Protein AF-A0A2D5F7R3-F1 (afdb_monomer_lite)

pLDDT: mean 86.18, std 16.06, range [27.58, 98.69]

Radius of gyration: 35.77 Å; chains: 1; bounding box: 68×99×96 Å

Foldseek 3Di:
DDDDDDDDDPDPPPPPPPPPPPLDKDKDFLQFFWFAALVRDIDHTHGQLVDKDWRTQKTDDSQKIKGFDDNQAIWIWGDDQVGRTTKIKFWAVLLVDPSHTQKTKMFGNVLFFWAWFKWWWQAWASDPPFFHDQQGAKKKFFALNSPDGPDIDGDGGGTHGDPVHIAIEGEDCSRGRTGMMMMGGPHSTTMTMIGMTIINDQDDDDPDPDHHYDYDDDNCNRRDDQDQQCPLPDGLVRDQQSQEAAWDDDPQKIKGKDFPHSPFNFYWDDKDKALPQPPPADDPQKDWPSIWIKTKTARGQQFTKMKMKMQPNAFDDPQKFKWWAEPVRHTDTAPPWDDDTRMIIHMDTQLDPQQRVSHRDRMGITIMTIIHGHPDPDDPDPDPDDPVVNVVVVVVVVVVVVVVVVVVVD

Structure (mmCIF, N/CA/C/O backbone):
data_AF-A0A2D5F7R3-F1
#
_entry.id   AF-A0A2D5F7R3-F1
#
loop_
_atom_site.group_PDB
_atom_site.id
_atom_site.type_symbol
_atom_site.label_atom_id
_atom_site.label_alt_id
_atom_site.label_comp_id
_atom_site.label_asym_id
_atom_site.label_entity_id
_atom_site.label_seq_id
_atom_site.pdbx_PDB_ins_code
_atom_site.Cartn_x
_atom_site.Cartn_y
_atom_site.Cartn_z
_atom_site.occupancy
_atom_site.B_iso_or_equiv
_atom_site.auth_seq_id
_atom_site.auth_comp_id
_atom_site.auth_asym_id
_atom_site.auth_atom_id
_atom_site.pdbx_PDB_model_num
ATOM 1 N N . MET A 1 1 ? -41.978 55.821 2.432 1.00 38.00 1 MET A N 1
ATOM 2 C CA . MET A 1 1 ? -40.915 55.244 1.570 1.00 38.00 1 MET A CA 1
ATOM 3 C C . MET A 1 1 ? -39.588 55.596 2.235 1.00 38.00 1 MET A C 1
ATOM 5 O O . MET A 1 1 ? -39.405 56.769 2.490 1.00 38.00 1 MET A O 1
ATOM 9 N N . LYS A 1 2 ? -38.674 54.722 2.656 1.00 37.75 2 LYS A N 1
ATOM 10 C CA . LYS A 1 2 ? -38.343 53.329 2.333 1.00 37.75 2 LYS A CA 1
ATOM 11 C C . LYS A 1 2 ? -37.909 52.621 3.634 1.00 37.75 2 LYS A C 1
ATOM 13 O O . LYS A 1 2 ? -37.241 53.229 4.462 1.00 37.75 2 LYS A O 1
ATOM 18 N N . ARG A 1 3 ? -38.316 51.359 3.805 1.00 32.81 3 ARG A N 1
ATOM 19 C CA . ARG A 1 3 ? -37.879 50.459 4.887 1.00 32.81 3 ARG A CA 1
ATOM 20 C C . ARG A 1 3 ? -36.438 50.003 4.613 1.00 32.81 3 ARG A C 1
ATOM 22 O O . ARG A 1 3 ? -36.167 49.581 3.494 1.00 32.81 3 ARG A O 1
ATOM 29 N N . LEU A 1 4 ? -35.556 50.044 5.615 1.00 31.50 4 LEU A N 1
ATOM 30 C CA . LEU A 1 4 ? -34.315 49.264 5.611 1.00 31.50 4 LEU A CA 1
ATOM 31 C C . LEU A 1 4 ? -34.612 47.892 6.224 1.00 31.50 4 LEU A C 1
ATOM 33 O O . LEU A 1 4 ? -34.949 47.796 7.402 1.00 31.50 4 LEU A O 1
ATOM 37 N N . ILE A 1 5 ? -34.500 46.848 5.409 1.00 35.88 5 ILE A N 1
ATOM 38 C CA . ILE A 1 5 ? -34.496 45.448 5.833 1.00 35.88 5 ILE A CA 1
ATOM 39 C C . ILE A 1 5 ? -33.022 45.067 5.995 1.00 35.88 5 ILE A C 1
ATOM 41 O O . ILE A 1 5 ? -32.262 45.133 5.032 1.00 35.88 5 ILE A O 1
ATOM 45 N N . ARG A 1 6 ? -32.605 44.716 7.216 1.00 34.88 6 ARG A N 1
ATOM 46 C CA . ARG A 1 6 ? -31.327 44.036 7.462 1.00 34.88 6 ARG A CA 1
ATOM 47 C C . ARG A 1 6 ? -31.523 42.563 7.104 1.00 34.88 6 ARG A C 1
ATOM 49 O O . ARG A 1 6 ? -32.231 41.863 7.818 1.00 34.88 6 ARG A O 1
ATOM 56 N N . GLY A 1 7 ? -30.943 42.126 5.990 1.00 30.53 7 GLY A N 1
ATOM 57 C CA . GLY A 1 7 ? -30.785 40.709 5.677 1.00 30.53 7 GLY A CA 1
ATOM 58 C C . GLY A 1 7 ? -29.542 40.178 6.383 1.00 30.53 7 GLY A C 1
ATOM 59 O O . GLY A 1 7 ? -28.442 40.652 6.111 1.00 30.53 7 GLY A O 1
ATOM 60 N N . SER A 1 8 ? -29.726 39.240 7.310 1.00 33.75 8 SER A N 1
ATOM 61 C CA . SER A 1 8 ? -28.639 38.425 7.849 1.00 33.75 8 SER A CA 1
ATOM 62 C C . SER A 1 8 ? -28.218 37.425 6.776 1.00 33.75 8 SER A C 1
ATOM 64 O O . SER A 1 8 ? -29.033 36.618 6.336 1.00 33.75 8 SER A O 1
ATOM 66 N N . ALA A 1 9 ? -26.967 37.501 6.330 1.00 31.11 9 ALA A N 1
ATOM 67 C CA . ALA A 1 9 ? -26.367 36.473 5.494 1.00 31.11 9 ALA A CA 1
ATOM 68 C C . ALA A 1 9 ? -25.963 35.300 6.399 1.00 31.11 9 ALA A C 1
ATOM 70 O O . ALA A 1 9 ? -25.023 35.420 7.183 1.00 31.11 9 ALA A O 1
ATOM 71 N N . SER A 1 10 ? -26.699 34.192 6.318 1.00 31.31 10 SER A N 1
ATOM 72 C CA . SER A 1 10 ? -26.250 32.910 6.860 1.00 31.31 10 SER A CA 1
ATOM 73 C C . SER A 1 10 ? -25.119 32.395 5.979 1.00 31.31 10 SER A C 1
ATOM 75 O O . SER A 1 10 ? -25.341 32.027 4.827 1.00 31.31 10 SER A O 1
ATOM 77 N N . ILE A 1 11 ? -23.901 32.405 6.514 1.00 30.12 11 ILE A N 1
ATOM 78 C CA . ILE A 1 11 ? -22.767 31.678 5.946 1.00 30.12 11 ILE A CA 1
ATOM 79 C C . ILE A 1 11 ? -23.009 30.205 6.275 1.00 30.12 11 ILE A C 1
ATOM 81 O O . ILE A 1 11 ? -22.869 29.788 7.422 1.00 30.12 11 ILE A O 1
ATOM 85 N N . ILE A 1 12 ? -23.445 29.439 5.277 1.00 30.84 12 ILE A N 1
ATOM 86 C CA . ILE A 1 12 ? -23.444 27.978 5.330 1.00 30.84 12 ILE A CA 1
ATOM 87 C C . ILE A 1 12 ? -22.003 27.562 5.041 1.00 30.84 12 ILE A C 1
ATOM 89 O O . ILE A 1 12 ? -21.561 27.583 3.894 1.00 30.84 12 ILE A O 1
ATOM 93 N N . LEU A 1 13 ? -21.254 27.266 6.101 1.00 29.14 13 LEU A N 1
ATOM 94 C CA . LEU A 1 13 ? -19.950 26.628 6.001 1.00 29.14 13 LEU A CA 1
ATOM 95 C C . LEU A 1 13 ? -20.211 25.136 5.760 1.00 29.14 13 LEU A C 1
ATOM 97 O O . LEU A 1 13 ? -20.465 24.383 6.696 1.00 29.14 13 LEU A O 1
ATOM 101 N N . LEU A 1 14 ? -20.237 24.734 4.490 1.00 27.58 14 LEU A N 1
ATOM 102 C CA . LEU A 1 14 ? -20.156 23.328 4.106 1.00 27.58 14 LEU A CA 1
ATOM 103 C C . LEU A 1 14 ? -18.751 22.845 4.481 1.00 27.58 14 LEU A C 1
ATOM 105 O O . LEU A 1 14 ? -17.803 23.075 3.734 1.00 27.58 14 LEU A O 1
ATOM 109 N N . LEU A 1 15 ? -18.609 22.220 5.653 1.00 31.00 15 LEU A N 1
ATOM 110 C CA . LEU A 1 15 ? -17.492 21.312 5.883 1.00 31.00 15 LEU A CA 1
ATOM 111 C C . LEU A 1 15 ? -17.700 20.141 4.923 1.00 31.00 15 LEU A C 1
ATOM 113 O O . LEU A 1 15 ? -18.561 19.290 5.140 1.00 31.00 15 LEU A O 1
ATOM 117 N N . GLN A 1 16 ? -16.953 20.146 3.825 1.00 32.94 16 GLN A N 1
ATOM 118 C CA . GLN A 1 16 ? -16.712 18.934 3.063 1.00 32.94 16 GLN A CA 1
ATOM 119 C C . GLN A 1 16 ? -15.871 18.041 3.974 1.00 32.94 16 GLN A C 1
ATOM 121 O O . GLN A 1 16 ? -14.689 18.299 4.180 1.00 32.94 16 GLN A O 1
ATOM 126 N N . GLY A 1 17 ? -16.518 17.060 4.601 1.00 31.47 17 GLY A N 1
ATOM 127 C CA . GLY A 1 17 ? -15.805 15.923 5.154 1.00 31.47 17 GLY A CA 1
ATOM 128 C C . GLY A 1 17 ? -15.151 15.214 3.981 1.00 31.47 17 GLY A C 1
ATOM 129 O O . GLY A 1 17 ? -15.848 14.642 3.144 1.00 31.47 17 GLY A O 1
ATOM 130 N N . SER A 1 18 ? -13.832 15.330 3.879 1.00 33.38 18 SER A N 1
ATOM 131 C CA . SER A 1 18 ? -13.032 14.472 3.022 1.00 33.38 18 SER A CA 1
ATOM 132 C C . SER A 1 18 ? -13.119 13.074 3.618 1.00 33.38 18 SER A C 1
ATOM 134 O O . SER A 1 18 ? -12.349 12.729 4.508 1.00 33.38 18 SER A O 1
ATOM 136 N N . ALA A 1 19 ? -14.100 12.286 3.183 1.00 34.56 19 ALA A N 1
ATOM 137 C CA . ALA A 1 19 ? -13.912 10.849 3.204 1.00 34.56 19 ALA A CA 1
ATOM 138 C C . ALA A 1 19 ? -12.689 10.604 2.316 1.00 34.56 19 ALA A C 1
ATOM 140 O O . ALA A 1 19 ? -12.717 10.963 1.136 1.00 34.56 19 ALA A O 1
ATOM 141 N N . ALA A 1 20 ? -11.597 10.110 2.899 1.00 34.88 20 ALA A N 1
ATOM 142 C CA . ALA A 1 20 ? -10.546 9.496 2.112 1.00 34.88 20 ALA A CA 1
ATOM 143 C C . ALA A 1 20 ? -11.228 8.344 1.372 1.00 34.88 20 ALA A C 1
ATOM 145 O O . ALA A 1 20 ? -11.599 7.339 1.971 1.00 34.88 20 ALA A O 1
ATOM 146 N N . LEU A 1 21 ? -11.538 8.558 0.095 1.00 37.38 21 LEU A N 1
ATOM 147 C CA . LEU A 1 21 ? -11.827 7.448 -0.792 1.00 37.38 21 LEU A CA 1
ATOM 148 C C . LEU A 1 21 ? -10.525 6.654 -0.811 1.00 37.38 21 LEU A C 1
ATOM 150 O O . LEU A 1 21 ? -9.506 7.205 -1.225 1.00 37.38 21 LEU A O 1
ATOM 154 N N . ALA A 1 22 ? -10.546 5.427 -0.290 1.00 41.69 22 ALA A N 1
ATOM 155 C CA . ALA A 1 22 ? -9.498 4.463 -0.580 1.00 41.69 22 ALA A CA 1
ATOM 156 C C . ALA A 1 22 ? -9.307 4.477 -2.102 1.00 41.69 22 ALA A C 1
ATOM 158 O O . ALA A 1 22 ? -10.281 4.310 -2.845 1.00 41.69 22 ALA A O 1
ATOM 159 N N . ASP A 1 23 ? -8.105 4.833 -2.551 1.00 53.06 23 ASP A N 1
ATOM 160 C CA . ASP A 1 23 ? -7.827 4.987 -3.972 1.00 53.06 23 ASP A CA 1
ATOM 161 C C . ASP A 1 23 ? -7.938 3.602 -4.606 1.00 53.06 23 ASP A C 1
ATOM 163 O O . ASP A 1 23 ? -7.187 2.688 -4.264 1.00 53.06 23 ASP A O 1
ATOM 167 N N . THR A 1 24 ? -8.947 3.412 -5.455 1.00 76.50 24 THR A N 1
ATOM 168 C CA . THR A 1 24 ? -9.151 2.144 -6.153 1.00 76.50 24 THR A CA 1
ATOM 169 C C . THR A 1 24 ? -7.943 1.909 -7.047 1.00 76.50 24 THR A C 1
ATOM 171 O O . THR A 1 24 ? -7.656 2.762 -7.888 1.00 76.50 24 THR A O 1
ATOM 174 N N . GLY A 1 25 ? -7.250 0.784 -6.878 1.00 85.88 25 GLY A N 1
ATOM 175 C CA . GLY A 1 25 ? -6.062 0.483 -7.667 1.00 85.88 25 GLY A CA 1
ATOM 176 C C . GLY A 1 25 ? -6.291 0.534 -9.178 1.00 85.88 25 GLY A C 1
ATOM 177 O O . GLY A 1 25 ? -7.411 0.376 -9.675 1.00 85.88 25 GLY A O 1
ATOM 178 N N . PHE A 1 26 ? -5.212 0.769 -9.920 1.00 91.75 26 PHE A N 1
ATOM 179 C CA . PHE A 1 26 ? -5.236 0.948 -11.368 1.00 91.75 26 PHE A CA 1
ATOM 180 C C . PHE A 1 26 ? -3.987 0.370 -12.042 1.00 91.75 26 PHE A C 1
ATOM 182 O O . PHE A 1 26 ? -2.953 0.126 -11.417 1.00 91.75 26 PHE A O 1
ATOM 189 N N . ILE A 1 27 ? -4.103 0.157 -13.352 1.00 94.19 27 ILE A N 1
ATOM 190 C CA . ILE A 1 27 ? -2.984 -0.190 -14.228 1.00 94.19 27 ILE A CA 1
ATOM 191 C C . ILE A 1 27 ? -2.537 1.099 -14.915 1.00 94.19 27 ILE A C 1
ATOM 193 O O . ILE A 1 27 ? -3.380 1.850 -15.400 1.00 94.19 27 ILE A O 1
ATOM 197 N N . TYR A 1 28 ? -1.232 1.344 -14.928 1.00 94.50 28 TYR A N 1
ATOM 198 C CA . TYR A 1 28 ? -0.605 2.435 -15.668 1.00 94.50 28 TYR A CA 1
ATOM 199 C C . TYR A 1 28 ? 0.095 1.837 -16.882 1.00 94.50 28 TYR A C 1
ATOM 201 O O . TYR A 1 28 ? 1.112 1.166 -16.705 1.00 94.50 28 TYR A O 1
ATOM 209 N N . ASP A 1 29 ? -0.456 2.003 -18.082 1.00 94.88 29 ASP A N 1
ATOM 210 C CA . ASP A 1 29 ? -0.046 1.257 -19.285 1.00 94.88 29 ASP A CA 1
ATOM 211 C C . ASP A 1 29 ? 0.423 2.137 -20.451 1.00 94.88 29 ASP A C 1
ATOM 213 O O . ASP A 1 29 ? 0.704 1.640 -21.543 1.00 94.88 29 ASP A O 1
ATOM 217 N N . PHE A 1 30 ? 0.566 3.445 -20.231 1.00 95.94 30 PHE A N 1
ATOM 218 C CA . PHE A 1 30 ? 1.053 4.389 -21.233 1.00 95.94 30 PHE A CA 1
ATOM 219 C C . PHE A 1 30 ? 0.147 4.506 -22.473 1.00 95.94 30 PHE A C 1
ATOM 221 O O . PHE A 1 30 ? 0.593 5.000 -23.522 1.00 95.94 30 PHE A O 1
ATOM 228 N N . SER A 1 31 ? -1.106 4.043 -22.398 1.00 94.31 31 SER A N 1
ATOM 229 C CA . SER A 1 31 ? -2.045 4.026 -23.525 1.00 94.31 31 SER A CA 1
ATOM 230 C C . SER A 1 31 ? -2.869 5.314 -23.640 1.00 94.31 31 SER A C 1
ATOM 232 O O . SER A 1 31 ? -3.195 5.739 -24.758 1.00 94.31 31 SER A O 1
ATOM 234 N N . ASP A 1 32 ? -3.162 5.985 -22.524 1.00 92.44 32 ASP A N 1
ATOM 235 C CA . ASP A 1 32 ? -4.027 7.166 -22.469 1.00 92.44 32 ASP A CA 1
ATOM 236 C C . ASP A 1 32 ? -3.396 8.332 -21.682 1.00 92.44 32 ASP A C 1
ATOM 238 O O . ASP A 1 32 ? -2.189 8.520 -21.736 1.00 92.44 32 ASP A O 1
ATOM 242 N N . GLY A 1 33 ? -4.160 9.231 -21.064 1.00 95.12 33 GLY A N 1
ATOM 243 C CA . GLY A 1 33 ? -3.558 10.310 -20.275 1.00 95.12 33 GLY A CA 1
ATOM 244 C C . GLY A 1 33 ? -2.935 11.443 -21.104 1.00 95.12 33 GLY A C 1
ATOM 245 O O . GLY A 1 33 ? -3.380 11.754 -22.213 1.00 95.12 33 GLY A O 1
ATOM 246 N N . SER A 1 34 ? -1.947 12.140 -20.540 1.00 97.81 34 SER A N 1
ATOM 247 C CA . SER A 1 34 ? -1.401 13.391 -21.084 1.00 97.81 34 SER A CA 1
ATOM 248 C C . SER A 1 34 ? 0.121 13.374 -21.155 1.00 97.81 34 SER A C 1
ATOM 250 O O . SER A 1 34 ? 0.782 13.215 -20.137 1.00 97.81 34 SER A O 1
ATOM 252 N N . ALA A 1 35 ? 0.692 13.622 -22.335 1.00 98.19 35 ALA A N 1
ATOM 253 C CA . ALA A 1 35 ? 2.140 13.724 -22.527 1.00 98.19 35 ALA A CA 1
ATOM 254 C C . ALA A 1 35 ? 2.564 15.180 -22.757 1.00 98.19 35 ALA A C 1
ATOM 256 O O . ALA A 1 35 ? 1.992 15.872 -23.605 1.00 98.19 35 ALA A O 1
ATOM 257 N N . THR A 1 36 ? 3.598 15.625 -22.043 1.00 98.50 36 THR A N 1
ATOM 258 C CA . THR A 1 36 ? 4.233 16.935 -22.234 1.00 98.50 36 THR A CA 1
ATOM 259 C C . THR A 1 36 ? 5.590 16.762 -22.903 1.00 98.50 36 THR A C 1
ATOM 261 O O . THR A 1 36 ? 6.449 16.024 -22.414 1.00 98.50 36 THR A O 1
ATOM 264 N N . SER A 1 37 ? 5.805 17.454 -24.018 1.00 97.62 37 SER A N 1
ATOM 265 C CA . SER A 1 37 ? 7.070 17.429 -24.752 1.00 97.62 37 SER A CA 1
ATOM 266 C C . SER A 1 37 ? 8.115 18.377 -24.153 1.00 97.62 37 SER A C 1
ATOM 268 O O . SER A 1 37 ? 7.805 19.308 -23.409 1.00 97.62 37 SER A O 1
ATOM 270 N N . SER A 1 38 ? 9.372 18.219 -24.565 1.00 96.19 38 SER A N 1
ATOM 271 C CA . SER A 1 38 ? 10.467 19.135 -24.220 1.00 96.19 38 SER A CA 1
ATOM 272 C C . SER A 1 38 ? 10.294 20.565 -24.759 1.00 96.19 38 SER A C 1
ATOM 274 O O . SER A 1 38 ? 10.956 21.479 -24.266 1.00 96.19 38 SER A O 1
ATOM 276 N N . SER A 1 39 ? 9.400 20.791 -25.732 1.00 95.69 39 SER A N 1
ATOM 277 C CA . SER A 1 39 ? 8.982 22.134 -26.174 1.00 95.69 39 SER A CA 1
ATOM 278 C C . SER A 1 39 ? 7.905 22.763 -25.282 1.00 95.69 39 SER A C 1
ATOM 280 O O . SER A 1 39 ? 7.608 23.946 -25.444 1.00 95.69 39 SER A O 1
ATOM 282 N N . GLY A 1 40 ? 7.352 22.004 -24.330 1.00 95.50 40 GLY A N 1
ATOM 283 C CA . GLY A 1 40 ? 6.244 22.413 -23.467 1.00 95.50 40 GLY A CA 1
ATOM 284 C C . GLY A 1 40 ? 4.861 22.190 -24.082 1.00 95.50 40 GLY A C 1
ATOM 285 O O . GLY A 1 40 ? 3.872 22.659 -23.521 1.00 95.50 40 GLY A O 1
ATOM 286 N N . ASP A 1 41 ? 4.775 21.497 -25.221 1.00 97.12 41 ASP A N 1
ATOM 287 C CA . ASP A 1 41 ? 3.495 21.155 -25.837 1.00 97.12 41 ASP A CA 1
ATOM 288 C C . ASP A 1 41 ? 2.854 19.993 -25.075 1.00 97.12 41 ASP A C 1
ATOM 290 O O . ASP A 1 41 ? 3.504 18.980 -24.817 1.00 97.12 41 ASP A O 1
ATOM 294 N N . VAL A 1 42 ? 1.571 20.130 -24.738 1.00 97.81 42 VAL A N 1
ATOM 295 C CA . VAL A 1 42 ? 0.797 19.097 -24.037 1.00 97.81 42 VAL A CA 1
ATOM 296 C C . VAL A 1 42 ? -0.181 18.452 -25.011 1.00 97.81 42 VAL A C 1
ATOM 298 O O . VAL A 1 42 ? -0.974 19.147 -25.652 1.00 97.81 42 VAL A O 1
ATOM 301 N N . VAL A 1 43 ? -0.154 17.124 -25.102 1.00 97.75 43 VAL A N 1
ATOM 302 C CA . VAL A 1 43 ? -1.147 16.334 -25.839 1.00 97.75 43 VAL A CA 1
ATOM 303 C C . VAL A 1 43 ? -1.988 15.547 -24.844 1.00 97.75 43 VAL A C 1
ATOM 305 O O . VAL A 1 43 ? -1.440 14.782 -24.060 1.00 97.75 43 VAL A O 1
ATOM 308 N N . SER A 1 44 ? -3.308 15.742 -24.885 1.00 96.00 44 SER A N 1
ATOM 309 C CA . SER A 1 44 ? -4.270 15.076 -24.004 1.00 96.00 44 SER A CA 1
ATOM 310 C C . SER A 1 44 ? -5.648 14.951 -24.685 1.00 96.00 44 SER A C 1
ATOM 312 O O . SER A 1 44 ? -6.137 15.953 -25.224 1.00 96.00 44 SER A O 1
ATOM 314 N N . PRO A 1 45 ? -6.288 13.768 -24.686 1.00 94.81 45 PRO A N 1
ATOM 315 C CA . PRO A 1 45 ? -5.686 12.481 -24.348 1.00 94.81 45 PRO A CA 1
ATOM 316 C C . PRO A 1 45 ? -4.670 12.052 -25.422 1.00 94.81 45 PRO A C 1
ATOM 318 O O . PRO A 1 45 ? -4.795 12.432 -26.595 1.00 94.81 45 PRO A O 1
ATOM 321 N N . ILE A 1 46 ? -3.669 11.257 -25.050 1.00 95.75 46 ILE A N 1
ATOM 322 C CA . ILE A 1 46 ? -2.855 10.535 -26.034 1.00 95.75 46 ILE A CA 1
ATOM 323 C C . ILE A 1 46 ? -3.567 9.256 -26.513 1.00 95.75 46 ILE A C 1
ATOM 325 O O . ILE A 1 46 ? -4.682 8.940 -26.107 1.00 95.75 46 ILE A O 1
ATOM 329 N N . SER A 1 47 ? -2.965 8.561 -27.476 1.00 95.44 47 SER A N 1
ATOM 330 C CA . SER A 1 47 ? -3.416 7.248 -27.953 1.00 95.44 47 SER A CA 1
ATOM 331 C C . SER A 1 47 ? -2.200 6.339 -28.105 1.00 95.44 47 SER A C 1
ATOM 333 O O . SER A 1 47 ? -1.795 6.022 -29.232 1.00 95.44 47 SER A O 1
ATOM 335 N N . GLY A 1 48 ? -1.585 6.012 -26.969 1.00 94.69 48 GLY A N 1
ATOM 336 C CA . GLY A 1 48 ? -0.313 5.311 -26.832 1.00 94.69 48 GLY A CA 1
ATOM 337 C C . GLY A 1 48 ? -0.247 4.026 -27.642 1.00 94.69 48 GLY A C 1
ATOM 338 O O . GLY A 1 48 ? 0.685 3.874 -28.419 1.00 94.69 48 GLY A O 1
ATOM 339 N N . ASP A 1 49 ? -1.294 3.202 -27.652 1.00 93.69 49 ASP A N 1
ATOM 340 C CA . ASP A 1 49 ? -1.320 1.933 -28.412 1.00 93.69 49 ASP A CA 1
ATOM 341 C C . ASP A 1 49 ? -1.174 2.097 -29.931 1.00 93.69 49 ASP A C 1
ATOM 343 O O . ASP A 1 49 ? -0.898 1.151 -30.674 1.00 93.69 49 ASP A O 1
ATOM 347 N N . SER A 1 50 ? -1.407 3.308 -30.435 1.00 93.75 50 SER A N 1
ATOM 348 C CA . SER A 1 50 ? -1.445 3.599 -31.868 1.00 93.75 50 SER A CA 1
ATOM 349 C C . SER A 1 50 ? -0.414 4.627 -32.317 1.00 93.75 50 SER A C 1
ATOM 351 O O . SER A 1 50 ? -0.151 4.742 -33.519 1.00 93.75 50 SER A O 1
ATOM 353 N N . ARG A 1 51 ? 0.155 5.401 -31.388 1.00 94.56 51 ARG A N 1
ATOM 354 C CA . ARG A 1 51 ? 1.012 6.547 -31.692 1.00 94.56 51 ARG A CA 1
ATOM 355 C C . ARG A 1 51 ? 2.170 6.647 -30.719 1.00 94.56 51 ARG A C 1
ATOM 357 O O . ARG A 1 51 ? 2.017 6.452 -29.522 1.00 94.56 51 ARG A O 1
ATOM 364 N N . GLN A 1 52 ? 3.307 7.040 -31.275 1.00 95.19 52 GLN A N 1
ATOM 365 C CA . GLN A 1 52 ? 4.503 7.368 -30.526 1.00 95.19 52 GLN A CA 1
ATOM 366 C C . GLN A 1 52 ? 4.531 8.864 -30.200 1.00 95.19 52 GLN A C 1
ATOM 368 O O . GLN A 1 52 ? 4.336 9.704 -31.085 1.00 95.19 52 GLN A O 1
ATOM 373 N N . TYR A 1 53 ? 4.860 9.189 -28.957 1.00 96.94 53 TYR A N 1
ATOM 374 C CA . TYR A 1 53 ? 5.086 10.541 -28.461 1.00 96.94 53 TYR A CA 1
ATOM 375 C C . TYR A 1 53 ? 6.551 10.652 -28.046 1.00 96.94 53 TYR A C 1
ATOM 377 O O . TYR A 1 53 ? 6.957 10.224 -26.969 1.00 96.94 53 TYR A O 1
ATOM 385 N N . SER A 1 54 ? 7.375 11.152 -28.966 1.00 95.31 54 SER A N 1
ATOM 386 C CA . SER A 1 54 ? 8.808 11.349 -28.748 1.00 95.31 54 SER A CA 1
ATOM 387 C C . SER A 1 54 ? 9.091 12.656 -28.014 1.00 95.31 54 SER A C 1
ATOM 389 O O . SER A 1 54 ? 8.350 13.625 -28.165 1.00 95.31 54 SER A O 1
ATOM 391 N N . SER A 1 55 ? 10.249 12.729 -27.355 1.00 96.81 55 SER A N 1
ATOM 392 C CA . SER A 1 55 ? 10.693 13.931 -26.637 1.00 96.81 55 SER A CA 1
ATOM 393 C C . SER A 1 55 ? 9.814 14.287 -25.433 1.00 96.81 55 SER A C 1
ATOM 395 O O . SER A 1 55 ? 9.718 15.458 -25.071 1.00 96.81 55 SER A O 1
ATOM 397 N N . THR A 1 56 ? 9.179 13.287 -24.826 1.00 98.31 56 THR A N 1
ATOM 398 C CA . THR A 1 56 ? 8.346 13.438 -23.633 1.00 98.31 56 THR A CA 1
ATOM 399 C C . THR A 1 56 ? 9.234 13.687 -22.419 1.00 98.31 56 THR A C 1
ATOM 401 O O . THR A 1 56 ? 10.228 12.989 -22.220 1.00 98.31 56 THR A O 1
ATOM 404 N N . VAL A 1 57 ? 8.883 14.699 -21.628 1.00 98.50 57 VAL A N 1
ATOM 405 C CA . VAL A 1 57 ? 9.555 15.055 -20.365 1.00 98.50 57 VAL A CA 1
ATOM 406 C C . VAL A 1 57 ? 8.668 14.802 -19.149 1.00 98.50 57 VAL A C 1
ATOM 408 O O . VAL A 1 57 ? 9.169 14.692 -18.033 1.00 98.50 57 VAL A O 1
ATOM 411 N N . ASP A 1 58 ? 7.357 14.711 -19.369 1.00 98.19 58 ASP A N 1
ATOM 412 C CA . ASP A 1 58 ? 6.358 14.489 -18.335 1.00 98.19 58 ASP A CA 1
ATOM 413 C C . ASP A 1 58 ? 5.166 13.728 -18.915 1.00 98.19 58 ASP A C 1
ATOM 415 O O . ASP A 1 58 ? 4.778 13.978 -20.063 1.00 98.19 58 ASP A O 1
ATOM 419 N N . TYR A 1 59 ? 4.594 12.816 -18.139 1.00 98.31 59 TYR A N 1
ATOM 420 C CA . TYR A 1 59 ? 3.427 12.039 -18.532 1.00 98.31 59 TYR A CA 1
ATOM 421 C C . TYR A 1 59 ? 2.511 11.813 -17.327 1.00 98.31 59 TYR A C 1
ATOM 423 O O . TYR A 1 59 ? 2.991 11.505 -16.237 1.00 98.31 59 TYR A O 1
ATOM 431 N N . THR A 1 60 ? 1.204 11.990 -17.508 1.00 97.19 60 THR A N 1
ATOM 432 C CA . THR A 1 60 ? 0.199 11.754 -16.465 1.00 97.19 60 THR A CA 1
ATOM 433 C C . THR A 1 60 ? -0.907 10.835 -16.956 1.00 97.19 60 THR A C 1
ATOM 435 O O . THR A 1 60 ? -1.476 11.059 -18.021 1.00 97.19 60 THR A O 1
ATOM 438 N N . GLU A 1 61 ? -1.244 9.835 -16.153 1.00 94.75 61 GLU A N 1
ATOM 439 C CA . GLU A 1 61 ? -2.291 8.839 -16.401 1.00 94.75 61 GLU A CA 1
ATOM 440 C C . GLU A 1 61 ? -2.843 8.412 -15.034 1.00 94.75 61 GLU A C 1
ATOM 442 O O . GLU A 1 61 ? -2.082 8.297 -14.075 1.00 94.75 61 GLU A O 1
ATOM 447 N N . SER A 1 62 ? -4.167 8.273 -14.912 1.00 88.12 62 SER A N 1
ATOM 448 C CA . SER A 1 62 ? -4.832 7.808 -13.679 1.00 88.12 62 SER A CA 1
ATOM 449 C C . SER A 1 62 ? -4.359 8.494 -12.379 1.00 88.12 62 SER A C 1
ATOM 451 O O . SER A 1 62 ? -4.123 7.844 -11.371 1.00 88.12 62 SER A O 1
ATOM 453 N N . SER A 1 63 ? -4.194 9.828 -12.398 1.00 85.38 63 SER A N 1
ATOM 454 C CA . SER A 1 63 ? -3.706 10.628 -11.249 1.00 85.38 63 SER A CA 1
ATOM 455 C C . SER A 1 63 ? -2.299 10.269 -10.752 1.00 85.38 63 SER A C 1
ATOM 457 O O . SER A 1 63 ? -1.899 10.612 -9.635 1.00 85.38 63 SER A O 1
ATOM 459 N N . PHE A 1 64 ? -1.513 9.650 -11.623 1.00 93.88 64 PHE A N 1
ATOM 460 C CA . PHE A 1 64 ? -0.135 9.276 -11.393 1.00 93.88 64 PHE A CA 1
ATOM 461 C C . PHE A 1 64 ? 0.761 9.939 -12.438 1.00 93.88 64 PHE A C 1
ATOM 463 O O . PHE A 1 64 ? 0.399 10.088 -13.609 1.00 93.88 64 PHE A O 1
ATOM 470 N N . ARG A 1 65 ? 1.935 10.397 -12.011 1.00 96.62 65 ARG A N 1
ATOM 471 C CA . ARG A 1 65 ? 2.811 11.238 -12.821 1.00 96.62 65 ARG A CA 1
ATOM 472 C C . ARG A 1 65 ? 4.189 10.628 -12.961 1.00 96.62 65 ARG A C 1
ATOM 474 O O . ARG A 1 65 ? 4.854 10.358 -11.964 1.00 96.62 65 ARG A O 1
ATOM 481 N N . MET A 1 66 ? 4.626 10.512 -14.206 1.00 98.25 66 MET A N 1
ATOM 482 C CA . MET A 1 66 ? 5.991 10.223 -14.603 1.00 98.25 66 MET A CA 1
ATOM 483 C C . MET A 1 66 ? 6.718 11.527 -14.951 1.00 98.25 66 MET A C 1
ATOM 485 O O . MET A 1 66 ? 6.244 12.316 -15.771 1.00 98.25 66 MET A O 1
ATOM 489 N N . THR A 1 67 ? 7.910 11.727 -14.398 1.00 98.31 67 THR A N 1
ATOM 490 C CA . THR A 1 67 ? 8.790 12.859 -14.707 1.00 98.31 67 THR A CA 1
ATOM 491 C C . THR A 1 67 ? 10.166 12.347 -15.115 1.00 98.31 67 THR A C 1
ATOM 493 O O . THR A 1 67 ? 10.760 11.496 -14.448 1.00 98.31 67 THR A O 1
ATOM 496 N N . VAL A 1 68 ? 10.685 12.884 -16.219 1.00 98.69 68 VAL A N 1
ATOM 497 C CA . VAL A 1 68 ? 12.016 12.557 -16.737 1.00 98.69 68 VAL A CA 1
ATOM 498 C C . VAL A 1 68 ? 13.024 13.573 -16.220 1.00 98.69 68 VAL A C 1
ATOM 500 O O . VAL A 1 68 ? 12.847 14.784 -16.371 1.00 98.69 68 VAL A O 1
ATOM 503 N N . GLU A 1 69 ? 14.111 13.083 -15.642 1.00 98.12 69 GLU A N 1
ATOM 504 C CA . GLU A 1 69 ? 15.189 13.910 -15.120 1.00 98.12 69 GLU A CA 1
ATOM 505 C C . GLU A 1 69 ? 16.550 13.481 -15.681 1.00 98.12 69 GLU A C 1
ATOM 507 O O . GLU A 1 69 ? 16.749 12.298 -15.970 1.00 98.12 69 GLU A O 1
ATOM 512 N N . PRO A 1 70 ? 17.518 14.409 -15.804 1.00 97.50 70 PRO A N 1
ATOM 513 C CA . PRO A 1 70 ? 17.442 15.831 -15.456 1.00 97.50 70 PRO A CA 1
ATOM 514 C C . PRO A 1 70 ? 16.667 16.652 -16.498 1.00 97.50 70 PRO A C 1
ATOM 516 O O . PRO A 1 70 ? 16.264 16.156 -17.546 1.00 97.50 70 PRO A O 1
ATOM 519 N N . THR A 1 71 ? 16.469 17.949 -16.241 1.00 95.19 71 THR A N 1
ATOM 520 C CA . THR A 1 71 ? 15.861 18.850 -17.232 1.00 95.19 71 THR A CA 1
ATOM 521 C C . THR A 1 71 ? 16.622 18.800 -18.561 1.00 95.19 71 THR A C 1
ATOM 523 O O . THR A 1 71 ? 17.824 19.055 -18.606 1.00 95.19 71 THR A O 1
ATOM 526 N N . GLY A 1 72 ? 15.898 18.521 -19.646 1.00 93.19 72 GLY A N 1
ATOM 527 C CA . GLY A 1 72 ? 16.448 18.356 -20.995 1.00 93.19 72 GLY A CA 1
ATOM 528 C C . GLY A 1 72 ? 16.634 16.894 -21.411 1.00 93.19 72 GLY A C 1
ATOM 529 O O . GLY A 1 72 ? 16.754 16.632 -22.609 1.00 93.19 72 GLY A O 1
ATOM 530 N N . ALA A 1 73 ? 16.590 15.954 -20.462 1.00 97.81 73 ALA A N 1
ATOM 531 C CA . ALA A 1 73 ? 16.427 14.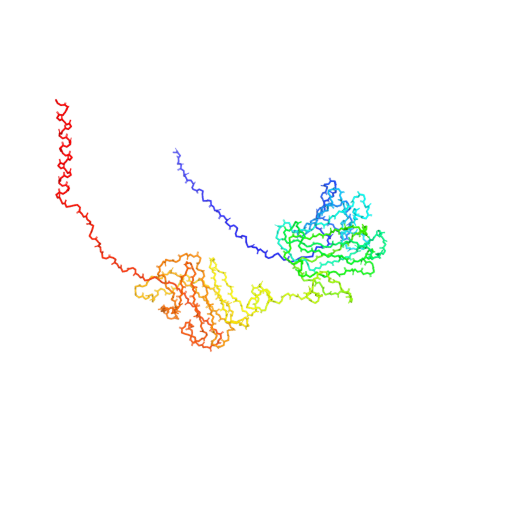540 -20.765 1.00 97.81 73 ALA A CA 1
ATOM 532 C C . ALA A 1 73 ? 15.030 14.276 -21.325 1.00 97.81 73 ALA A C 1
ATOM 534 O O . ALA A 1 73 ? 14.075 14.991 -21.015 1.00 97.81 73 ALA A O 1
ATOM 535 N N . VAL A 1 74 ? 14.919 13.259 -22.174 1.00 98.06 74 VAL A N 1
ATOM 536 C CA . VAL A 1 74 ? 13.648 12.901 -22.801 1.00 98.06 74 VAL A CA 1
ATOM 537 C C . VAL A 1 74 ? 13.482 11.398 -22.926 1.00 98.06 74 VAL A C 1
ATOM 539 O O . VAL A 1 74 ? 14.451 10.665 -23.122 1.00 98.06 74 VAL A O 1
ATOM 542 N N . VAL A 1 75 ? 12.226 10.968 -22.924 1.00 98.31 75 VAL A N 1
ATOM 543 C CA . VAL A 1 75 ? 11.826 9.608 -23.279 1.00 98.31 75 VAL A CA 1
ATOM 544 C C . VAL A 1 75 ? 10.844 9.623 -24.446 1.00 98.31 75 VAL A C 1
ATOM 546 O O . VAL A 1 75 ? 10.405 10.667 -24.943 1.00 98.31 75 VAL A O 1
ATOM 549 N N . THR A 1 76 ? 10.531 8.433 -24.921 1.00 97.38 76 THR A N 1
ATOM 550 C CA . THR A 1 76 ? 9.394 8.152 -25.781 1.00 97.38 76 THR A CA 1
ATOM 551 C C . THR A 1 76 ? 8.294 7.512 -24.943 1.00 97.38 76 THR A C 1
ATOM 553 O O . THR A 1 76 ? 8.595 6.639 -24.139 1.00 97.38 76 THR A O 1
ATOM 556 N N . VAL A 1 77 ? 7.043 7.919 -25.160 1.00 97.56 77 VAL A N 1
ATOM 557 C CA . VAL A 1 77 ? 5.842 7.283 -24.590 1.00 97.56 77 VAL A CA 1
ATOM 558 C C . VAL A 1 77 ? 4.928 6.804 -25.723 1.00 97.56 77 VAL A C 1
ATOM 560 O O . VAL A 1 77 ? 4.815 7.481 -26.750 1.00 97.56 77 VAL A O 1
ATOM 563 N N . GLY A 1 78 ? 4.278 5.655 -25.554 1.00 95.25 78 GLY A N 1
ATOM 564 C CA . GLY A 1 78 ? 3.340 5.061 -26.508 1.00 95.25 78 GLY A CA 1
ATOM 565 C C . GLY A 1 78 ? 3.983 4.017 -27.429 1.00 95.25 78 GLY A C 1
ATOM 566 O O . GLY A 1 78 ? 5.002 3.417 -27.103 1.00 95.25 78 GLY A O 1
ATOM 567 N N . LYS A 1 79 ? 3.388 3.800 -28.603 1.00 93.31 79 LYS A N 1
ATOM 568 C CA . LYS A 1 79 ? 3.721 2.704 -29.522 1.00 93.31 79 LYS A CA 1
ATOM 569 C C . LYS A 1 79 ? 5.165 2.791 -30.014 1.00 93.31 79 LYS A C 1
ATOM 571 O O . LYS A 1 79 ? 5.491 3.674 -30.808 1.00 93.31 79 LYS A O 1
ATOM 576 N N . TYR A 1 80 ? 6.003 1.833 -29.614 1.00 89.62 80 TYR A N 1
ATOM 577 C CA . TYR A 1 80 ? 7.437 1.843 -29.928 1.00 89.62 80 TYR A CA 1
ATOM 578 C C . TYR A 1 80 ? 7.923 0.595 -30.680 1.00 89.62 80 TYR A C 1
ATOM 580 O O . TYR A 1 80 ? 8.388 0.707 -31.816 1.00 89.62 80 TYR A O 1
ATOM 588 N N . TYR A 1 81 ? 7.757 -0.608 -30.121 1.00 84.94 81 TYR A N 1
ATOM 589 C CA . TYR A 1 81 ? 8.289 -1.863 -30.683 1.00 84.94 81 TYR A CA 1
ATOM 590 C C . TYR A 1 81 ? 7.467 -2.434 -31.848 1.00 84.94 81 TYR A C 1
ATOM 592 O O . TYR A 1 81 ? 7.342 -3.641 -32.001 1.00 84.94 81 TYR A O 1
ATOM 600 N N . SER A 1 82 ? 6.870 -1.578 -32.681 1.00 79.56 82 SER A N 1
ATOM 601 C CA . SER A 1 82 ? 5.928 -1.928 -33.761 1.00 79.56 82 SER A CA 1
ATOM 602 C C . SER A 1 82 ? 4.630 -2.647 -33.347 1.00 79.56 82 SER A C 1
ATOM 604 O O . SER A 1 82 ? 3.691 -2.688 -34.149 1.00 79.56 82 SER A O 1
ATOM 606 N N . GLU A 1 83 ? 4.512 -3.059 -32.089 1.00 72.38 83 GLU A N 1
ATOM 607 C CA . GLU A 1 83 ? 3.316 -3.633 -31.468 1.00 72.38 83 GLU A CA 1
ATOM 608 C C . GLU A 1 83 ? 2.233 -2.589 -31.151 1.00 72.38 83 GLU A C 1
ATOM 610 O O . GLU A 1 83 ? 2.431 -1.386 -31.339 1.00 72.38 83 GLU A O 1
ATOM 615 N N . SER A 1 84 ? 1.033 -3.035 -30.781 1.00 75.69 84 SER A N 1
ATOM 616 C CA . SER A 1 84 ? -0.092 -2.174 -30.378 1.00 75.69 84 SER A CA 1
ATOM 617 C C . SER A 1 84 ? -0.209 -2.085 -28.857 1.00 75.69 84 SER A C 1
ATOM 619 O O . SER A 1 84 ? -1.234 -2.468 -28.304 1.00 75.69 84 SER A O 1
ATOM 621 N N . GLU A 1 85 ? 0.861 -1.640 -28.208 1.00 85.00 85 GLU A N 1
ATOM 622 C CA . GLU A 1 85 ? 0.944 -1.493 -26.753 1.00 85.00 85 GLU A CA 1
ATOM 623 C C . GLU A 1 85 ? 1.728 -0.216 -26.430 1.00 85.00 85 GLU A C 1
ATOM 625 O O . GLU A 1 85 ? 2.711 0.114 -27.116 1.00 85.00 85 GLU A O 1
ATOM 630 N N . GLY A 1 86 ? 1.233 0.544 -25.456 1.00 92.69 86 GLY A N 1
ATOM 631 C CA . GLY A 1 86 ? 1.914 1.711 -24.916 1.00 92.69 86 GLY A CA 1
ATOM 632 C C . GLY A 1 86 ? 3.137 1.294 -24.108 1.00 92.69 86 GLY A C 1
ATOM 633 O O . GLY A 1 86 ? 3.071 0.406 -23.279 1.00 92.69 86 GLY A O 1
ATOM 634 N N . VAL A 1 87 ? 4.283 1.930 -24.344 1.00 94.94 87 VAL A N 1
ATOM 635 C CA . VAL A 1 87 ? 5.473 1.732 -23.505 1.00 94.94 87 VAL A CA 1
ATOM 636 C C . VAL A 1 87 ? 6.109 3.071 -23.185 1.00 94.94 87 VAL A C 1
ATOM 638 O O . VAL A 1 87 ? 5.949 4.042 -23.932 1.00 94.94 87 VAL A O 1
ATOM 641 N N . VAL A 1 88 ? 6.914 3.112 -22.131 1.00 97.00 88 VAL A N 1
ATOM 642 C CA . VAL A 1 88 ? 7.952 4.130 -21.986 1.00 97.00 88 VAL A CA 1
ATOM 643 C C . VAL A 1 88 ? 9.289 3.561 -22.445 1.00 97.00 88 VAL A C 1
ATOM 645 O O . VAL A 1 88 ? 9.682 2.460 -22.071 1.00 97.00 88 VAL A O 1
ATOM 648 N N . HIS A 1 89 ? 10.005 4.326 -23.266 1.00 97.06 89 HIS A N 1
ATOM 649 C CA . HIS A 1 89 ? 11.336 3.974 -23.741 1.00 97.06 89 HIS A CA 1
ATOM 650 C C . HIS A 1 89 ? 12.289 5.164 -23.642 1.00 97.06 89 HIS A C 1
ATOM 652 O O . HIS A 1 89 ? 12.038 6.228 -24.215 1.00 97.06 89 HIS A O 1
ATOM 658 N N . GLY A 1 90 ? 13.414 4.983 -22.960 1.00 96.81 90 GLY A N 1
ATOM 659 C CA . GLY A 1 90 ? 14.410 6.022 -22.730 1.00 96.81 90 GLY A CA 1
ATOM 660 C C . GLY A 1 90 ? 15.834 5.496 -22.820 1.00 96.81 90 GLY A C 1
ATOM 661 O O . GLY A 1 90 ? 16.083 4.291 -22.808 1.00 96.81 90 GLY A O 1
ATOM 662 N N . HIS A 1 91 ? 16.785 6.425 -22.896 1.00 97.69 91 HIS A N 1
ATOM 663 C CA . HIS A 1 91 ? 18.205 6.095 -22.860 1.00 97.69 91 HIS A CA 1
ATOM 664 C C . HIS A 1 91 ? 18.875 6.736 -21.650 1.00 97.69 91 HIS A C 1
ATOM 666 O O . HIS A 1 91 ? 18.615 7.904 -21.359 1.00 97.69 91 HIS A O 1
ATOM 672 N N . TRP A 1 92 ? 19.770 6.012 -20.984 1.00 98.06 92 TRP A N 1
ATOM 673 C CA . TRP A 1 92 ? 20.496 6.525 -19.826 1.00 98.06 92 TRP A CA 1
ATOM 674 C C . TRP A 1 92 ? 21.654 7.435 -20.239 1.00 98.06 92 TRP A C 1
ATOM 676 O O . TRP A 1 92 ? 22.412 7.145 -21.173 1.00 98.06 92 TRP A O 1
ATOM 686 N N . SER A 1 93 ? 21.841 8.528 -19.502 1.00 97.12 93 SER A N 1
ATOM 687 C CA . SER A 1 93 ? 23.016 9.397 -19.639 1.00 97.12 93 SER A CA 1
ATOM 688 C C . SER A 1 93 ? 24.310 8.645 -19.300 1.00 97.12 93 SER A C 1
ATOM 690 O O . SER A 1 93 ? 25.323 8.825 -19.978 1.00 97.12 93 SER A O 1
ATOM 692 N N . ALA A 1 94 ? 24.254 7.740 -18.314 1.00 93.81 94 ALA A N 1
ATOM 693 C CA . ALA A 1 94 ? 25.359 6.893 -17.876 1.00 93.81 94 ALA A CA 1
ATOM 694 C C . ALA A 1 94 ? 25.850 5.947 -18.988 1.00 93.81 94 ALA A C 1
ATOM 696 O O . ALA A 1 94 ? 27.042 5.648 -19.063 1.00 93.81 94 ALA A O 1
ATOM 697 N N . GLY A 1 95 ? 24.958 5.553 -19.904 1.00 91.50 95 GLY A N 1
ATOM 698 C CA . GLY A 1 95 ? 25.283 4.823 -21.133 1.00 91.50 95 GLY A CA 1
ATOM 699 C C . GLY A 1 95 ? 25.796 5.704 -22.282 1.00 91.50 95 GLY A C 1
ATOM 700 O O . GLY A 1 95 ? 26.097 5.202 -23.361 1.00 91.50 95 GLY A O 1
ATOM 701 N N . GLY A 1 96 ? 25.897 7.023 -22.088 1.00 92.81 96 GLY A N 1
ATOM 702 C CA . GLY A 1 96 ? 26.424 7.972 -23.073 1.00 92.81 96 GLY A CA 1
ATOM 703 C C . GLY A 1 96 ? 25.378 8.636 -23.975 1.00 92.81 96 GLY A C 1
ATOM 704 O O . GLY A 1 96 ? 25.742 9.208 -25.006 1.00 92.81 96 GLY A O 1
ATOM 705 N N . ALA A 1 97 ? 24.086 8.586 -23.634 1.00 93.69 97 ALA A N 1
ATOM 706 C CA . ALA A 1 97 ? 23.051 9.275 -24.405 1.00 93.69 97 ALA A CA 1
ATOM 707 C C . ALA A 1 97 ? 23.114 10.804 -24.227 1.00 93.69 97 ALA A C 1
ATOM 709 O O . ALA A 1 97 ? 23.166 11.319 -23.114 1.00 93.69 97 ALA A O 1
ATOM 710 N N . SER A 1 98 ? 23.050 11.555 -25.333 1.00 91.38 98 SER A N 1
ATOM 711 C CA . SER A 1 98 ? 23.206 13.020 -25.317 1.00 91.38 98 SER A CA 1
ATOM 712 C C . SER A 1 98 ? 22.041 13.781 -24.671 1.00 91.38 98 SER A C 1
ATOM 714 O O . SER A 1 98 ? 22.261 14.855 -24.127 1.00 91.38 98 SER A O 1
ATOM 716 N N . ASN A 1 99 ? 20.825 13.228 -24.735 1.00 93.19 99 ASN A N 1
ATOM 717 C CA . ASN A 1 99 ? 19.643 13.700 -23.996 1.00 93.19 99 ASN A CA 1
ATOM 718 C C . ASN A 1 99 ? 19.171 12.601 -23.027 1.00 93.19 99 ASN A C 1
ATOM 720 O O . ASN A 1 99 ? 17.972 12.347 -22.906 1.00 93.19 99 ASN A O 1
ATOM 724 N N . GLY A 1 100 ? 20.132 11.870 -22.456 1.00 95.81 100 GLY A N 1
ATOM 725 C CA . GLY A 1 100 ? 19.854 10.724 -21.607 1.00 95.81 100 GLY A CA 1
ATOM 726 C C . GLY A 1 100 ? 19.257 11.125 -20.268 1.00 95.81 100 GLY A C 1
ATOM 727 O O . GLY A 1 100 ? 19.563 12.196 -19.745 1.00 95.81 100 GLY A O 1
ATOM 728 N N . MET A 1 101 ? 18.416 10.253 -19.728 1.00 97.62 101 MET A N 1
ATOM 729 C CA . MET A 1 101 ? 17.879 10.386 -18.380 1.00 97.62 101 MET A CA 1
ATOM 730 C C . MET A 1 101 ? 18.896 9.897 -17.344 1.00 97.62 101 MET A C 1
ATOM 732 O O . MET A 1 101 ? 19.668 8.977 -17.614 1.00 97.62 101 MET A O 1
ATOM 736 N N . ASP A 1 102 ? 18.885 10.526 -16.174 1.00 97.94 102 ASP A N 1
ATOM 737 C CA . ASP A 1 102 ? 19.535 10.042 -14.949 1.00 97.94 102 ASP A CA 1
ATOM 738 C C . ASP A 1 102 ? 18.506 9.327 -14.071 1.00 97.94 102 ASP A C 1
ATOM 740 O O . ASP A 1 102 ? 18.835 8.381 -13.357 1.00 97.94 102 ASP A O 1
ATOM 744 N N . ARG A 1 103 ? 17.251 9.796 -14.129 1.00 98.00 103 ARG A N 1
ATOM 745 C CA . ARG A 1 103 ? 16.153 9.295 -13.314 1.00 98.00 103 ARG A CA 1
ATOM 746 C C . ARG A 1 103 ? 14.828 9.358 -14.068 1.00 98.00 103 ARG A C 1
ATOM 748 O O . ARG A 1 103 ? 14.487 10.384 -14.656 1.00 98.00 103 ARG A O 1
ATOM 755 N N . LEU A 1 104 ? 14.071 8.267 -13.998 1.00 98.50 104 LEU A N 1
ATOM 756 C CA . LEU A 1 104 ? 12.681 8.196 -14.445 1.00 98.50 104 LEU A CA 1
ATOM 757 C C . LEU A 1 104 ? 11.788 8.020 -13.216 1.00 98.50 104 LEU A C 1
ATOM 759 O O . LEU A 1 104 ? 11.763 6.943 -12.624 1.00 98.50 104 LEU A O 1
ATOM 763 N N . LEU A 1 105 ? 11.138 9.100 -12.791 1.00 98.56 105 LEU A N 1
ATOM 764 C CA . LEU A 1 105 ? 10.469 9.216 -11.498 1.00 98.56 105 LEU A CA 1
ATOM 765 C C . LEU A 1 105 ? 8.955 9.081 -11.628 1.00 98.56 105 LEU A C 1
ATOM 767 O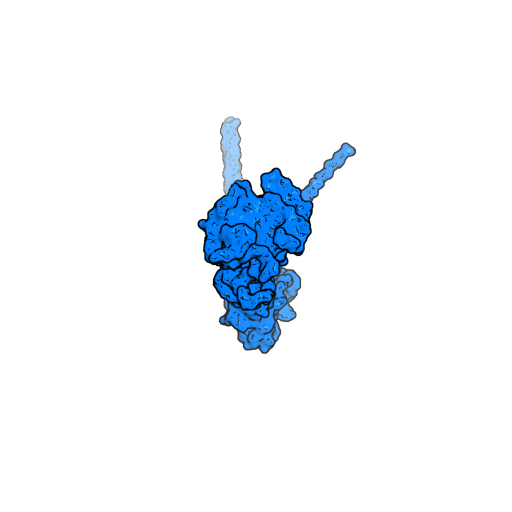 O . LEU A 1 105 ? 8.369 9.759 -12.463 1.00 98.56 105 LEU A O 1
ATOM 771 N N . PHE A 1 106 ? 8.334 8.316 -10.734 1.00 98.44 106 PHE A N 1
ATOM 772 C CA . PHE A 1 106 ? 6.892 8.099 -10.679 1.00 98.44 106 PHE A CA 1
ATOM 773 C C . PHE A 1 106 ? 6.321 8.424 -9.293 1.00 98.44 106 PHE A C 1
ATOM 775 O O . PHE A 1 106 ? 6.916 8.050 -8.275 1.00 98.44 106 PHE A O 1
ATOM 782 N N . ARG A 1 107 ? 5.191 9.147 -9.240 1.00 97.25 107 ARG A N 1
ATOM 783 C CA . ARG A 1 107 ? 4.497 9.551 -7.997 1.00 97.25 107 ARG A CA 1
ATOM 784 C C . ARG A 1 107 ? 2.995 9.730 -8.205 1.00 97.25 107 ARG A C 1
ATOM 786 O O . ARG A 1 107 ? 2.581 10.201 -9.263 1.00 97.25 107 ARG A O 1
ATOM 793 N N . ALA A 1 108 ? 2.212 9.507 -7.152 1.00 94.19 108 ALA A N 1
ATOM 794 C CA . ALA A 1 108 ? 0.822 9.952 -7.101 1.00 94.19 108 ALA A CA 1
ATOM 795 C C . ALA A 1 108 ? 0.749 11.489 -7.091 1.00 94.19 108 ALA A C 1
ATOM 797 O O . ALA A 1 108 ? 1.483 12.151 -6.350 1.00 94.19 108 ALA A O 1
ATOM 798 N N . GLU A 1 109 ? -0.152 12.077 -7.881 1.00 92.94 109 GLU A N 1
ATOM 799 C CA . GLU A 1 109 ? -0.344 13.535 -7.913 1.00 92.94 109 GLU A CA 1
ATOM 800 C C . GLU A 1 109 ? -0.900 14.081 -6.588 1.00 92.94 109 GLU A C 1
ATOM 802 O O . GLU A 1 109 ? -0.664 15.243 -6.248 1.00 92.94 109 GLU A O 1
ATOM 807 N N . SER A 1 110 ? -1.599 13.239 -5.822 1.00 90.88 110 SER A N 1
ATOM 808 C CA . SER A 1 110 ? -2.122 13.552 -4.488 1.00 90.88 110 SER A CA 1
ATOM 809 C C . SER A 1 110 ? -1.024 13.669 -3.421 1.00 90.88 110 SER A C 1
ATOM 811 O O . SER A 1 110 ? -1.180 14.425 -2.462 1.00 90.88 110 SER A O 1
ATOM 813 N N . GLY A 1 111 ? 0.097 12.955 -3.587 1.00 89.62 111 GLY A N 1
ATOM 814 C CA . GLY A 1 111 ? 1.138 12.798 -2.564 1.00 89.62 111 GLY A CA 1
ATOM 815 C C . GLY A 1 111 ? 0.809 11.781 -1.459 1.00 89.62 111 GLY A C 1
ATOM 816 O O . GLY A 1 111 ? 1.565 11.688 -0.477 1.00 89.62 111 GLY A O 1
ATOM 817 N N . GLU A 1 112 ? -0.295 11.048 -1.615 1.00 89.81 112 GLU A N 1
ATOM 818 C CA . GLU A 1 112 ? -0.644 9.890 -0.790 1.00 89.81 112 GLU A CA 1
ATOM 819 C C . GLU A 1 112 ? 0.324 8.725 -1.032 1.00 89.81 112 GLU A C 1
ATOM 821 O O . GLU A 1 112 ? 1.118 8.731 -1.980 1.00 89.81 112 GLU A O 1
ATOM 826 N N . THR A 1 113 ? 0.300 7.756 -0.122 1.00 93.38 113 THR A N 1
ATOM 827 C CA . THR A 1 113 ? 1.040 6.503 -0.279 1.00 93.38 113 THR A CA 1
ATOM 828 C C . THR A 1 113 ? 0.298 5.540 -1.196 1.00 93.38 113 THR A C 1
ATOM 830 O O . THR A 1 113 ? -0.924 5.603 -1.311 1.00 93.38 113 THR A O 1
ATOM 833 N N . PHE A 1 114 ? 1.047 4.648 -1.826 1.00 93.69 114 PHE A N 1
ATOM 834 C CA . PHE A 1 114 ? 0.538 3.577 -2.670 1.00 93.69 114 PHE A CA 1
ATOM 835 C C . PHE A 1 114 ? 1.474 2.369 -2.593 1.00 93.69 114 PHE A C 1
ATOM 837 O O . PHE A 1 114 ? 2.642 2.509 -2.212 1.00 93.69 114 PHE A O 1
ATOM 844 N N . ASP A 1 115 ? 0.960 1.228 -3.021 1.00 93.25 115 ASP A N 1
ATOM 845 C CA . ASP A 1 115 ? 1.683 -0.027 -3.162 1.00 93.25 115 ASP A CA 1
ATOM 846 C C . ASP A 1 115 ? 1.976 -0.257 -4.645 1.00 93.25 115 ASP A C 1
ATOM 848 O O . ASP A 1 115 ? 1.124 -0.026 -5.515 1.00 93.25 115 ASP A O 1
ATOM 852 N N . LEU A 1 116 ? 3.209 -0.656 -4.952 1.00 95.12 116 LEU A N 1
ATOM 853 C CA . LEU A 1 116 ? 3.643 -0.989 -6.306 1.00 95.12 116 LEU A CA 1
ATOM 854 C C . LEU A 1 116 ? 4.041 -2.459 -6.338 1.00 95.12 116 LEU A C 1
ATOM 856 O O . LEU A 1 116 ? 5.127 -2.815 -5.892 1.00 95.12 116 LEU A O 1
ATOM 860 N N . ASN A 1 117 ? 3.197 -3.286 -6.947 1.00 92.19 117 ASN A N 1
ATOM 861 C CA . ASN A 1 117 ? 3.314 -4.737 -6.789 1.00 92.19 117 ASN A CA 1
ATOM 862 C C . ASN A 1 117 ? 3.913 -5.429 -8.022 1.00 92.19 117 ASN A C 1
ATOM 864 O O . ASN A 1 117 ? 4.438 -6.539 -7.937 1.00 92.19 117 ASN A O 1
ATOM 868 N N . TYR A 1 118 ? 3.832 -4.793 -9.195 1.00 95.25 118 TYR A N 1
ATOM 869 C CA . TYR A 1 118 ? 4.199 -5.436 -10.455 1.00 95.25 118 TYR A CA 1
ATOM 870 C C . TYR A 1 118 ? 4.492 -4.449 -11.573 1.00 95.25 118 TYR A C 1
ATOM 872 O O . TYR A 1 118 ? 3.827 -3.417 -11.684 1.00 95.25 118 TYR A O 1
ATOM 880 N N . TYR A 1 119 ? 5.422 -4.813 -12.455 1.00 95.50 119 TYR A N 1
ATOM 881 C CA . TYR A 1 119 ? 5.583 -4.160 -13.750 1.00 95.50 119 TYR A CA 1
ATOM 882 C C . TYR A 1 119 ? 6.181 -5.083 -14.816 1.00 95.50 119 TYR A C 1
ATOM 884 O O . TYR A 1 119 ? 6.760 -6.132 -14.523 1.00 95.50 119 TYR A O 1
ATOM 892 N N . VAL A 1 120 ? 6.076 -4.653 -16.072 1.00 94.25 120 VAL A N 1
ATOM 893 C CA . VAL A 1 120 ? 6.644 -5.352 -17.226 1.00 94.25 120 VAL A CA 1
ATOM 894 C C . VAL A 1 120 ? 7.890 -4.631 -17.739 1.00 94.25 120 VAL A C 1
ATOM 896 O O . VAL A 1 120 ? 7.835 -3.481 -18.180 1.00 94.25 120 VAL A O 1
ATOM 899 N N . LEU A 1 121 ? 9.034 -5.316 -17.718 1.00 94.31 121 LEU A N 1
ATOM 900 C CA . LEU A 1 121 ? 10.284 -4.832 -18.298 1.00 94.31 121 LEU A CA 1
ATOM 901 C C . LEU A 1 121 ? 10.369 -5.261 -19.770 1.00 94.31 121 LEU A C 1
ATOM 903 O O . LEU A 1 121 ? 10.235 -6.441 -20.086 1.00 94.31 121 LEU A O 1
ATOM 907 N N . THR A 1 122 ? 10.606 -4.298 -20.665 1.00 93.12 122 THR A N 1
ATOM 908 C CA . THR A 1 122 ? 10.651 -4.526 -22.127 1.00 93.12 122 THR A CA 1
ATOM 909 C C . THR A 1 122 ? 12.016 -4.252 -22.749 1.00 93.12 122 THR A C 1
ATOM 911 O O . THR A 1 122 ? 12.233 -4.518 -23.928 1.00 93.12 122 THR A O 1
ATOM 914 N N . SER A 1 123 ? 12.928 -3.631 -21.999 1.00 94.06 123 SER A N 1
ATOM 915 C CA . SER A 1 123 ? 14.335 -3.515 -22.371 1.00 94.06 123 SER A CA 1
ATOM 916 C C . SER A 1 123 ? 15.160 -3.061 -21.172 1.00 94.06 123 SER A C 1
ATOM 918 O O . SER A 1 123 ? 14.796 -2.115 -20.474 1.00 94.06 123 SER A O 1
ATOM 920 N N . ASN A 1 124 ? 16.307 -3.695 -20.972 1.00 94.88 124 ASN A N 1
ATOM 921 C CA . ASN A 1 124 ? 17.375 -3.214 -20.109 1.00 94.88 124 ASN A CA 1
ATOM 922 C C . ASN A 1 124 ? 18.695 -3.700 -20.713 1.00 94.88 124 ASN A C 1
ATOM 924 O O . ASN A 1 124 ? 19.145 -4.803 -20.397 1.00 94.88 124 ASN A O 1
ATOM 928 N N . THR A 1 125 ? 19.264 -2.904 -21.629 1.00 95.50 125 THR A N 1
ATOM 929 C CA . THR A 1 125 ? 20.392 -3.329 -22.479 1.00 95.50 125 THR A CA 1
ATOM 930 C C . THR A 1 125 ? 21.557 -2.339 -22.473 1.00 95.50 125 THR A C 1
ATOM 932 O O . THR A 1 125 ? 21.374 -1.120 -22.528 1.00 95.50 125 THR A O 1
ATOM 935 N N . GLU A 1 126 ? 22.786 -2.857 -22.481 1.00 95.12 126 GLU A N 1
ATOM 936 C CA . GLU A 1 126 ? 24.019 -2.075 -22.674 1.00 95.12 126 GLU A CA 1
ATOM 937 C C . GLU A 1 126 ? 24.098 -1.467 -24.082 1.00 95.12 126 GLU A C 1
ATOM 939 O O . GLU A 1 126 ? 24.603 -0.363 -24.273 1.00 95.12 126 GLU A O 1
ATOM 944 N N . ASN A 1 127 ? 23.580 -2.186 -25.079 1.00 92.56 127 ASN A N 1
ATOM 945 C CA . ASN A 1 127 ? 23.594 -1.778 -26.479 1.00 92.56 127 ASN A CA 1
ATOM 946 C C . ASN A 1 127 ? 22.157 -1.624 -26.982 1.00 92.56 127 ASN A C 1
ATOM 948 O O . ASN A 1 127 ? 21.349 -2.549 -26.880 1.00 92.56 127 ASN A O 1
ATOM 952 N N . GLY A 1 128 ? 21.832 -0.462 -27.550 1.00 88.94 128 GLY A N 1
ATOM 953 C CA . GLY A 1 128 ? 20.480 -0.203 -28.042 1.00 88.94 128 GLY A CA 1
ATOM 954 C C . GLY A 1 128 ? 20.071 -1.137 -29.180 1.00 88.94 128 GLY A C 1
ATOM 955 O O . GLY A 1 128 ? 20.892 -1.495 -30.030 1.00 88.94 128 GLY A O 1
ATOM 956 N N . GLY A 1 129 ? 18.801 -1.547 -29.192 1.00 87.88 129 GLY A N 1
ATOM 957 C CA . GLY A 1 129 ? 18.264 -2.436 -30.227 1.00 87.88 129 GLY A CA 1
ATOM 958 C C . GLY A 1 129 ? 18.841 -3.856 -30.228 1.00 87.88 129 GLY A C 1
ATOM 959 O O . GLY A 1 129 ? 18.763 -4.523 -31.256 1.00 87.88 129 GLY A O 1
ATOM 960 N N . SER A 1 130 ? 19.492 -4.286 -29.143 1.00 90.38 130 SER A N 1
ATOM 961 C CA . SER A 1 130 ? 20.273 -5.529 -29.082 1.00 90.38 130 SER A CA 1
ATOM 962 C C . SER A 1 130 ? 19.871 -6.399 -27.889 1.00 90.38 130 SER A C 1
ATOM 964 O O . SER A 1 130 ? 19.131 -5.952 -27.020 1.00 90.38 130 SER A O 1
ATOM 966 N N . ALA A 1 131 ? 20.378 -7.633 -27.834 1.00 92.50 131 ALA A N 1
ATOM 967 C CA . ALA A 1 131 ? 20.280 -8.466 -26.636 1.00 92.50 131 ALA A CA 1
ATOM 968 C C . ALA A 1 131 ? 21.052 -7.842 -25.459 1.00 92.50 131 ALA A C 1
ATOM 970 O O . ALA A 1 131 ? 22.060 -7.149 -25.667 1.00 92.50 131 ALA A O 1
ATOM 971 N N . ALA A 1 132 ? 20.592 -8.107 -24.242 1.00 93.19 132 ALA A N 1
ATOM 972 C CA . ALA A 1 132 ? 21.256 -7.699 -23.020 1.00 93.19 132 ALA A CA 1
ATOM 973 C C . ALA A 1 132 ? 22.550 -8.498 -22.803 1.00 93.19 132 ALA A C 1
ATOM 975 O O . ALA A 1 132 ? 22.695 -9.647 -23.230 1.00 93.19 132 ALA A O 1
ATOM 976 N N . THR A 1 133 ? 23.530 -7.872 -22.159 1.00 93.94 133 THR A N 1
ATOM 977 C CA . THR A 1 133 ? 24.875 -8.435 -21.985 1.00 93.94 133 THR A CA 1
ATOM 978 C C . THR A 1 133 ? 25.086 -9.057 -20.610 1.00 93.94 133 THR A C 1
ATOM 980 O O . THR A 1 133 ? 26.049 -9.805 -20.429 1.00 93.94 133 THR A O 1
ATOM 983 N N . GLY A 1 134 ? 24.207 -8.772 -19.645 1.00 91.69 134 GLY A N 1
ATOM 984 C CA . GLY A 1 134 ? 24.398 -9.130 -18.238 1.00 91.69 134 GLY A CA 1
ATOM 985 C C . GLY A 1 134 ? 25.135 -8.054 -17.435 1.00 91.69 134 GLY A C 1
ATOM 986 O O . GLY A 1 134 ? 25.246 -8.173 -16.214 1.00 91.69 134 GLY A O 1
ATOM 987 N N . ASN A 1 135 ? 25.655 -7.018 -18.102 1.00 91.50 135 ASN A N 1
ATOM 988 C CA . ASN A 1 135 ? 26.428 -5.940 -17.477 1.00 91.50 135 ASN A CA 1
ATOM 989 C C . ASN A 1 135 ? 25.573 -4.715 -17.135 1.00 91.50 135 ASN A C 1
ATOM 991 O O . ASN A 1 135 ? 26.108 -3.707 -16.683 1.00 91.50 135 ASN A O 1
ATOM 995 N N . GLU A 1 136 ? 24.265 -4.777 -17.367 1.00 95.38 136 GLU A N 1
ATOM 996 C CA . GLU A 1 136 ? 23.370 -3.652 -17.149 1.00 95.38 136 GLU A CA 1
ATOM 997 C C . GLU A 1 136 ? 23.252 -3.310 -15.662 1.00 95.38 136 GLU A C 1
ATOM 999 O O . GLU A 1 136 ? 22.807 -4.137 -14.869 1.00 95.38 136 GLU A O 1
ATOM 1004 N N . ASP A 1 137 ? 23.629 -2.086 -15.279 1.00 95.19 137 ASP A N 1
ATOM 1005 C CA . ASP A 1 137 ? 23.518 -1.560 -13.914 1.00 95.19 137 ASP A CA 1
ATOM 1006 C C . ASP A 1 137 ? 22.367 -0.545 -13.838 1.00 95.19 137 ASP A C 1
ATOM 1008 O O . ASP A 1 137 ? 22.565 0.642 -13.568 1.00 95.19 137 ASP A O 1
ATOM 1012 N N . THR A 1 138 ? 21.149 -1.025 -14.103 1.00 97.25 138 THR A N 1
ATOM 1013 C CA . THR A 1 138 ? 19.902 -0.285 -13.846 1.00 97.25 138 THR A CA 1
ATOM 1014 C C . THR A 1 138 ? 19.267 -0.771 -12.550 1.00 97.25 138 THR A C 1
ATOM 1016 O O . THR A 1 138 ? 19.296 -1.963 -12.239 1.00 97.25 138 THR A O 1
ATOM 1019 N N . TYR A 1 139 ? 18.685 0.151 -11.794 1.00 98.06 139 TYR A N 1
ATOM 1020 C CA . TYR A 1 139 ? 18.087 -0.098 -10.492 1.00 98.06 139 TYR A CA 1
ATOM 1021 C C . TYR A 1 139 ? 16.678 0.474 -10.433 1.00 98.06 139 TYR A C 1
ATOM 1023 O O . TYR A 1 139 ? 16.408 1.526 -11.011 1.00 98.06 139 TYR A O 1
ATOM 1031 N N . ILE A 1 140 ? 15.815 -0.203 -9.683 1.00 98.44 140 ILE A N 1
ATOM 1032 C CA . ILE A 1 140 ? 14.554 0.352 -9.197 1.00 98.44 140 ILE A CA 1
ATOM 1033 C C . ILE A 1 140 ? 14.735 0.781 -7.741 1.00 98.44 140 ILE A C 1
ATOM 1035 O O . ILE A 1 140 ? 15.430 0.125 -6.953 1.00 98.44 140 ILE A O 1
ATOM 1039 N N . VAL A 1 141 ? 14.129 1.908 -7.394 1.00 98.62 141 VAL A N 1
ATOM 1040 C CA . VAL A 1 141 ? 14.250 2.535 -6.083 1.00 98.62 141 VAL A CA 1
ATOM 1041 C C . VAL A 1 141 ? 12.866 2.856 -5.543 1.00 98.62 141 VAL A C 1
ATOM 1043 O O . VAL A 1 141 ? 12.074 3.498 -6.228 1.00 98.62 141 VAL A O 1
ATOM 1046 N N . ALA A 1 142 ? 12.605 2.442 -4.307 1.00 98.44 142 ALA A N 1
ATOM 1047 C CA . ALA A 1 142 ? 11.391 2.746 -3.559 1.00 98.44 142 ALA A CA 1
ATOM 1048 C C . ALA A 1 142 ? 11.651 3.898 -2.575 1.00 98.44 142 ALA A C 1
ATOM 1050 O O . ALA A 1 142 ? 12.763 4.035 -2.047 1.00 98.44 142 ALA A O 1
ATOM 1051 N N . SER A 1 143 ? 10.638 4.720 -2.298 1.00 98.31 143 SER A N 1
ATOM 1052 C CA . SER A 1 143 ? 10.766 5.867 -1.395 1.00 98.31 143 SER A CA 1
ATOM 1053 C C . SER A 1 143 ? 9.507 6.138 -0.579 1.00 98.31 143 SER A C 1
ATOM 1055 O O . SER A 1 143 ? 8.490 6.607 -1.091 1.00 98.31 143 SER A O 1
ATOM 1057 N N . ARG A 1 144 ? 9.614 5.921 0.736 1.00 95.19 144 ARG A N 1
ATOM 1058 C CA . ARG A 1 144 ? 8.542 6.184 1.714 1.00 95.19 144 ARG A CA 1
ATOM 1059 C C . ARG A 1 144 ? 8.276 7.671 1.977 1.00 95.19 144 ARG A C 1
ATOM 1061 O O . ARG A 1 144 ? 7.164 8.044 2.329 1.00 95.19 144 ARG A O 1
ATOM 1068 N N . ASP A 1 145 ? 9.270 8.540 1.803 1.00 94.88 145 ASP A N 1
ATOM 1069 C CA . ASP A 1 145 ? 9.112 9.997 1.969 1.00 94.88 145 ASP A CA 1
ATOM 1070 C C . ASP A 1 145 ? 8.906 10.737 0.633 1.00 94.88 145 ASP A C 1
ATOM 1072 O O . ASP A 1 145 ? 8.655 11.944 0.618 1.00 94.88 145 ASP A O 1
ATOM 1076 N N . GLY A 1 146 ? 9.007 10.018 -0.487 1.00 95.44 146 GLY A N 1
ATOM 1077 C CA . GLY A 1 146 ? 8.904 10.551 -1.839 1.00 95.44 146 GLY A CA 1
ATOM 1078 C C . GLY A 1 146 ? 10.149 11.307 -2.305 1.00 95.44 146 GLY A C 1
ATOM 1079 O O . GLY A 1 146 ? 10.096 11.966 -3.339 1.00 95.44 146 GLY A O 1
ATOM 1080 N N . VAL A 1 147 ? 11.262 11.274 -1.569 1.00 95.06 147 VAL A N 1
ATOM 1081 C CA . VAL A 1 147 ? 12.482 12.040 -1.874 1.00 95.06 147 VAL A CA 1
ATOM 1082 C C . VAL A 1 147 ? 13.745 11.191 -1.749 1.00 95.06 147 VAL A C 1
ATOM 1084 O O . VAL A 1 147 ? 14.614 11.268 -2.618 1.00 95.06 147 VAL A O 1
ATOM 1087 N N . THR A 1 148 ? 13.869 10.410 -0.681 1.00 96.50 148 THR A N 1
ATOM 1088 C CA . THR A 1 148 ? 15.039 9.594 -0.358 1.00 96.50 148 THR A CA 1
ATOM 1089 C C . THR A 1 148 ? 14.756 8.112 -0.576 1.00 96.50 148 THR A C 1
ATOM 1091 O O . THR A 1 148 ? 13.633 7.643 -0.403 1.00 96.50 148 THR A O 1
ATOM 1094 N N . ALA A 1 149 ? 15.778 7.367 -0.998 1.00 97.62 149 ALA A N 1
ATOM 1095 C CA . ALA A 1 149 ? 15.660 5.929 -1.201 1.00 97.62 149 ALA A CA 1
ATOM 1096 C C . ALA A 1 149 ? 15.439 5.224 0.147 1.00 97.62 149 ALA A C 1
ATOM 1098 O O . ALA A 1 149 ? 16.303 5.292 1.024 1.00 97.62 149 ALA A O 1
ATOM 1099 N N . SER A 1 150 ? 14.308 4.534 0.302 1.00 96.25 150 SER A N 1
ATOM 1100 C CA . SER A 1 150 ? 14.059 3.616 1.421 1.00 96.25 150 SER A CA 1
ATOM 1101 C C . SER A 1 150 ? 14.485 2.189 1.089 1.00 96.25 150 SER A C 1
ATOM 1103 O O . SER A 1 150 ? 14.935 1.465 1.972 1.00 96.25 150 SER A O 1
ATOM 1105 N N . PHE A 1 151 ? 14.391 1.807 -0.184 1.00 97.88 151 PHE A N 1
ATOM 1106 C CA . PHE A 1 151 ? 14.860 0.526 -0.697 1.00 97.88 151 PHE A CA 1
ATOM 1107 C C . PHE A 1 151 ? 15.381 0.689 -2.122 1.00 97.88 151 PHE A C 1
ATOM 1109 O O . PHE A 1 151 ? 14.949 1.577 -2.855 1.00 97.88 151 PHE A O 1
ATOM 1116 N N . ARG A 1 152 ? 16.336 -0.155 -2.509 1.00 97.44 152 ARG A N 1
ATOM 1117 C CA . ARG A 1 152 ? 16.965 -0.127 -3.826 1.00 97.44 152 ARG A CA 1
ATOM 1118 C C . ARG A 1 152 ? 17.382 -1.528 -4.225 1.00 97.44 152 ARG A C 1
ATOM 1120 O O . ARG A 1 152 ? 18.056 -2.202 -3.448 1.00 97.44 152 ARG A O 1
ATOM 1127 N N . SER A 1 153 ? 17.069 -1.915 -5.456 1.00 97.00 153 SER A N 1
ATOM 1128 C CA . SER A 1 153 ? 17.469 -3.210 -5.995 1.00 97.00 153 SER A CA 1
ATOM 1129 C C . SER A 1 153 ? 17.874 -3.123 -7.460 1.00 97.00 153 SER A C 1
ATOM 1131 O O . SER A 1 153 ? 17.375 -2.287 -8.216 1.00 97.00 153 SER A O 1
ATOM 1133 N N . LYS A 1 154 ? 18.825 -3.977 -7.844 1.00 95.81 154 LYS A N 1
ATOM 1134 C CA . LYS A 1 154 ? 19.325 -4.067 -9.215 1.00 95.81 154 LYS A CA 1
ATOM 1135 C C . LYS A 1 154 ? 18.318 -4.829 -10.069 1.00 95.81 154 LYS A C 1
ATOM 1137 O O . LYS A 1 154 ? 17.849 -5.890 -9.664 1.00 95.81 154 LYS A O 1
ATOM 1142 N N . LEU A 1 155 ? 18.027 -4.304 -11.253 1.00 94.69 155 LEU A N 1
ATOM 1143 C CA . LEU A 1 155 ? 17.152 -4.962 -12.211 1.00 94.69 155 LEU A CA 1
ATOM 1144 C C . LEU A 1 155 ? 17.847 -6.134 -12.907 1.00 94.69 155 LEU A C 1
ATOM 1146 O O . LEU A 1 155 ? 19.062 -6.089 -13.124 1.00 94.69 155 LEU A O 1
ATOM 1150 N N . PRO A 1 156 ? 17.087 -7.163 -13.317 1.00 92.12 156 PRO A N 1
ATOM 1151 C CA . PRO A 1 156 ? 17.598 -8.148 -14.253 1.00 92.12 156 PRO A CA 1
ATOM 1152 C C . PRO A 1 156 ? 17.900 -7.500 -15.610 1.00 92.12 156 PRO A C 1
ATOM 1154 O O . PRO A 1 156 ? 17.277 -6.514 -16.013 1.00 92.12 156 PRO A O 1
ATOM 1157 N N . SER A 1 157 ? 18.849 -8.086 -16.330 1.00 92.06 157 SER A N 1
ATOM 1158 C CA . SER A 1 157 ? 19.067 -7.807 -17.749 1.00 92.06 157 SER A CA 1
ATOM 1159 C C . SER A 1 157 ? 17.853 -8.240 -18.568 1.00 92.06 157 SER A C 1
ATOM 1161 O O . SER A 1 157 ? 17.258 -9.279 -18.272 1.00 92.06 157 SER A O 1
ATOM 1163 N N . GLU A 1 158 ? 17.506 -7.467 -19.597 1.00 92.50 158 GLU A N 1
ATOM 1164 C CA . GLU A 1 158 ? 16.397 -7.811 -20.487 1.00 92.50 158 GLU A CA 1
ATOM 1165 C C . GLU A 1 158 ? 16.655 -7.369 -21.920 1.00 92.50 158 GLU A C 1
ATOM 1167 O O . GLU A 1 158 ? 17.040 -6.222 -22.165 1.00 92.50 158 GLU A O 1
ATOM 1172 N N . ASP A 1 159 ? 16.437 -8.294 -22.853 1.00 92.25 159 ASP A N 1
ATOM 1173 C CA . ASP A 1 159 ? 16.648 -8.074 -24.278 1.00 92.25 159 ASP A CA 1
ATOM 1174 C C . ASP A 1 159 ? 15.754 -6.949 -24.813 1.00 92.25 159 ASP A C 1
ATOM 1176 O O . ASP A 1 159 ? 14.744 -6.561 -24.231 1.00 92.25 159 ASP A O 1
ATOM 1180 N N . TRP A 1 160 ? 16.159 -6.365 -25.935 1.00 91.19 160 TRP A N 1
ATOM 1181 C CA . TRP A 1 160 ? 15.381 -5.312 -26.565 1.00 91.19 160 TRP A CA 1
ATOM 1182 C C . TRP A 1 160 ? 14.080 -5.833 -27.186 1.00 91.19 160 TRP A C 1
ATOM 1184 O O . TRP A 1 160 ? 14.110 -6.564 -28.179 1.00 91.19 160 TRP A O 1
ATOM 1194 N N . GLY A 1 161 ? 12.953 -5.295 -26.721 1.00 86.19 161 GLY A N 1
ATOM 1195 C CA . GLY A 1 161 ? 11.645 -5.458 -27.348 1.00 86.19 161 GLY A CA 1
ATOM 1196 C C . GLY A 1 161 ? 10.756 -6.458 -26.622 1.00 86.19 161 GLY A C 1
ATOM 1197 O O . GLY A 1 161 ? 11.074 -6.922 -25.540 1.00 86.19 161 GLY A O 1
ATOM 1198 N N . ILE A 1 162 ? 9.603 -6.749 -27.227 1.00 81.25 162 ILE A N 1
ATOM 1199 C CA . ILE A 1 162 ? 8.551 -7.578 -26.610 1.00 81.25 162 ILE A CA 1
ATOM 1200 C C . ILE A 1 162 ? 8.160 -8.795 -27.462 1.00 81.25 162 ILE A C 1
ATOM 1202 O O . ILE A 1 162 ? 7.236 -9.535 -27.137 1.00 81.25 162 ILE A O 1
ATOM 1206 N N . SER A 1 163 ? 8.848 -9.008 -28.589 1.00 72.62 163 SER A N 1
ATOM 1207 C CA . SER A 1 163 ? 8.490 -10.033 -29.579 1.00 72.62 163 SER A CA 1
ATOM 1208 C C . SER A 1 163 ? 8.806 -11.463 -29.143 1.00 72.62 163 SER A C 1
ATOM 1210 O O . SER A 1 163 ? 8.163 -12.394 -29.625 1.00 72.62 163 SER A O 1
ATOM 1212 N N . ASP A 1 164 ? 9.777 -11.640 -28.246 1.00 70.81 164 ASP A N 1
ATOM 1213 C CA . ASP A 1 164 ? 10.212 -12.952 -27.745 1.00 70.81 164 ASP A CA 1
ATOM 1214 C C . ASP A 1 164 ? 9.637 -13.265 -26.348 1.00 70.81 164 ASP A C 1
ATOM 1216 O O . ASP A 1 164 ? 10.067 -14.206 -25.680 1.00 70.81 164 ASP A O 1
ATOM 1220 N N . GLY A 1 165 ? 8.620 -12.500 -25.935 1.00 73.88 165 GLY A N 1
ATOM 1221 C CA . GLY A 1 165 ? 8.073 -12.478 -24.582 1.00 73.88 165 GLY A CA 1
ATOM 1222 C C . GLY A 1 165 ? 8.376 -11.153 -23.889 1.00 73.88 165 GLY A C 1
ATOM 1223 O O . GLY A 1 165 ? 9.097 -10.310 -24.420 1.00 73.88 165 GLY A O 1
ATOM 1224 N N . VAL A 1 166 ? 7.792 -10.972 -22.709 1.00 77.19 166 VAL A N 1
ATOM 1225 C CA . VAL A 1 166 ? 8.078 -9.841 -21.825 1.00 77.19 166 VAL A CA 1
ATOM 1226 C C . VAL A 1 166 ? 8.586 -10.359 -20.489 1.00 77.19 166 VAL A C 1
ATOM 1228 O O . VAL A 1 166 ? 8.234 -11.471 -20.082 1.00 77.19 166 VAL A O 1
ATOM 1231 N N . ARG A 1 167 ? 9.397 -9.563 -19.788 1.00 89.12 167 ARG A N 1
ATOM 1232 C CA . ARG A 1 167 ? 9.874 -9.924 -18.455 1.00 89.12 167 ARG A CA 1
ATOM 1233 C C . ARG A 1 167 ? 8.974 -9.330 -17.383 1.00 89.12 167 ARG A C 1
ATOM 1235 O O . ARG A 1 167 ? 8.957 -8.123 -17.155 1.00 89.12 167 ARG A O 1
ATOM 1242 N N . GLU A 1 168 ? 8.252 -10.218 -16.717 1.00 92.81 168 GLU A N 1
ATOM 1243 C CA . GLU A 1 168 ? 7.369 -9.915 -15.595 1.00 92.81 168 GLU A CA 1
ATOM 1244 C C . GLU A 1 168 ? 8.191 -9.738 -14.314 1.00 92.81 168 GLU A C 1
ATOM 1246 O O . GLU A 1 168 ? 8.965 -10.627 -13.938 1.00 92.81 168 GLU A O 1
ATOM 1251 N N . ILE A 1 169 ? 8.033 -8.589 -13.658 1.00 94.69 169 ILE A N 1
ATOM 1252 C CA . ILE A 1 169 ? 8.707 -8.269 -12.403 1.00 94.69 169 ILE A CA 1
ATOM 1253 C C . ILE A 1 169 ? 7.660 -8.124 -11.304 1.00 94.69 169 ILE A C 1
ATOM 1255 O O . ILE A 1 169 ? 6.817 -7.231 -11.357 1.00 94.69 169 ILE A O 1
ATOM 1259 N N . TYR A 1 170 ? 7.759 -8.993 -10.305 1.00 94.94 170 TYR A N 1
ATOM 1260 C CA . TYR A 1 170 ? 6.978 -8.969 -9.075 1.00 94.94 170 TYR A CA 1
ATOM 1261 C C . TYR A 1 170 ? 7.778 -8.243 -8.002 1.00 94.94 170 TYR A C 1
ATOM 1263 O O . TYR A 1 170 ? 8.994 -8.432 -7.887 1.00 94.94 170 TYR A O 1
ATOM 1271 N N . LEU A 1 171 ? 7.114 -7.388 -7.241 1.00 94.94 171 LEU A N 1
ATOM 1272 C CA . LEU A 1 171 ? 7.749 -6.542 -6.244 1.00 94.94 171 LEU A CA 1
ATOM 1273 C C . LEU A 1 171 ? 7.370 -7.014 -4.848 1.00 94.94 171 LEU A C 1
ATOM 1275 O O . LEU A 1 171 ? 6.225 -7.372 -4.600 1.00 94.94 171 LEU A O 1
ATOM 1279 N N . GLY A 1 172 ? 8.370 -7.062 -3.972 1.00 91.12 172 GLY A N 1
ATOM 1280 C CA . GLY A 1 172 ? 8.179 -7.412 -2.569 1.00 91.12 172 GLY A CA 1
ATOM 1281 C C . GLY A 1 172 ? 7.673 -6.236 -1.723 1.00 91.12 172 GLY A C 1
ATOM 1282 O O . GLY A 1 172 ? 7.611 -5.101 -2.208 1.00 91.12 172 GLY A O 1
ATOM 1283 N N . PRO A 1 173 ? 7.433 -6.472 -0.421 1.00 89.81 173 PRO A N 1
ATOM 1284 C CA . PRO A 1 173 ? 6.809 -5.505 0.489 1.00 89.81 173 PRO A CA 1
ATOM 1285 C C . PRO A 1 173 ? 7.647 -4.242 0.749 1.00 89.81 173 PRO A C 1
ATOM 1287 O O . PRO A 1 173 ? 7.222 -3.275 1.387 1.00 89.81 173 PRO A O 1
ATOM 1290 N N . GLU A 1 174 ? 8.888 -4.193 0.258 1.00 94.56 174 GLU A N 1
ATOM 1291 C CA . GLU A 1 174 ? 9.677 -2.964 0.261 1.00 94.56 174 GLU A CA 1
ATOM 1292 C C . GLU A 1 174 ? 9.092 -1.851 -0.625 1.00 94.56 174 GLU A C 1
ATOM 1294 O O . GLU A 1 174 ? 9.505 -0.691 -0.482 1.00 94.56 174 GLU A O 1
ATOM 1299 N N . PHE A 1 175 ? 8.157 -2.196 -1.513 1.00 95.69 175 PHE A N 1
ATOM 1300 C CA . PHE A 1 175 ? 7.437 -1.282 -2.397 1.00 95.69 175 PHE A CA 1
ATOM 1301 C C . PHE A 1 175 ? 6.040 -0.892 -1.888 1.00 95.69 175 PHE A C 1
ATOM 1303 O O . PHE A 1 175 ? 5.362 -0.120 -2.566 1.00 95.69 175 PHE A O 1
ATOM 1310 N N . ASP A 1 176 ? 5.680 -1.305 -0.670 1.00 91.56 176 ASP A N 1
ATOM 1311 C CA . ASP A 1 176 ? 4.394 -0.983 -0.045 1.00 91.56 176 ASP A CA 1
ATOM 1312 C C . ASP A 1 176 ? 4.458 0.316 0.767 1.00 91.56 176 ASP A C 1
ATOM 1314 O O . ASP A 1 176 ? 5.455 0.646 1.438 1.00 91.56 176 ASP A O 1
ATOM 1318 N N . GLY A 1 177 ? 3.367 1.077 0.726 1.00 91.69 177 GLY A N 1
ATOM 1319 C CA . GLY A 1 177 ? 3.196 2.340 1.431 1.00 91.69 177 GLY A CA 1
ATOM 1320 C C . GLY A 1 177 ? 4.222 3.394 1.010 1.00 91.69 177 GLY A C 1
ATOM 1321 O O . GLY A 1 177 ? 4.676 4.195 1.839 1.00 91.69 177 GLY A O 1
ATOM 1322 N N . ILE A 1 178 ? 4.645 3.386 -0.255 1.00 96.62 178 ILE A N 1
ATOM 1323 C CA . ILE A 1 178 ? 5.628 4.330 -0.793 1.00 96.62 178 ILE A CA 1
ATOM 1324 C C . ILE A 1 178 ? 4.940 5.568 -1.363 1.00 96.62 178 ILE A C 1
ATOM 1326 O O . ILE A 1 178 ? 3.780 5.548 -1.750 1.00 96.62 178 ILE A O 1
ATOM 1330 N N . LYS A 1 179 ? 5.663 6.688 -1.418 1.00 96.56 179 LYS A N 1
ATOM 1331 C CA . LYS A 1 179 ? 5.189 7.938 -2.044 1.00 96.56 179 LYS A CA 1
ATOM 1332 C C . LYS A 1 179 ? 5.776 8.168 -3.429 1.00 96.56 179 LYS A C 1
ATOM 1334 O O . LYS A 1 179 ? 5.326 9.048 -4.165 1.00 96.56 179 LYS A O 1
ATOM 1339 N N . ALA A 1 180 ? 6.841 7.446 -3.757 1.00 98.25 180 ALA A N 1
ATOM 1340 C CA . ALA A 1 180 ? 7.497 7.508 -5.046 1.00 98.25 180 ALA A CA 1
ATOM 1341 C C . ALA A 1 180 ? 8.279 6.226 -5.313 1.00 98.25 180 ALA A C 1
ATOM 1343 O O . ALA A 1 180 ? 8.841 5.634 -4.389 1.00 98.25 180 ALA A O 1
ATOM 1344 N N . PHE A 1 181 ? 8.432 5.905 -6.591 1.00 98.62 181 PHE A N 1
ATOM 1345 C CA . PHE A 1 181 ? 9.493 5.027 -7.064 1.00 98.62 181 PHE A CA 1
ATOM 1346 C C . PHE A 1 181 ? 10.185 5.648 -8.273 1.00 98.62 181 PHE A C 1
ATOM 1348 O O . PHE A 1 181 ? 9.656 6.557 -8.918 1.00 98.62 181 PHE A O 1
ATOM 1355 N N . TRP A 1 182 ? 11.397 5.203 -8.571 1.00 98.62 182 TRP A N 1
ATOM 1356 C CA . TRP A 1 182 ? 12.084 5.608 -9.790 1.00 98.62 182 TRP A CA 1
ATOM 1357 C C . TRP A 1 182 ? 13.063 4.558 -10.276 1.00 98.62 182 TRP A C 1
ATOM 1359 O O . TRP A 1 182 ? 13.500 3.687 -9.524 1.00 98.62 182 TRP A O 1
ATOM 1369 N N . PHE A 1 183 ? 13.445 4.712 -11.538 1.00 98.56 183 PHE A N 1
ATOM 1370 C CA . PHE A 1 183 ? 14.558 3.992 -12.132 1.00 98.56 183 PHE A CA 1
ATOM 1371 C C . PHE A 1 183 ? 15.764 4.910 -12.285 1.00 98.56 183 PHE A C 1
ATOM 1373 O O . PHE A 1 183 ? 15.614 6.098 -12.585 1.00 98.56 183 PHE A O 1
ATOM 1380 N N . GLU A 1 184 ? 16.952 4.349 -12.108 1.00 98.00 184 GLU A N 1
ATOM 1381 C CA . GLU A 1 184 ? 18.240 5.019 -12.301 1.00 98.00 184 GLU A CA 1
ATOM 1382 C C . GLU A 1 184 ? 19.284 4.024 -12.826 1.00 98.00 184 GLU A C 1
ATOM 1384 O O . GLU A 1 184 ? 19.147 2.814 -12.633 1.00 98.00 184 GLU A O 1
ATOM 1389 N N . SER A 1 185 ? 20.347 4.523 -13.461 1.00 96.69 185 SER A N 1
ATOM 1390 C CA . SER A 1 185 ? 21.471 3.695 -13.911 1.00 96.69 185 SER A CA 1
ATOM 1391 C C . SER A 1 185 ? 22.811 4.243 -13.427 1.00 96.69 185 SER A C 1
ATOM 1393 O O . SER A 1 185 ? 23.048 5.451 -13.454 1.00 96.69 185 SER A O 1
ATOM 1395 N N . GLU A 1 186 ? 23.708 3.347 -13.012 1.00 93.69 186 GLU A N 1
ATOM 1396 C CA . GLU A 1 186 ? 25.081 3.683 -12.599 1.00 93.69 186 GLU A CA 1
ATOM 1397 C C . GLU A 1 186 ? 26.115 3.509 -13.725 1.00 93.69 186 GLU A C 1
ATOM 1399 O O . GLU A 1 186 ? 27.298 3.802 -13.538 1.00 93.69 186 GLU A O 1
ATOM 1404 N N . GLY A 1 187 ? 25.685 3.051 -14.901 1.00 88.00 187 GLY A N 1
ATOM 1405 C CA . GLY A 1 187 ? 26.553 2.658 -16.008 1.00 88.00 187 GLY A CA 1
ATOM 1406 C C . GLY A 1 187 ? 26.112 1.327 -16.608 1.00 88.00 187 GLY A C 1
ATOM 1407 O O . GLY A 1 187 ? 25.106 0.756 -16.203 1.00 88.00 187 GLY A O 1
ATOM 1408 N N . GLY A 1 188 ? 26.821 0.848 -17.632 1.00 86.75 188 GLY A N 1
ATOM 1409 C CA . GLY A 1 188 ? 26.578 -0.483 -18.211 1.00 86.75 188 GLY A CA 1
ATOM 1410 C C . GLY A 1 188 ? 25.225 -0.677 -18.912 1.00 86.75 188 GLY A C 1
ATOM 1411 O O . GLY A 1 188 ? 25.034 -1.694 -19.564 1.00 86.75 188 GLY A O 1
ATOM 1412 N N . THR A 1 189 ? 24.306 0.289 -18.843 1.00 95.25 189 THR A N 1
ATOM 1413 C CA . THR A 1 189 ? 23.016 0.280 -19.539 1.00 95.25 189 THR A CA 1
ATOM 1414 C C . THR A 1 189 ? 22.897 1.510 -20.428 1.00 95.25 189 THR A C 1
ATOM 1416 O O . THR A 1 189 ? 23.126 2.638 -19.989 1.00 95.25 189 THR A O 1
ATOM 1419 N N . TYR A 1 190 ? 22.486 1.306 -21.676 1.00 96.31 190 TYR A N 1
ATOM 1420 C CA . TYR A 1 190 ? 22.131 2.378 -22.596 1.00 96.31 190 TYR A CA 1
ATOM 1421 C C . TYR A 1 190 ? 20.619 2.532 -22.729 1.00 96.31 190 TYR A C 1
ATOM 1423 O O . TYR A 1 190 ? 20.133 3.655 -22.632 1.00 96.31 190 TYR A O 1
ATOM 1431 N N . CYS A 1 191 ? 19.875 1.440 -22.906 1.00 95.19 191 CYS A N 1
ATOM 1432 C CA . CYS A 1 191 ? 18.435 1.475 -23.145 1.00 95.19 191 CYS A CA 1
ATOM 1433 C C . CYS A 1 191 ? 17.639 0.941 -21.962 1.00 95.19 191 CYS A C 1
ATOM 1435 O O . CYS A 1 191 ? 18.003 -0.068 -21.361 1.00 95.19 191 CYS A O 1
ATOM 1437 N N . PHE A 1 192 ? 16.519 1.604 -21.692 1.00 96.81 192 PHE A N 1
ATOM 1438 C CA . PHE A 1 192 ? 15.510 1.159 -20.747 1.00 96.81 192 PHE A CA 1
ATOM 1439 C C . PHE A 1 192 ? 14.133 1.270 -21.387 1.00 96.81 192 PHE A C 1
ATOM 1441 O O . PHE A 1 192 ? 13.780 2.303 -21.962 1.00 96.81 192 PHE A O 1
ATOM 1448 N N . GLY A 1 193 ? 13.361 0.200 -21.274 1.00 95.38 193 GLY A N 1
ATOM 1449 C CA . GLY A 1 193 ? 11.988 0.123 -21.727 1.00 95.38 193 GLY A CA 1
ATOM 1450 C C . GLY A 1 193 ? 11.132 -0.546 -20.669 1.00 95.38 193 GLY A C 1
ATOM 1451 O O . GLY A 1 193 ? 11.508 -1.586 -20.129 1.00 95.38 193 GLY A O 1
ATOM 1452 N N . MET A 1 194 ? 9.967 0.028 -20.411 1.00 95.06 194 MET A N 1
ATOM 1453 C CA . MET A 1 194 ? 8.982 -0.521 -19.492 1.00 95.06 194 MET A CA 1
ATOM 1454 C C . MET A 1 194 ? 7.596 -0.387 -20.113 1.00 95.06 194 MET A C 1
ATOM 1456 O O . MET A 1 194 ? 7.310 0.587 -20.810 1.00 95.06 194 MET A O 1
ATOM 1460 N N . ASP A 1 195 ? 6.779 -1.396 -19.886 1.00 91.75 195 ASP A N 1
ATOM 1461 C CA . ASP A 1 195 ? 5.353 -1.408 -20.190 1.00 91.75 195 ASP A CA 1
ATOM 1462 C C . ASP A 1 195 ? 4.578 -1.241 -18.861 1.00 91.75 195 ASP A C 1
ATOM 1464 O O . ASP A 1 195 ? 5.083 -0.611 -17.928 1.00 91.75 195 ASP A O 1
ATOM 1468 N N . LYS A 1 196 ? 3.351 -1.742 -18.768 1.00 92.81 196 LYS A N 1
ATOM 1469 C CA . LYS A 1 196 ? 2.424 -1.529 -17.673 1.00 92.81 196 LYS A CA 1
ATOM 1470 C C . LYS A 1 196 ? 2.982 -1.844 -16.288 1.00 92.81 196 LYS A C 1
ATOM 1472 O O . LYS A 1 196 ? 3.790 -2.761 -16.111 1.00 92.81 196 LYS A O 1
ATOM 1477 N N . PHE A 1 197 ? 2.457 -1.139 -15.293 1.00 95.38 197 PHE A N 1
ATOM 1478 C CA . PHE A 1 197 ? 2.640 -1.455 -13.879 1.00 95.38 197 PHE A CA 1
ATOM 1479 C C . PHE A 1 197 ? 1.337 -1.315 -13.090 1.00 95.38 197 PHE A C 1
ATOM 1481 O O . PHE A 1 197 ? 0.391 -0.667 -13.539 1.00 95.38 197 PHE A O 1
ATOM 1488 N N . TYR A 1 198 ? 1.277 -1.991 -11.945 1.00 94.94 198 TYR A N 1
ATOM 1489 C CA . TYR A 1 198 ? 0.077 -2.137 -11.119 1.00 94.94 198 TYR A CA 1
ATOM 1490 C C . TYR A 1 198 ? 0.256 -1.335 -9.832 1.00 94.94 198 TYR A C 1
ATOM 1492 O O . TYR A 1 198 ? 1.227 -1.549 -9.104 1.00 94.94 198 TYR A O 1
ATOM 1500 N N . VAL A 1 199 ? -0.678 -0.421 -9.567 1.00 93.62 199 VAL A N 1
ATOM 1501 C CA . VAL A 1 199 ? -0.700 0.422 -8.365 1.00 93.62 199 VAL A CA 1
ATOM 1502 C C . VAL A 1 199 ? -1.912 0.050 -7.5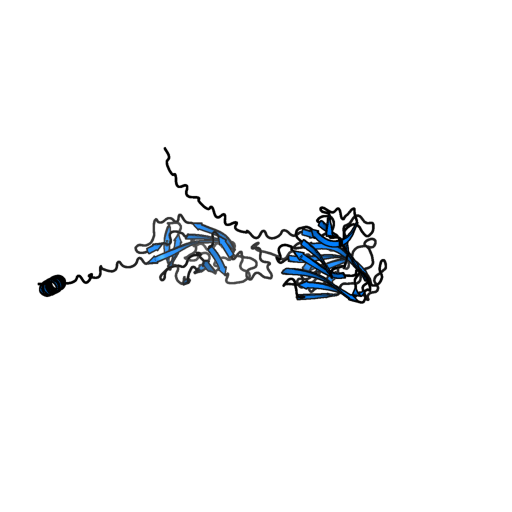27 1.00 93.62 199 VAL A C 1
ATOM 1504 O O . VAL A 1 199 ? -3.028 0.074 -8.046 1.00 93.62 199 VAL A O 1
ATOM 1507 N N . ASN A 1 200 ? -1.700 -0.281 -6.249 1.00 91.75 200 ASN A N 1
ATOM 1508 C CA . ASN A 1 200 ? -2.739 -0.759 -5.321 1.00 91.75 200 ASN A CA 1
ATOM 1509 C C . ASN A 1 200 ? -3.595 -1.895 -5.919 1.00 91.75 200 ASN A C 1
ATOM 1511 O O . ASN A 1 200 ? -4.797 -1.986 -5.674 1.00 91.75 200 ASN A O 1
ATOM 1515 N N . LEU A 1 201 ? -2.992 -2.709 -6.786 1.00 89.75 201 LEU A N 1
ATOM 1516 C CA . LEU A 1 201 ? -3.622 -3.862 -7.409 1.00 89.75 201 LEU A CA 1
ATOM 1517 C C . LEU A 1 201 ? -2.726 -5.066 -7.225 1.00 89.75 201 LEU A C 1
ATOM 1519 O O . LEU A 1 201 ? -1.507 -4.977 -7.390 1.00 89.75 201 LEU A O 1
ATOM 1523 N N . THR A 1 202 ? -3.354 -6.205 -6.995 1.00 88.69 202 THR A N 1
ATOM 1524 C CA . THR A 1 202 ? -2.656 -7.480 -6.983 1.00 88.69 202 THR A CA 1
ATOM 1525 C C . THR A 1 202 ? -2.109 -7.794 -8.377 1.00 88.69 202 THR A C 1
ATOM 1527 O O . THR A 1 202 ? -2.831 -7.665 -9.376 1.00 88.69 202 THR A O 1
ATOM 1530 N N . PRO A 1 203 ? -0.825 -8.170 -8.478 1.00 90.62 203 PRO A N 1
ATOM 1531 C CA . PRO A 1 203 ? -0.195 -8.614 -9.709 1.00 90.62 203 PRO A CA 1
ATOM 1532 C C . PRO A 1 203 ? -0.959 -9.753 -10.395 1.00 90.62 203 PRO A C 1
ATOM 1534 O O . PRO A 1 203 ? -1.566 -10.600 -9.735 1.00 90.62 203 PRO A O 1
ATOM 1537 N N . PRO A 1 204 ? -0.889 -9.850 -11.732 1.00 90.50 204 PRO A N 1
ATOM 1538 C CA . PRO A 1 204 ? -1.431 -11.003 -12.430 1.00 90.50 204 PRO A CA 1
ATOM 1539 C C . PRO A 1 204 ? -0.600 -12.263 -12.119 1.00 90.50 204 PRO A C 1
ATOM 1541 O O . PRO A 1 204 ? 0.614 -12.163 -11.915 1.00 90.50 204 PRO A O 1
ATOM 1544 N N . PRO A 1 205 ? -1.196 -13.469 -12.164 1.00 88.69 205 PRO A N 1
ATOM 1545 C CA . PRO A 1 205 ? -0.433 -14.711 -12.101 1.00 88.69 205 PRO A CA 1
ATOM 1546 C C . PRO A 1 205 ? 0.637 -14.772 -13.208 1.00 88.69 205 PRO A C 1
ATOM 1548 O O . PRO A 1 205 ? 0.344 -14.341 -14.329 1.00 88.69 205 PRO A O 1
ATOM 1551 N N . PRO A 1 206 ? 1.827 -15.346 -12.945 1.00 89.12 206 PRO A N 1
ATOM 1552 C CA . PRO A 1 206 ? 2.902 -15.430 -13.930 1.00 89.12 206 PRO A CA 1
ATOM 1553 C C . PRO A 1 206 ? 2.462 -16.079 -15.234 1.00 89.12 206 PRO A C 1
ATOM 1555 O O . PRO A 1 206 ? 1.906 -17.184 -15.247 1.00 89.12 206 PRO A O 1
ATOM 1558 N N . SER A 1 207 ? 2.761 -15.420 -16.350 1.00 86.19 207 SER A N 1
ATOM 1559 C CA . SER A 1 207 ? 2.570 -15.995 -17.680 1.00 86.19 207 SER A CA 1
ATOM 1560 C C . SER A 1 207 ? 3.775 -16.826 -18.131 1.00 86.19 207 SER A C 1
ATOM 1562 O O . SER A 1 207 ? 3.661 -17.628 -19.065 1.00 86.19 207 SER A O 1
ATOM 1564 N N . THR A 1 208 ? 4.913 -16.692 -17.440 1.00 78.25 208 THR A N 1
ATOM 1565 C CA . THR A 1 208 ? 6.154 -17.432 -17.707 1.00 78.25 208 THR A CA 1
ATOM 1566 C C . THR A 1 208 ? 6.566 -18.341 -16.535 1.00 78.25 208 THR A C 1
ATOM 1568 O O . THR A 1 208 ? 6.169 -18.097 -15.399 1.00 78.25 208 THR A O 1
ATOM 1571 N N . PRO A 1 209 ? 7.354 -19.413 -16.773 1.00 72.00 209 PRO A N 1
ATOM 1572 C CA . PRO A 1 209 ? 7.776 -20.338 -15.712 1.00 72.00 209 PRO A CA 1
ATOM 1573 C C . PRO A 1 209 ? 8.804 -19.765 -14.728 1.00 72.00 209 PRO A C 1
ATOM 1575 O O . PRO A 1 209 ? 8.959 -20.325 -13.646 1.00 72.00 209 PRO A O 1
ATOM 1578 N N . ASP A 1 210 ? 9.506 -18.694 -15.114 1.00 77.88 210 ASP A N 1
ATOM 1579 C CA . ASP A 1 210 ? 10.626 -18.112 -14.364 1.00 77.88 210 ASP A CA 1
ATOM 1580 C C . ASP A 1 210 ? 10.363 -16.624 -14.026 1.00 77.88 210 ASP A C 1
ATOM 1582 O O . ASP A 1 210 ? 11.116 -15.747 -14.467 1.00 77.88 210 ASP A O 1
ATOM 1586 N N . PRO A 1 211 ? 9.288 -16.309 -13.276 1.00 82.94 211 PRO A N 1
ATOM 1587 C CA . PRO A 1 211 ? 9.010 -14.947 -12.827 1.00 82.94 211 PRO A CA 1
ATOM 1588 C C . PRO A 1 211 ? 10.115 -14.436 -11.897 1.00 82.94 211 PRO A C 1
ATOM 1590 O O . PRO A 1 211 ? 10.733 -15.197 -11.148 1.00 82.94 211 PRO A O 1
ATOM 1593 N N . ILE A 1 212 ? 10.365 -13.128 -11.932 1.00 88.94 212 ILE A N 1
ATOM 1594 C CA . ILE A 1 212 ? 11.404 -12.500 -11.113 1.00 88.94 212 ILE A CA 1
ATOM 1595 C C . ILE A 1 212 ? 10.763 -11.698 -9.998 1.00 88.94 212 ILE A C 1
ATOM 1597 O O . ILE A 1 212 ? 9.908 -10.856 -10.251 1.00 88.94 212 ILE A O 1
ATOM 1601 N N . VAL A 1 213 ? 11.252 -11.924 -8.780 1.00 90.75 213 VAL A N 1
ATOM 1602 C CA . VAL A 1 213 ? 10.927 -11.112 -7.608 1.00 90.75 213 VAL A CA 1
ATOM 1603 C C . VAL A 1 213 ? 12.061 -10.128 -7.360 1.00 90.75 213 VAL A C 1
ATOM 1605 O O . VAL A 1 213 ? 13.233 -10.513 -7.305 1.00 90.75 213 VAL A O 1
ATOM 1608 N N . VAL A 1 214 ? 11.716 -8.855 -7.203 1.00 91.31 214 VAL A N 1
ATOM 1609 C CA . VAL A 1 214 ? 12.625 -7.799 -6.767 1.00 91.31 214 VAL A CA 1
ATOM 1610 C C . VAL A 1 214 ? 12.179 -7.319 -5.390 1.00 91.31 214 VAL A C 1
ATOM 1612 O O . VAL A 1 214 ? 11.126 -6.711 -5.247 1.00 91.31 214 VAL A O 1
ATOM 1615 N N . GLY A 1 215 ? 13.018 -7.562 -4.386 1.00 88.31 215 GLY A N 1
ATOM 1616 C CA . GLY A 1 215 ? 12.656 -7.364 -2.983 1.00 88.31 215 GLY A CA 1
ATOM 1617 C C . GLY A 1 215 ? 12.856 -8.649 -2.193 1.00 88.31 215 GLY A C 1
ATOM 1618 O O . GLY A 1 215 ? 13.534 -9.575 -2.657 1.00 88.31 215 GLY A O 1
ATOM 1619 N N . SER A 1 216 ? 12.303 -8.685 -0.990 1.00 83.44 216 SER A N 1
ATOM 1620 C CA . SER A 1 216 ? 12.095 -9.930 -0.257 1.00 83.44 216 SER A CA 1
ATOM 1621 C C . SER A 1 216 ? 10.799 -10.621 -0.703 1.00 83.44 216 SER A C 1
ATOM 1623 O O . SER A 1 216 ? 10.065 -10.104 -1.540 1.00 83.44 216 SER A O 1
ATOM 1625 N N . GLY A 1 217 ? 10.557 -11.826 -0.183 1.00 81.94 217 GLY A N 1
ATOM 1626 C CA . GLY A 1 217 ? 9.359 -12.608 -0.486 1.00 81.94 217 GLY A CA 1
ATOM 1627 C C . GLY A 1 217 ? 9.478 -13.513 -1.713 1.00 81.94 217 GLY A C 1
ATOM 1628 O O . GLY A 1 217 ? 10.569 -13.794 -2.228 1.00 81.94 217 GLY A O 1
ATOM 1629 N N . THR A 1 218 ? 8.330 -14.023 -2.135 1.00 81.19 218 THR A N 1
ATOM 1630 C CA . THR A 1 218 ? 8.138 -14.917 -3.273 1.00 81.19 218 THR A CA 1
ATOM 1631 C C . THR A 1 218 ? 7.092 -14.356 -4.232 1.00 81.19 218 THR A C 1
ATOM 1633 O O . THR A 1 218 ? 6.424 -13.370 -3.945 1.00 81.19 218 THR A O 1
ATOM 1636 N N . VAL A 1 219 ? 6.959 -14.973 -5.406 1.00 80.12 219 VAL A N 1
ATOM 1637 C CA . VAL A 1 219 ? 5.882 -14.603 -6.333 1.00 80.12 219 VAL A CA 1
ATOM 1638 C C . VAL A 1 219 ? 4.520 -14.931 -5.746 1.00 80.12 219 VAL A C 1
ATOM 1640 O O . VAL A 1 219 ? 3.602 -14.157 -5.962 1.00 80.12 219 VAL A O 1
ATOM 1643 N N . ASP A 1 220 ? 4.414 -16.034 -4.999 1.00 80.25 220 ASP A N 1
ATOM 1644 C CA . ASP A 1 220 ? 3.181 -16.411 -4.306 1.00 80.25 220 ASP A CA 1
ATOM 1645 C C . ASP A 1 220 ? 2.805 -15.320 -3.289 1.00 80.25 220 ASP A C 1
ATOM 1647 O O . ASP A 1 220 ? 1.680 -14.835 -3.317 1.00 80.25 220 ASP A O 1
ATOM 1651 N N . ASP A 1 221 ? 3.779 -14.825 -2.513 1.00 75.94 221 ASP A N 1
ATOM 1652 C CA . ASP A 1 221 ? 3.570 -13.706 -1.578 1.00 75.94 221 ASP A CA 1
ATOM 1653 C C . ASP A 1 221 ? 3.113 -12.426 -2.305 1.00 75.94 221 ASP A C 1
ATOM 1655 O O . ASP A 1 221 ? 2.334 -11.655 -1.765 1.00 75.94 221 ASP A O 1
ATOM 1659 N N . ALA A 1 222 ? 3.594 -12.193 -3.532 1.00 74.81 222 ALA A N 1
ATOM 1660 C CA . ALA A 1 222 ? 3.243 -11.008 -4.310 1.00 74.81 222 ALA A CA 1
ATOM 1661 C C . ALA A 1 222 ? 1.876 -11.109 -5.008 1.00 74.81 222 ALA A C 1
ATOM 1663 O O . ALA A 1 222 ? 1.330 -10.075 -5.366 1.00 74.81 222 ALA A O 1
ATOM 1664 N N . ILE A 1 223 ? 1.347 -12.313 -5.268 1.00 79.56 223 ILE A N 1
ATOM 1665 C CA . ILE A 1 223 ? 0.063 -12.528 -5.975 1.00 79.56 223 ILE A CA 1
ATOM 1666 C C . ILE A 1 223 ? -1.090 -12.914 -5.043 1.00 79.56 223 ILE A C 1
ATOM 1668 O O . ILE A 1 223 ? -2.236 -12.961 -5.496 1.00 79.56 223 ILE A O 1
ATOM 1672 N N . GLU A 1 224 ? -0.809 -13.264 -3.790 1.00 70.62 224 GLU A N 1
ATOM 1673 C CA . GLU A 1 224 ? -1.843 -13.479 -2.785 1.00 70.62 224 GLU A CA 1
ATOM 1674 C C . GLU A 1 224 ? -2.319 -12.116 -2.268 1.00 70.62 224 GLU A C 1
ATOM 1676 O O . GLU A 1 224 ? -1.527 -11.298 -1.811 1.00 70.62 224 GLU A O 1
ATOM 1681 N N . GLU A 1 225 ? -3.627 -11.856 -2.369 1.00 63.66 225 GLU A N 1
ATOM 1682 C CA . GLU A 1 225 ? -4.238 -10.754 -1.622 1.00 63.66 225 GLU A CA 1
ATOM 1683 C C . GLU A 1 225 ? -3.926 -10.979 -0.139 1.00 63.66 225 GLU A C 1
ATOM 1685 O O . GLU A 1 225 ? -4.100 -12.115 0.331 1.00 63.66 225 GLU A O 1
ATOM 1690 N N . PRO A 1 226 ? -3.491 -9.950 0.604 1.00 67.31 226 PRO A N 1
ATOM 1691 C CA . PRO A 1 226 ? -3.297 -10.115 2.029 1.00 67.31 226 PRO A CA 1
ATOM 1692 C C . PRO A 1 226 ? -4.619 -10.578 2.646 1.00 67.31 226 PRO A C 1
ATOM 1694 O O . PRO A 1 226 ? -5.697 -10.073 2.318 1.00 67.31 226 PRO A O 1
ATOM 1697 N N . THR A 1 227 ? -4.555 -11.618 3.475 1.00 79.06 227 THR A N 1
ATOM 1698 C CA . THR A 1 227 ? -5.764 -12.153 4.091 1.00 79.06 227 THR A CA 1
ATOM 1699 C C . THR A 1 227 ? -6.263 -11.153 5.122 1.00 79.06 227 THR A C 1
ATOM 1701 O O . THR A 1 227 ? -5.508 -10.745 5.992 1.00 79.06 227 THR A O 1
ATOM 1704 N N . ASP A 1 228 ? -7.521 -10.751 4.995 1.00 84.69 228 ASP A N 1
ATOM 1705 C CA . ASP A 1 228 ? -8.273 -9.982 5.986 1.00 84.69 228 ASP A CA 1
ATOM 1706 C C . ASP A 1 228 ? -9.457 -10.871 6.379 1.00 84.69 228 ASP A C 1
ATOM 1708 O O . ASP A 1 228 ? -10.458 -10.989 5.657 1.00 84.69 228 ASP A O 1
ATOM 1712 N N . SER A 1 229 ? -9.255 -11.661 7.432 1.00 89.56 229 SER A N 1
ATOM 1713 C CA . SER A 1 229 ? -10.137 -12.770 7.785 1.00 89.56 229 SER A CA 1
ATOM 1714 C C . SER A 1 229 ? -11.442 -12.308 8.442 1.00 89.56 229 SER A C 1
ATOM 1716 O O . SER A 1 229 ? -12.437 -13.039 8.364 1.00 89.56 229 SER A O 1
ATOM 1718 N N . ASP A 1 230 ? -11.482 -11.119 9.047 1.00 86.81 230 ASP A N 1
ATOM 1719 C CA . ASP A 1 230 ? -12.691 -10.538 9.644 1.00 86.81 230 ASP A CA 1
ATOM 1720 C C . ASP A 1 230 ? -13.302 -9.376 8.845 1.00 86.81 230 ASP A C 1
ATOM 1722 O O . ASP A 1 230 ? -14.469 -9.030 9.064 1.00 86.81 230 ASP A O 1
ATOM 1726 N N . GLY A 1 231 ? -12.590 -8.872 7.838 1.00 87.50 231 GLY A N 1
ATOM 1727 C CA . GLY A 1 231 ? -13.063 -7.854 6.913 1.00 87.50 231 GLY A CA 1
ATOM 1728 C C . GLY A 1 231 ? -13.055 -6.448 7.502 1.00 87.50 231 GLY A C 1
ATOM 1729 O O . GLY A 1 231 ? -13.848 -5.614 7.042 1.00 87.50 231 GLY A O 1
ATOM 1730 N N . ASP A 1 232 ? -12.249 -6.181 8.533 1.00 83.56 232 ASP A N 1
ATOM 1731 C CA . ASP A 1 232 ? -12.174 -4.867 9.176 1.00 83.56 232 ASP A CA 1
ATOM 1732 C C . ASP A 1 232 ? -11.294 -3.854 8.416 1.00 83.56 232 ASP A C 1
ATOM 1734 O O . ASP A 1 232 ? -11.317 -2.652 8.714 1.00 83.56 232 ASP A O 1
ATOM 1738 N N . GLY A 1 233 ? -10.618 -4.310 7.354 1.00 82.56 233 GLY A N 1
ATOM 1739 C CA . GLY A 1 233 ? -9.731 -3.513 6.512 1.00 82.56 233 GLY A CA 1
ATOM 1740 C C . GLY A 1 233 ? -8.273 -3.509 6.973 1.00 82.56 233 GLY A C 1
ATOM 1741 O O . GLY A 1 233 ? -7.471 -2.768 6.395 1.00 82.56 233 GLY A O 1
ATOM 1742 N N . THR A 1 234 ? -7.931 -4.305 7.986 1.00 81.50 234 THR A N 1
ATOM 1743 C CA . THR A 1 234 ? -6.564 -4.573 8.440 1.00 81.50 234 THR A CA 1
ATOM 1744 C C . THR A 1 234 ? -6.167 -5.990 8.037 1.00 81.50 234 THR A C 1
ATOM 1746 O O . THR A 1 234 ? -6.897 -6.944 8.260 1.00 81.50 234 THR A O 1
ATOM 1749 N N . ASN A 1 235 ? -4.985 -6.152 7.447 1.00 82.25 235 ASN A N 1
ATOM 1750 C CA . ASN A 1 235 ? -4.499 -7.478 7.068 1.00 82.25 235 ASN A CA 1
ATOM 1751 C C . ASN A 1 235 ? -4.163 -8.319 8.311 1.00 82.25 235 ASN A C 1
ATOM 1753 O O . ASN A 1 235 ? -3.604 -7.796 9.276 1.00 82.25 235 ASN A O 1
ATOM 1757 N N . ASP A 1 236 ? -4.367 -9.637 8.240 1.00 85.56 236 ASP A N 1
ATOM 1758 C CA . ASP A 1 236 ? -4.180 -10.589 9.345 1.00 85.56 236 ASP A CA 1
ATOM 1759 C C . ASP A 1 236 ? -2.769 -10.550 9.965 1.00 85.56 236 ASP A C 1
ATOM 1761 O O . ASP A 1 236 ? -2.569 -10.938 11.117 1.00 85.56 236 ASP A O 1
ATOM 1765 N N . GLU A 1 237 ? -1.760 -10.148 9.188 1.00 82.12 237 GLU A N 1
ATOM 1766 C CA . GLU A 1 237 ? -0.374 -10.031 9.653 1.00 82.12 237 GLU A CA 1
ATOM 1767 C C . GLU A 1 237 ? -0.110 -8.781 10.504 1.00 82.12 237 GLU A C 1
ATOM 1769 O O . GLU A 1 237 ? 0.762 -8.805 11.381 1.00 82.12 237 GLU A O 1
ATOM 1774 N N . ASP A 1 238 ? -0.876 -7.717 10.264 1.00 83.69 238 ASP A N 1
ATOM 1775 C CA . ASP A 1 238 ? -0.792 -6.431 10.953 1.00 83.69 238 ASP A CA 1
ATOM 1776 C C . ASP A 1 238 ? -1.880 -6.275 12.026 1.00 83.69 238 ASP A C 1
ATOM 1778 O O . ASP A 1 238 ? -1.769 -5.406 12.898 1.00 83.69 238 ASP A O 1
ATOM 1782 N N . ASP A 1 239 ? -2.901 -7.132 12.000 1.00 89.25 239 ASP A N 1
ATOM 1783 C CA . ASP A 1 239 ? -4.002 -7.147 12.951 1.00 89.25 239 ASP A CA 1
ATOM 1784 C C . ASP A 1 239 ? -3.670 -7.983 14.211 1.00 89.25 239 ASP A C 1
ATOM 1786 O O . ASP A 1 239 ? -3.394 -9.186 14.136 1.00 89.25 239 ASP A O 1
ATOM 1790 N N . PRO A 1 240 ? -3.695 -7.393 15.424 1.00 93.25 240 PRO A N 1
ATOM 1791 C CA . PRO A 1 240 ? -3.584 -8.142 16.675 1.00 93.25 240 PRO A CA 1
ATOM 1792 C C . PRO A 1 240 ? -4.720 -9.150 16.929 1.00 93.25 240 PRO A C 1
ATOM 1794 O O . PRO A 1 240 ? -4.534 -10.063 17.747 1.00 93.25 240 PRO A O 1
ATOM 1797 N N . PHE A 1 241 ? -5.882 -8.972 16.296 1.00 95.50 241 PHE A N 1
ATOM 1798 C CA . PHE A 1 241 ? -7.090 -9.783 16.444 1.00 95.50 241 PHE A CA 1
ATOM 1799 C C . PHE A 1 241 ? -7.690 -10.172 15.082 1.00 95.50 241 PHE A C 1
ATOM 1801 O O . PHE A 1 241 ? -8.871 -9.929 14.873 1.00 95.50 241 PHE A O 1
ATOM 1808 N N . PRO A 1 242 ? -6.955 -10.925 14.240 1.00 94.38 242 PRO A N 1
ATOM 1809 C CA . PRO A 1 242 ? -7.269 -11.164 12.822 1.00 94.38 242 PRO A CA 1
ATOM 1810 C C . PRO A 1 242 ? -8.546 -11.978 12.559 1.00 94.38 242 PRO A C 1
ATOM 1812 O O . PRO A 1 242 ? -8.742 -12.510 11.483 1.00 94.38 242 PRO A O 1
ATOM 1815 N N . ASN A 1 243 ? -9.378 -12.253 13.559 1.00 95.31 243 ASN A N 1
ATOM 1816 C CA . ASN A 1 243 ? -10.648 -12.954 13.361 1.00 95.31 243 ASN A CA 1
ATOM 1817 C C . ASN A 1 243 ? -11.818 -12.188 13.991 1.00 95.31 243 ASN A C 1
ATOM 1819 O O . ASN A 1 243 ? -12.914 -12.751 14.079 1.00 95.31 243 ASN A O 1
ATOM 1823 N N . ALA A 1 244 ? -11.594 -10.972 14.490 1.00 96.38 244 ALA A N 1
ATOM 1824 C CA . ALA A 1 244 ? -12.569 -10.213 15.244 1.00 96.38 244 ALA A CA 1
ATOM 1825 C C . ALA A 1 244 ? -12.508 -8.718 14.929 1.00 96.38 244 ALA A C 1
ATOM 1827 O O . ALA A 1 244 ? -11.598 -8.026 15.371 1.00 96.38 244 ALA A O 1
ATOM 1828 N N . VAL A 1 245 ? -13.594 -8.194 14.354 1.00 96.06 245 VAL A N 1
ATOM 1829 C CA . VAL A 1 245 ? -13.772 -6.748 14.183 1.00 96.06 245 VAL A CA 1
ATOM 1830 C C . VAL A 1 245 ? -13.763 -6.085 15.562 1.00 96.06 245 VAL A C 1
ATOM 1832 O O . VAL A 1 245 ? -14.728 -6.216 16.326 1.00 96.06 245 VAL A O 1
ATOM 1835 N N . THR A 1 246 ? -12.673 -5.391 15.899 1.00 96.06 246 THR A N 1
ATOM 1836 C CA . THR A 1 246 ? -12.442 -4.864 17.256 1.00 96.06 246 THR A CA 1
ATOM 1837 C C . THR A 1 246 ? -12.636 -3.361 17.399 1.00 96.06 246 THR A C 1
ATOM 1839 O O . THR A 1 246 ? -12.592 -2.857 18.525 1.00 96.06 246 THR A O 1
ATOM 1842 N N . LEU A 1 247 ? -12.887 -2.638 16.308 1.00 93.81 247 LEU A N 1
ATOM 1843 C CA . LEU A 1 247 ? -13.049 -1.189 16.316 1.00 93.81 247 LEU A CA 1
ATOM 1844 C C . LEU A 1 247 ? -14.245 -0.752 15.464 1.00 93.81 247 LEU A C 1
ATOM 1846 O O . LEU A 1 247 ? -14.382 -1.130 14.307 1.00 93.81 247 LEU A O 1
ATOM 1850 N N . GLU A 1 248 ? -15.088 0.120 16.016 1.00 91.19 248 GLU A N 1
ATOM 1851 C CA . GLU A 1 248 ? -16.176 0.769 15.282 1.00 91.19 248 GLU A CA 1
ATOM 1852 C C . GLU A 1 248 ? -16.230 2.266 15.603 1.00 91.19 248 GLU A C 1
ATOM 1854 O O . GLU A 1 248 ? -16.146 2.688 16.759 1.00 91.19 248 GLU A O 1
ATOM 1859 N N . GLN A 1 249 ? -16.404 3.098 14.574 1.00 88.38 249 GLN A N 1
ATOM 1860 C CA . GLN A 1 249 ? -16.527 4.549 14.724 1.00 88.38 249 GLN A CA 1
ATOM 1861 C C . GLN A 1 249 ? -17.868 5.043 14.200 1.00 88.38 249 GLN A C 1
ATOM 1863 O O . GLN A 1 249 ? -18.232 4.819 13.046 1.00 88.38 249 GLN A O 1
ATOM 1868 N N . ASN A 1 250 ? -18.590 5.798 15.027 1.00 80.00 250 ASN A N 1
ATOM 1869 C CA . ASN A 1 250 ? -19.888 6.347 14.654 1.00 80.00 250 ASN A CA 1
ATOM 1870 C C . ASN A 1 250 ? -20.068 7.757 15.225 1.00 80.00 250 ASN A C 1
ATOM 1872 O O . ASN A 1 250 ? -19.997 7.973 16.432 1.00 80.00 250 ASN A O 1
ATOM 1876 N N . GLY A 1 251 ? -20.297 8.745 14.354 1.00 70.94 251 GLY A N 1
ATOM 1877 C CA . GLY A 1 251 ? -20.683 10.097 14.774 1.00 70.94 251 GLY A CA 1
ATOM 1878 C C . GLY A 1 251 ? -19.669 10.847 15.653 1.00 70.94 251 GLY A C 1
ATOM 1879 O O . GLY A 1 251 ? -20.072 11.763 16.366 1.00 70.94 251 GLY A O 1
ATOM 1880 N N . GLY A 1 252 ? -18.380 10.487 15.596 1.00 77.50 252 GLY A N 1
ATOM 1881 C CA . GLY A 1 252 ? -17.312 11.082 16.416 1.00 77.50 252 GLY A CA 1
ATOM 1882 C C . GLY A 1 252 ? -17.038 10.357 17.737 1.00 77.50 252 GLY A C 1
ATOM 1883 O O . GLY A 1 252 ? -16.239 10.840 18.534 1.00 77.50 252 GLY A O 1
ATOM 1884 N N . SER A 1 253 ? -17.684 9.217 17.962 1.00 83.88 253 SER A N 1
ATOM 1885 C CA . SER A 1 253 ? -17.395 8.303 19.060 1.00 83.88 253 SER A CA 1
ATOM 1886 C C . SER A 1 253 ? -16.711 7.040 18.545 1.00 83.88 253 SER A C 1
ATOM 1888 O O . SER A 1 253 ? -16.917 6.653 17.391 1.00 83.88 253 SER A O 1
ATOM 1890 N N . ILE A 1 254 ? -15.915 6.410 19.405 1.00 91.50 254 ILE A N 1
ATOM 1891 C CA . ILE A 1 254 ? -15.104 5.233 19.076 1.00 91.50 254 ILE A CA 1
ATOM 1892 C C . ILE A 1 254 ? -15.454 4.120 20.065 1.00 91.50 254 ILE A C 1
ATOM 1894 O O . ILE A 1 254 ? -15.412 4.342 21.275 1.00 91.50 254 ILE A O 1
ATOM 1898 N N . LEU A 1 255 ? -15.822 2.948 19.558 1.00 93.56 255 LEU A N 1
ATOM 1899 C CA . LEU A 1 255 ? -15.979 1.709 20.314 1.00 93.56 255 LEU A CA 1
ATOM 1900 C C . LEU A 1 255 ? -14.797 0.804 19.974 1.00 93.56 255 LEU A C 1
ATOM 1902 O O . LEU A 1 255 ? -14.559 0.526 18.805 1.00 93.56 255 LEU A O 1
ATOM 1906 N N . GLU A 1 256 ? -14.084 0.345 20.993 1.00 95.69 256 GLU A N 1
ATOM 1907 C CA . GLU A 1 256 ? -12.990 -0.614 20.866 1.00 95.69 256 GLU A CA 1
ATOM 1908 C C . GLU A 1 256 ? -13.219 -1.794 21.810 1.00 95.69 256 GLU A C 1
ATOM 1910 O O . GLU A 1 256 ? -13.620 -1.630 22.970 1.00 95.69 256 GLU A O 1
ATOM 1915 N N . THR A 1 257 ? -12.907 -2.994 21.336 1.00 96.88 257 THR A N 1
ATOM 1916 C CA . THR A 1 257 ? -12.898 -4.215 22.137 1.00 96.88 257 THR A CA 1
ATOM 1917 C C . THR A 1 257 ? -11.523 -4.861 22.122 1.00 96.88 257 THR A C 1
ATOM 1919 O O . THR A 1 257 ? -10.870 -4.934 21.093 1.00 96.88 257 THR A O 1
ATOM 1922 N N . THR A 1 258 ? -11.077 -5.381 23.259 1.00 97.88 258 THR A N 1
ATOM 1923 C CA . THR A 1 258 ? -9.830 -6.142 23.364 1.00 97.88 258 THR A CA 1
ATOM 1924 C C . THR A 1 258 ? -10.145 -7.548 23.867 1.00 97.88 258 THR A C 1
ATOM 1926 O O . THR A 1 258 ? -10.371 -7.736 25.074 1.00 97.88 258 THR A O 1
ATOM 1929 N N . PRO A 1 259 ? -10.181 -8.545 22.967 1.00 96.88 259 PRO A N 1
ATOM 1930 C CA . PRO A 1 259 ? -10.261 -9.942 23.354 1.00 96.88 259 PRO A CA 1
ATOM 1931 C C . PRO A 1 259 ? -9.071 -10.403 24.203 1.00 96.88 259 PRO A C 1
ATOM 1933 O O . PRO A 1 259 ? -7.967 -9.862 24.145 1.00 96.88 259 PRO A O 1
ATOM 1936 N N . GLY A 1 260 ? -9.279 -11.454 25.001 1.00 93.38 260 GLY A N 1
ATOM 1937 C CA . GLY A 1 260 ? -8.218 -12.027 25.839 1.00 93.38 260 GLY A CA 1
ATOM 1938 C C . GLY A 1 260 ? -7.133 -12.783 25.057 1.00 93.38 260 GLY A C 1
ATOM 1939 O O . GLY A 1 260 ? -6.066 -13.068 25.605 1.00 93.38 260 GLY A O 1
ATOM 1940 N N . THR A 1 261 ? -7.403 -13.128 23.796 1.00 93.62 261 THR A N 1
ATOM 1941 C CA . THR A 1 261 ? -6.506 -13.878 22.907 1.00 93.62 261 THR A CA 1
ATOM 1942 C C . THR A 1 261 ? -6.626 -13.377 21.473 1.00 93.62 261 THR A C 1
ATOM 1944 O O . THR A 1 261 ? -7.738 -13.109 21.033 1.00 93.62 261 THR A O 1
ATOM 1947 N N . ALA A 1 262 ? -5.520 -13.376 20.725 1.00 91.38 262 ALA A N 1
ATOM 1948 C CA . ALA A 1 262 ? -5.487 -12.991 19.308 1.00 91.38 262 ALA A CA 1
ATOM 1949 C C . ALA A 1 262 ? -6.371 -13.867 18.396 1.00 91.38 262 ALA A C 1
ATOM 1951 O O . ALA A 1 262 ? -6.801 -13.437 17.341 1.00 91.38 262 ALA A O 1
ATOM 1952 N N . THR A 1 263 ? -6.675 -15.105 18.798 1.00 93.81 263 THR A N 1
ATOM 1953 C CA . THR A 1 263 ? -7.516 -16.029 18.015 1.00 93.81 263 THR A CA 1
ATOM 1954 C C . THR A 1 263 ? -9.007 -15.926 18.353 1.00 93.81 263 THR A C 1
ATOM 1956 O O . THR A 1 263 ? -9.748 -16.874 18.100 1.00 93.81 263 THR A O 1
ATOM 1959 N N . SER A 1 264 ? -9.431 -14.871 19.052 1.00 96.75 264 SER A N 1
ATOM 1960 C CA . SER A 1 264 ? -10.852 -14.649 19.325 1.00 96.75 264 SER A CA 1
ATOM 1961 C C . SER A 1 264 ? -11.569 -14.264 18.040 1.00 96.75 264 SER A C 1
ATOM 1963 O O . SER A 1 264 ? -10.997 -13.546 17.230 1.00 96.75 264 SER A O 1
ATOM 1965 N N . SER A 1 265 ? -12.811 -14.718 17.889 1.00 96.75 265 SER A N 1
ATOM 1966 C CA . SER A 1 265 ? -13.707 -14.306 16.805 1.00 96.75 265 SER A CA 1
ATOM 1967 C C . SER A 1 265 ? -14.839 -13.382 17.266 1.00 96.75 265 SER A C 1
ATOM 1969 O O . SER A 1 265 ? -15.784 -13.128 16.520 1.00 96.75 265 SER A O 1
ATOM 1971 N N . CYS A 1 266 ? -14.783 -12.915 18.518 1.00 97.50 266 CYS A N 1
ATOM 1972 C CA . CYS A 1 266 ? -15.824 -12.100 19.135 1.00 97.50 266 CYS A CA 1
ATOM 1973 C C . CYS A 1 266 ? -15.822 -10.687 18.533 1.00 97.50 266 CYS A C 1
ATOM 1975 O O . CYS A 1 266 ? -15.047 -9.831 18.954 1.00 97.50 266 CYS A O 1
ATOM 1977 N N . SER A 1 267 ? -16.678 -10.474 17.536 1.00 96.94 267 SER A N 1
ATOM 1978 C CA . SER A 1 267 ? -16.658 -9.306 16.648 1.00 96.94 267 SER A CA 1
ATOM 1979 C C . SER A 1 267 ? -17.759 -8.316 16.985 1.00 96.94 267 SER A C 1
ATOM 1981 O O . SER A 1 267 ? -18.881 -8.720 17.302 1.00 96.94 267 SER A O 1
ATOM 1983 N N . ILE A 1 268 ? -17.480 -7.024 16.835 1.00 95.50 268 ILE A N 1
ATOM 1984 C CA . ILE A 1 268 ? -18.500 -5.976 16.863 1.00 95.50 268 ILE A CA 1
ATOM 1985 C C . ILE A 1 268 ? -19.362 -6.092 15.598 1.00 95.50 268 ILE A C 1
ATOM 1987 O O . ILE A 1 268 ? -18.869 -5.934 14.486 1.00 95.50 268 ILE A O 1
ATOM 1991 N N . MET A 1 269 ? -20.662 -6.357 15.756 1.00 89.31 269 MET A N 1
ATOM 1992 C CA . MET A 1 269 ? -21.579 -6.512 14.614 1.00 89.31 269 MET A CA 1
ATOM 1993 C C . MET A 1 269 ? -22.414 -5.272 14.321 1.00 89.31 269 MET A C 1
ATOM 1995 O O . MET A 1 269 ? -22.804 -5.043 13.179 1.00 89.31 269 MET A O 1
ATOM 1999 N N . ASN A 1 270 ? -22.750 -4.505 15.355 1.00 77.06 270 ASN A N 1
ATOM 2000 C CA . ASN A 1 270 ? -23.489 -3.255 15.240 1.00 77.06 270 ASN A CA 1
ATOM 2001 C C . ASN A 1 270 ? -23.188 -2.399 16.463 1.00 77.06 270 ASN A C 1
ATOM 2003 O O . ASN A 1 270 ? -23.435 -2.863 17.574 1.00 77.06 270 ASN A O 1
ATOM 2007 N N . GLY A 1 271 ? -22.771 -1.154 16.266 1.00 77.38 271 GLY A N 1
ATOM 2008 C CA . GLY A 1 271 ? -22.613 -0.150 17.306 1.00 77.38 271 GLY A CA 1
ATOM 2009 C C . GLY A 1 271 ? -23.419 1.091 16.955 1.00 77.38 271 GLY A C 1
ATOM 2010 O O . GLY A 1 271 ? -23.202 1.777 15.952 1.00 77.38 271 GLY A O 1
ATOM 2011 N N . SER A 1 272 ? -24.393 1.419 17.797 1.00 79.50 272 SER A N 1
ATOM 2012 C CA . SER A 1 272 ? -25.225 2.594 17.581 1.00 79.50 272 SER A CA 1
ATOM 2013 C C . SER A 1 272 ? -25.341 3.444 18.831 1.00 79.50 272 SER A C 1
ATOM 2015 O O . SER A 1 272 ? -25.495 2.961 19.951 1.00 79.50 272 SER A O 1
ATOM 2017 N N . PHE A 1 273 ? -25.298 4.756 18.627 1.00 74.75 273 PHE A N 1
ATOM 2018 C CA . PHE A 1 273 ? -25.680 5.694 19.664 1.00 74.75 273 PHE A CA 1
ATOM 2019 C C . PHE A 1 273 ? -27.190 5.844 19.642 1.00 74.75 273 PHE A C 1
ATOM 2021 O O . PHE A 1 273 ? -27.753 6.359 18.674 1.00 74.75 273 PHE A O 1
ATOM 2028 N N . ASN A 1 274 ? -27.842 5.443 20.729 1.00 73.75 274 ASN A N 1
ATOM 2029 C CA . ASN A 1 274 ? -29.267 5.652 20.904 1.00 73.75 274 ASN A CA 1
ATOM 2030 C C . ASN A 1 274 ? -29.510 6.942 21.712 1.00 73.75 274 ASN A C 1
ATOM 2032 O O . ASN A 1 274 ? -29.358 6.954 22.941 1.00 73.75 274 ASN A O 1
ATOM 2036 N N . PRO A 1 275 ? -29.902 8.060 21.062 1.00 65.88 275 PRO A N 1
ATOM 2037 C CA . PRO A 1 275 ? -30.231 9.303 21.760 1.00 65.88 275 PRO A CA 1
ATOM 2038 C C . PRO A 1 275 ? -31.611 9.258 22.434 1.00 65.88 275 PRO A C 1
ATOM 2040 O O . PRO A 1 275 ? -31.960 10.172 23.176 1.00 65.88 275 PRO A O 1
ATOM 2043 N N . ASN A 1 276 ? -32.421 8.229 22.163 1.00 62.06 276 ASN A N 1
ATOM 2044 C CA . ASN A 1 276 ? -33.804 8.103 22.626 1.00 62.06 276 ASN A CA 1
ATOM 2045 C C . ASN A 1 276 ? -33.959 7.050 23.722 1.00 62.06 276 ASN A C 1
ATOM 2047 O O . ASN A 1 276 ? -35.028 6.446 23.840 1.00 62.06 276 ASN A O 1
ATOM 2051 N N . LEU A 1 277 ? -32.910 6.849 24.521 1.00 62.62 277 LEU A N 1
ATOM 2052 C CA . LEU A 1 277 ? -32.943 5.959 25.672 1.00 62.62 277 LEU A CA 1
ATOM 2053 C C . LEU A 1 277 ? -34.264 6.069 26.446 1.00 62.62 277 LEU A C 1
ATOM 2055 O O . LEU A 1 277 ? -34.703 7.190 26.741 1.00 62.62 277 LEU A O 1
ATOM 2059 N N . PRO A 1 278 ? -34.889 4.946 26.840 1.00 54.38 278 PRO A N 1
ATOM 2060 C CA . PRO A 1 278 ? -36.022 4.988 27.745 1.00 54.38 278 PRO A CA 1
ATOM 2061 C C . PRO A 1 278 ? -35.575 5.586 29.089 1.00 54.38 278 PRO A C 1
ATOM 2063 O O . PRO A 1 278 ? -35.071 4.907 29.974 1.00 54.38 278 PRO A O 1
ATOM 2066 N N . LEU A 1 279 ? -35.815 6.888 29.271 1.00 52.91 279 LEU A N 1
ATOM 2067 C CA . LEU A 1 279 ? -35.593 7.655 30.510 1.00 52.91 279 LEU A CA 1
ATOM 2068 C C . LEU A 1 279 ? -36.459 7.168 31.695 1.00 52.91 279 LEU A C 1
ATOM 2070 O O . LEU A 1 279 ? -36.556 7.856 32.712 1.00 52.91 279 LEU A O 1
ATOM 2074 N N . GLN A 1 280 ? -37.163 6.040 31.560 1.00 56.28 280 GLN A N 1
ATOM 2075 C CA . GLN A 1 280 ? -38.261 5.660 32.446 1.00 56.28 280 GLN A CA 1
ATOM 2076 C C . GLN A 1 280 ? -37.807 5.101 33.804 1.00 56.28 280 GLN A C 1
ATOM 2078 O O . GLN A 1 280 ? -38.622 5.108 34.726 1.00 56.28 280 GLN A O 1
ATOM 2083 N N . ALA A 1 281 ? -36.533 4.723 33.978 1.00 65.75 281 ALA A N 1
ATOM 2084 C CA . ALA A 1 281 ? -36.033 4.165 35.240 1.00 65.75 281 ALA A CA 1
ATOM 2085 C C . ALA A 1 281 ? -34.612 4.625 35.634 1.00 65.75 281 ALA A C 1
ATOM 2087 O O . ALA A 1 281 ? -33.833 3.854 36.195 1.00 65.75 281 ALA A O 1
ATOM 2088 N N . ILE A 1 282 ? -34.269 5.902 35.406 1.00 78.00 282 ILE A N 1
ATOM 2089 C CA . ILE A 1 282 ? -33.031 6.462 35.980 1.00 78.00 282 ILE A CA 1
ATOM 2090 C C . ILE A 1 282 ? -33.096 6.322 37.516 1.00 78.00 282 ILE A C 1
ATOM 2092 O O . ILE A 1 282 ? -34.057 6.816 38.122 1.00 78.00 282 ILE A O 1
ATOM 2096 N N . PRO A 1 283 ? -32.103 5.685 38.170 1.00 82.31 283 PRO A N 1
ATOM 2097 C CA . PRO A 1 283 ? -32.113 5.494 39.612 1.00 82.31 283 PRO A CA 1
ATOM 2098 C C . PRO A 1 283 ? -32.253 6.825 40.353 1.00 82.31 283 PRO A C 1
ATOM 2100 O O . PRO A 1 283 ? -31.695 7.849 39.954 1.00 82.31 283 PRO A O 1
ATOM 2103 N N . ALA A 1 284 ? -33.003 6.822 41.457 1.00 82.25 284 ALA A N 1
ATOM 2104 C CA . ALA A 1 284 ? -33.240 8.036 42.229 1.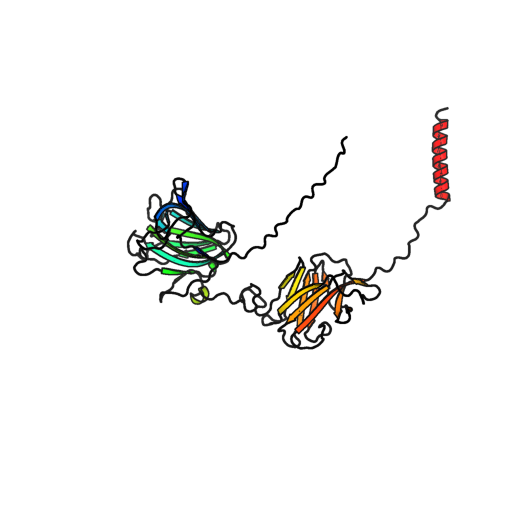00 82.25 284 ALA A CA 1
ATOM 2105 C C . ALA A 1 284 ? -31.913 8.683 42.658 1.00 82.25 284 ALA A C 1
ATOM 2107 O O . ALA A 1 284 ? -31.072 8.049 43.293 1.00 82.25 284 ALA A O 1
ATOM 2108 N N . GLY A 1 285 ? -31.749 9.966 42.335 1.00 82.94 285 GLY A N 1
ATOM 2109 C CA . GLY A 1 285 ? -30.513 10.688 42.620 1.00 82.94 285 GLY A CA 1
ATOM 2110 C C . GLY A 1 285 ? -29.396 10.444 41.607 1.00 82.94 285 GLY A C 1
ATOM 2111 O O . GLY A 1 285 ? -28.262 10.784 41.918 1.00 82.94 285 GLY A O 1
ATOM 2112 N N . ILE A 1 286 ? -29.688 9.902 40.423 1.00 87.88 286 ILE A N 1
ATOM 2113 C CA . ILE A 1 286 ? -28.773 9.867 39.278 1.00 87.88 286 ILE A CA 1
ATOM 2114 C C . ILE A 1 286 ? -29.286 10.803 38.177 1.00 87.88 286 ILE A C 1
ATOM 2116 O O . ILE A 1 286 ? -30.489 10.908 37.943 1.00 87.88 286 ILE A O 1
ATOM 2120 N N . THR A 1 287 ? -28.366 11.482 37.496 1.00 87.88 287 THR A N 1
ATOM 2121 C CA . THR A 1 287 ? -28.624 12.227 36.259 1.00 87.88 287 THR A CA 1
ATOM 2122 C C . THR A 1 287 ? -27.838 11.568 35.131 1.00 87.88 287 THR A C 1
ATOM 2124 O O . THR A 1 287 ? -26.611 11.545 35.182 1.00 87.88 287 THR A O 1
ATOM 2127 N N . GLY A 1 288 ? -28.527 11.031 34.126 1.00 86.75 288 GLY A N 1
ATOM 2128 C CA . GLY A 1 288 ? -27.896 10.451 32.938 1.00 86.75 288 GLY A CA 1
ATOM 2129 C C . GLY A 1 288 ? -27.353 11.500 31.963 1.00 86.75 288 GLY A C 1
ATOM 2130 O O . GLY A 1 288 ? -27.799 12.647 31.971 1.00 86.75 288 GLY A O 1
ATOM 2131 N N . ILE A 1 289 ? -26.448 11.091 31.069 1.00 85.69 289 ILE A N 1
ATOM 2132 C CA . ILE A 1 289 ? -25.951 11.933 29.958 1.00 85.69 289 ILE A CA 1
ATOM 2133 C C . ILE A 1 289 ? -26.954 12.097 28.800 1.00 85.69 289 ILE A C 1
ATOM 2135 O O . ILE A 1 289 ? -26.691 12.835 27.854 1.00 85.69 289 ILE A O 1
ATOM 2139 N N . GLY A 1 290 ? -28.107 11.421 28.864 1.00 82.06 290 GLY A N 1
ATOM 2140 C CA . GLY A 1 290 ? -29.185 11.535 27.875 1.00 82.06 290 GLY A CA 1
ATOM 2141 C C . GLY A 1 290 ? -28.979 10.734 26.583 1.00 82.06 290 GLY A C 1
ATOM 2142 O O . GLY A 1 290 ? -29.698 10.977 25.623 1.00 82.06 290 GLY A O 1
ATOM 2143 N N . ARG A 1 291 ? -28.017 9.803 26.551 1.00 83.12 291 ARG A N 1
ATOM 2144 C CA . ARG A 1 291 ? -27.753 8.872 25.437 1.00 83.12 291 ARG A CA 1
ATOM 2145 C C . ARG A 1 291 ? -27.137 7.560 25.948 1.00 83.12 291 ARG A C 1
ATOM 2147 O O . ARG A 1 291 ? -26.572 7.558 27.045 1.00 83.12 291 ARG A O 1
ATOM 2154 N N . ALA A 1 292 ? -27.233 6.483 25.171 1.00 86.56 292 ALA A N 1
ATOM 2155 C CA . ALA A 1 292 ? -26.492 5.229 25.369 1.00 86.56 292 ALA A CA 1
ATOM 2156 C C . ALA A 1 292 ? -25.715 4.862 24.115 1.00 86.56 292 ALA A C 1
ATOM 2158 O O . ALA A 1 292 ? -26.038 5.335 23.022 1.00 86.56 292 ALA A O 1
ATOM 2159 N N . ILE A 1 293 ? -24.741 3.983 24.307 1.00 88.12 293 ILE A N 1
ATOM 2160 C CA . ILE A 1 293 ? -24.228 3.136 23.240 1.00 88.12 293 ILE A CA 1
ATOM 2161 C C . ILE A 1 293 ? -24.948 1.800 23.357 1.00 88.12 293 ILE A C 1
ATOM 2163 O O . ILE A 1 293 ? -25.044 1.252 24.452 1.00 88.12 293 ILE A O 1
ATOM 2167 N N . GLU A 1 294 ? -25.466 1.311 22.245 1.00 88.44 294 GLU A N 1
ATOM 2168 C CA . GLU A 1 294 ? -26.040 -0.020 22.117 1.00 88.44 294 GLU A CA 1
ATOM 2169 C C . GLU A 1 294 ? -25.209 -0.750 21.079 1.00 88.44 294 GLU A C 1
ATOM 2171 O O . GLU A 1 294 ? -25.147 -0.314 19.924 1.00 88.44 294 GLU A O 1
ATOM 2176 N N . PHE A 1 295 ? -24.547 -1.822 21.499 1.00 91.38 295 PHE A N 1
ATOM 2177 C CA . PHE A 1 295 ? -23.797 -2.663 20.586 1.00 91.38 295 PHE A CA 1
ATOM 2178 C C . PHE A 1 295 ? -23.997 -4.147 20.868 1.00 91.38 295 PHE A C 1
ATOM 2180 O O . PHE A 1 295 ? -24.492 -4.548 21.924 1.00 91.38 295 PHE A O 1
ATOM 2187 N N . THR A 1 296 ? -23.643 -4.964 19.884 1.00 93.81 296 THR A N 1
ATOM 2188 C CA . THR A 1 296 ? -23.682 -6.422 19.990 1.00 93.81 296 THR A CA 1
ATOM 2189 C C . THR A 1 296 ? -22.351 -6.993 19.543 1.00 93.81 296 THR A C 1
ATOM 2191 O O . THR A 1 296 ? -21.848 -6.623 18.479 1.00 93.81 296 THR A O 1
ATOM 2194 N N . LEU A 1 297 ? -21.806 -7.893 20.358 1.00 96.56 297 LEU A N 1
ATOM 2195 C CA . LEU A 1 297 ? -20.690 -8.744 19.973 1.00 96.56 297 LEU A CA 1
ATOM 2196 C C . LEU A 1 297 ? -21.242 -10.110 19.573 1.00 96.56 297 LEU A C 1
ATOM 2198 O O . LEU A 1 297 ? -22.058 -10.670 20.303 1.00 96.56 297 LEU A O 1
ATOM 2202 N N . GLU A 1 298 ? -20.815 -10.650 18.438 1.00 96.31 298 GLU A N 1
ATOM 2203 C CA . GLU A 1 298 ? -21.213 -11.985 17.979 1.00 96.31 298 GLU A CA 1
ATOM 2204 C C . GLU A 1 298 ? -19.990 -12.857 17.695 1.00 96.31 298 GLU A C 1
ATOM 2206 O O . GLU A 1 298 ? -18.859 -12.381 17.629 1.00 96.31 298 GLU A O 1
ATOM 2211 N N . SER A 1 299 ? -20.228 -14.157 17.505 1.00 96.00 299 SER A N 1
ATOM 2212 C CA . SER A 1 299 ? -19.182 -15.155 17.242 1.00 96.00 299 SER A CA 1
ATOM 2213 C C . SER A 1 299 ? -18.148 -15.269 18.367 1.00 96.00 299 SER A C 1
ATOM 2215 O O . SER A 1 299 ? -17.019 -15.709 18.148 1.00 96.00 299 SER A O 1
ATOM 2217 N N . CYS A 1 300 ? -18.541 -14.931 19.592 1.00 97.12 300 CYS A N 1
ATOM 2218 C CA . CYS A 1 300 ? -17.707 -15.086 20.774 1.00 97.12 300 CYS A CA 1
ATOM 2219 C C . CYS A 1 300 ? -17.633 -16.561 21.186 1.00 97.12 300 CYS A C 1
ATOM 2221 O O . CYS A 1 300 ? -18.582 -17.336 21.005 1.00 97.12 300 CYS A O 1
ATOM 2223 N N . ALA A 1 301 ? -16.519 -16.974 21.787 1.00 97.06 301 ALA A N 1
ATOM 2224 C CA . ALA A 1 301 ? -16.482 -18.264 22.458 1.00 97.06 301 ALA A CA 1
ATOM 2225 C C . ALA A 1 301 ? -17.434 -18.244 23.666 1.00 97.06 301 ALA A C 1
ATOM 2227 O O . ALA A 1 301 ? -17.557 -17.243 24.369 1.00 97.06 301 ALA A O 1
ATOM 2228 N N . VAL A 1 302 ? -18.105 -19.369 23.933 1.00 96.69 302 VAL A N 1
ATOM 2229 C CA . VAL A 1 302 ? -19.092 -19.426 25.021 1.00 96.69 302 VAL A CA 1
ATOM 2230 C C . VAL A 1 302 ? -18.425 -19.139 26.372 1.00 96.69 302 VAL A C 1
ATOM 2232 O O . VAL A 1 302 ? -17.526 -19.876 26.792 1.00 96.69 302 VAL A O 1
ATOM 2235 N N . GLY A 1 303 ? -18.886 -18.099 27.069 1.00 96.00 303 GLY A N 1
ATOM 2236 C CA . GLY A 1 303 ? -18.312 -17.611 28.327 1.00 96.00 303 GLY A CA 1
ATOM 2237 C C . GLY A 1 303 ? -17.039 -16.767 28.181 1.00 96.00 303 GLY A C 1
ATOM 2238 O O . GLY A 1 303 ? -16.333 -16.568 29.173 1.00 96.00 303 GLY A O 1
ATOM 2239 N N . GLU A 1 304 ? -16.709 -16.311 26.973 1.00 97.69 304 GLU A N 1
ATOM 2240 C CA . GLU A 1 304 ? -15.568 -15.435 26.707 1.00 97.69 304 GLU A CA 1
ATOM 2241 C C . GLU A 1 304 ? -15.715 -14.075 27.393 1.00 97.69 304 GLU A C 1
ATOM 2243 O O . GLU A 1 304 ? -16.817 -13.543 27.508 1.00 97.69 304 GLU A O 1
ATOM 2248 N N . SER A 1 305 ? -14.588 -13.513 27.843 1.00 97.25 305 SER A N 1
ATOM 2249 C CA . SER A 1 305 ? -14.521 -12.168 28.411 1.00 97.25 305 SER A CA 1
ATOM 2250 C C . SER A 1 305 ? -13.772 -11.208 27.498 1.00 97.25 305 SER A C 1
ATOM 2252 O O . SER A 1 305 ? -12.657 -11.507 27.072 1.00 97.25 305 SER A O 1
ATOM 2254 N N . ILE A 1 306 ? -14.350 -10.026 27.298 1.00 97.62 306 ILE A N 1
ATOM 2255 C CA . ILE A 1 306 ? -13.839 -8.968 26.423 1.00 97.62 306 ILE A CA 1
ATOM 2256 C C . ILE A 1 306 ? -13.694 -7.676 27.230 1.00 97.62 306 ILE A C 1
ATOM 2258 O O . ILE A 1 306 ? -14.593 -7.300 27.989 1.00 97.62 306 ILE A O 1
ATOM 2262 N N . GLN A 1 307 ? -12.559 -6.988 27.097 1.00 98.00 307 GLN A N 1
ATOM 2263 C CA . GLN A 1 307 ? -12.425 -5.623 27.603 1.00 98.00 307 GLN A CA 1
ATOM 2264 C C . GLN A 1 307 ? -13.037 -4.658 26.590 1.00 98.00 307 GLN A C 1
ATOM 2266 O O . GLN A 1 307 ? -12.718 -4.727 25.413 1.00 98.00 307 GLN A O 1
ATOM 2271 N N . VAL A 1 308 ? -13.895 -3.758 27.055 1.00 97.62 308 VAL A N 1
ATOM 2272 C CA . VAL A 1 308 ? -14.558 -2.756 26.221 1.00 97.62 308 VAL A CA 1
ATOM 2273 C C . VAL A 1 308 ? -14.039 -1.377 26.596 1.00 97.62 308 VAL A C 1
ATOM 2275 O O . VAL A 1 308 ? -13.933 -1.053 27.784 1.00 97.62 308 VAL A O 1
ATOM 2278 N N . SER A 1 309 ? -13.745 -0.567 25.586 1.00 96.44 309 SER A N 1
ATOM 2279 C CA . SER A 1 309 ? -13.404 0.845 25.685 1.00 96.44 309 SER A CA 1
ATOM 2280 C C . SER A 1 309 ? -14.350 1.641 24.794 1.00 96.44 309 SER A C 1
ATOM 2282 O O . SER A 1 309 ? -14.523 1.317 23.624 1.00 96.44 309 SER A O 1
ATOM 2284 N N . VAL A 1 310 ? -14.990 2.675 25.340 1.00 94.69 310 VAL A N 1
ATOM 2285 C CA . VAL A 1 310 ? -15.851 3.560 24.548 1.00 94.69 310 VAL A CA 1
ATOM 2286 C C . VAL A 1 310 ? -15.460 5.009 24.769 1.00 94.69 310 VAL A C 1
ATOM 2288 O O . VAL A 1 310 ? -15.544 5.514 25.888 1.00 94.69 310 VAL A O 1
ATOM 2291 N N . ASP A 1 311 ? -15.067 5.688 23.700 1.00 93.88 311 ASP A N 1
ATOM 2292 C CA . ASP A 1 311 ? -14.858 7.128 23.673 1.00 93.88 311 ASP A CA 1
ATOM 2293 C C . ASP A 1 311 ? -16.145 7.834 23.238 1.00 93.88 311 ASP A C 1
ATOM 2295 O O . ASP A 1 311 ? -16.599 7.718 22.098 1.00 93.88 311 ASP A O 1
ATOM 2299 N N . LEU A 1 312 ? -16.739 8.600 24.153 1.00 89.69 312 LEU A N 1
ATOM 2300 C CA . LEU A 1 312 ? -17.947 9.380 23.886 1.00 89.69 312 LEU A CA 1
ATOM 2301 C C . LEU A 1 312 ? -17.695 10.647 23.051 1.00 89.69 312 LEU A C 1
ATOM 2303 O O . LEU A 1 312 ? -18.660 11.314 22.672 1.00 89.69 312 LEU A O 1
ATOM 2307 N N . GLY A 1 313 ? -16.435 11.013 22.797 1.00 88.38 313 GLY A N 1
ATOM 2308 C CA . GLY A 1 313 ? -16.038 12.221 22.066 1.00 88.38 313 GLY A CA 1
ATOM 2309 C C . GLY A 1 313 ? -16.217 13.531 22.849 1.00 88.38 313 GLY A C 1
ATOM 2310 O O . GLY A 1 313 ? -15.904 14.609 22.343 1.00 88.38 313 GLY A O 1
ATOM 2311 N N . GLU A 1 314 ? -16.713 13.465 24.088 1.00 87.56 314 GLU A N 1
ATOM 2312 C CA . GLU A 1 314 ? -16.919 14.610 24.979 1.00 87.56 314 GLU A CA 1
ATOM 2313 C C . GLU A 1 314 ? -16.443 14.275 26.397 1.00 87.56 314 GLU A C 1
ATOM 2315 O O . GLU A 1 314 ? -16.791 13.230 26.948 1.00 87.56 314 GLU A O 1
ATOM 2320 N N . ASP A 1 315 ? -15.670 15.179 27.008 1.00 89.88 315 ASP A N 1
ATOM 2321 C CA . ASP A 1 315 ? -15.166 14.995 28.372 1.00 89.88 315 ASP A CA 1
ATOM 2322 C C . ASP A 1 315 ? -16.309 14.863 29.390 1.00 89.88 315 ASP A C 1
ATOM 2324 O O . ASP A 1 315 ? -17.191 15.725 29.500 1.00 89.88 315 ASP A O 1
ATOM 2328 N N . LEU A 1 316 ? -16.252 13.806 30.200 1.00 89.88 316 LEU A N 1
ATOM 2329 C CA . LEU A 1 316 ? -17.199 13.568 31.281 1.00 89.88 316 LEU A CA 1
ATOM 2330 C C . LEU A 1 316 ? -16.806 14.338 32.547 1.00 89.88 316 LEU A C 1
ATOM 2332 O O . LEU A 1 316 ? -15.631 14.540 32.864 1.00 89.88 316 LEU A O 1
ATOM 2336 N N . LEU A 1 317 ? -17.810 14.761 33.322 1.00 88.38 317 LEU A N 1
ATOM 2337 C CA . LEU A 1 317 ? -17.556 15.449 34.589 1.00 88.38 317 LEU A CA 1
ATOM 2338 C C . LEU A 1 317 ? -16.960 14.482 35.631 1.00 88.38 317 LEU A C 1
ATOM 2340 O O . LEU A 1 317 ? -17.313 13.298 35.660 1.00 88.38 317 LEU A O 1
ATOM 2344 N N . PRO A 1 318 ? -16.125 14.977 36.565 1.00 86.62 318 PRO A N 1
ATOM 2345 C CA . PRO A 1 318 ? -15.642 14.164 37.674 1.00 86.62 318 PRO A CA 1
ATOM 2346 C C . PRO A 1 318 ? -16.795 13.533 38.469 1.00 86.62 318 PRO A C 1
ATOM 2348 O O . PRO A 1 318 ? -17.748 14.217 38.846 1.00 86.62 318 PRO A O 1
ATOM 2351 N N . GLY A 1 319 ? -16.681 12.236 38.762 1.00 86.81 319 GLY A N 1
ATOM 2352 C CA . GLY A 1 319 ? -17.718 11.471 39.466 1.00 86.81 319 GLY A CA 1
ATOM 2353 C C . GLY A 1 319 ? -18.747 10.789 38.557 1.00 86.81 319 GLY A C 1
ATOM 2354 O O . GLY A 1 319 ? -19.748 10.288 39.068 1.00 86.81 319 GLY A O 1
ATOM 2355 N N . ALA A 1 320 ? -18.511 10.763 37.241 1.00 92.38 320 ALA A N 1
ATOM 2356 C CA . ALA A 1 320 ? -19.209 9.878 36.314 1.00 92.38 320 ALA A CA 1
ATOM 2357 C C . ALA A 1 320 ? -19.064 8.403 36.726 1.00 92.38 320 ALA A C 1
ATOM 2359 O O . ALA A 1 320 ? -17.991 7.968 37.149 1.00 92.38 320 ALA A O 1
ATOM 2360 N N . ALA A 1 321 ? -20.139 7.636 36.567 1.00 93.62 321 ALA A N 1
ATOM 2361 C CA . ALA A 1 321 ? -20.146 6.186 36.710 1.00 93.62 321 ALA A CA 1
ATOM 2362 C C . ALA A 1 321 ? -20.839 5.541 35.505 1.00 93.62 321 ALA A C 1
ATOM 2364 O O . ALA A 1 321 ? -21.760 6.127 34.929 1.00 93.62 321 ALA A O 1
ATOM 2365 N N . VAL A 1 322 ? -20.389 4.340 35.146 1.00 95.25 322 VAL A N 1
ATOM 2366 C CA . VAL A 1 322 ? -20.907 3.568 34.010 1.00 95.25 322 VAL A CA 1
ATOM 2367 C C . VAL A 1 322 ? -22.050 2.669 34.479 1.00 95.25 322 VAL A C 1
ATOM 2369 O O . VAL A 1 322 ? -21.956 2.026 35.530 1.00 95.25 322 VAL A O 1
ATOM 2372 N N . TYR A 1 323 ? -23.129 2.635 33.704 1.00 92.88 323 TYR A N 1
ATOM 2373 C CA . TYR A 1 323 ? -24.329 1.860 33.990 1.00 92.88 323 TYR A CA 1
ATOM 2374 C C . TYR A 1 323 ? -24.713 1.007 32.788 1.00 92.88 323 TYR A C 1
ATOM 2376 O O . TYR A 1 323 ? -24.784 1.505 31.668 1.00 92.88 323 TYR A O 1
ATOM 2384 N N . LYS A 1 324 ? -25.030 -0.256 33.059 1.00 91.31 324 LYS A N 1
ATOM 2385 C CA . LYS A 1 324 ? -25.730 -1.142 32.139 1.00 91.31 324 LYS A CA 1
ATOM 2386 C C . LYS A 1 324 ? -27.211 -0.787 32.144 1.00 91.31 324 LYS A C 1
ATOM 2388 O O . LYS A 1 324 ? -27.764 -0.510 33.212 1.00 91.31 324 LYS A O 1
ATOM 2393 N N . ILE A 1 325 ? -27.840 -0.825 30.980 1.00 87.88 325 ILE A N 1
ATOM 2394 C CA . ILE A 1 325 ? -29.294 -0.751 30.831 1.00 87.88 325 ILE A CA 1
ATOM 2395 C C . ILE A 1 325 ? -29.776 -2.157 30.463 1.00 87.88 325 ILE A C 1
ATOM 2397 O O . ILE A 1 325 ? -29.079 -2.868 29.743 1.00 87.88 325 ILE A O 1
ATOM 2401 N N . ASN A 1 326 ? -30.902 -2.588 31.023 1.00 83.94 326 ASN A N 1
ATOM 2402 C CA . ASN A 1 326 ? -31.540 -3.856 30.660 1.00 83.94 326 ASN A CA 1
ATOM 2403 C C . ASN A 1 326 ? -32.774 -3.629 29.769 1.00 83.94 326 ASN A C 1
ATOM 2405 O O . ASN A 1 326 ? -33.250 -2.499 29.645 1.00 83.94 326 ASN A O 1
ATOM 2409 N N . ASP A 1 327 ? -33.371 -4.716 29.275 1.00 79.62 327 ASP A N 1
ATOM 2410 C CA . ASP A 1 327 ? -34.611 -4.710 28.481 1.00 79.62 327 ASP A CA 1
ATOM 2411 C C . ASP A 1 327 ? -35.784 -3.941 29.122 1.00 79.62 327 ASP A C 1
ATOM 2413 O O . ASP A 1 327 ? -36.668 -3.424 28.435 1.00 79.62 327 ASP A O 1
ATOM 2417 N N . ALA A 1 328 ? -35.834 -3.875 30.458 1.00 80.06 328 ALA A N 1
ATOM 2418 C CA . ALA A 1 328 ? -36.864 -3.136 31.193 1.00 80.06 328 ALA A CA 1
ATOM 2419 C C . ALA A 1 328 ? -36.571 -1.624 31.289 1.00 80.06 328 ALA A C 1
ATOM 2421 O O . ALA A 1 328 ? -37.427 -0.854 31.733 1.00 80.06 328 ALA A O 1
ATOM 2422 N N . GLY A 1 329 ? -35.382 -1.190 30.863 1.00 80.25 329 GLY A N 1
ATOM 2423 C CA . GLY A 1 329 ? -34.874 0.174 30.963 1.00 80.25 329 GLY A CA 1
ATOM 2424 C C . GLY A 1 329 ? -34.274 0.524 32.328 1.00 80.25 329 GLY A C 1
ATOM 2425 O O . GLY A 1 329 ? -33.957 1.693 32.555 1.00 80.25 329 GLY A O 1
ATOM 2426 N N . ASP A 1 330 ? -34.124 -0.443 33.239 1.00 85.62 330 ASP A N 1
ATOM 2427 C CA . ASP A 1 330 ? -33.514 -0.244 34.555 1.00 85.62 330 ASP A CA 1
ATOM 2428 C C . ASP A 1 330 ? -31.991 -0.144 34.440 1.00 85.62 330 ASP A C 1
ATOM 2430 O O . ASP A 1 330 ? -31.360 -0.848 33.651 1.00 85.62 330 ASP A O 1
ATOM 2434 N N . TRP A 1 331 ? -31.389 0.725 35.256 1.00 89.12 331 TRP A N 1
ATOM 2435 C CA . TRP A 1 331 ? -29.944 0.954 35.232 1.00 89.12 331 TRP A CA 1
ATOM 2436 C C . TRP A 1 331 ? -29.255 0.232 36.387 1.00 89.12 331 TRP A C 1
ATOM 2438 O O . TRP A 1 331 ? -29.609 0.426 37.555 1.00 89.12 331 TRP A O 1
ATOM 2448 N N . ALA A 1 332 ? -28.206 -0.524 36.077 1.00 89.75 332 ALA A N 1
ATOM 2449 C CA . ALA A 1 332 ? -27.360 -1.198 37.055 1.00 89.75 332 ALA A CA 1
ATOM 2450 C C . ALA A 1 332 ? -25.904 -0.720 36.927 1.00 89.75 332 ALA A C 1
ATOM 2452 O O . ALA A 1 332 ? -25.372 -0.686 35.820 1.00 89.75 332 ALA A O 1
ATOM 2453 N N . PRO A 1 333 ? -25.229 -0.336 38.027 1.00 92.19 333 PRO A N 1
ATOM 2454 C CA . PRO A 1 333 ? -23.837 0.094 37.951 1.00 92.19 333 PRO A CA 1
ATOM 2455 C C . PRO A 1 333 ? -22.925 -1.070 37.545 1.00 92.19 333 PRO A C 1
ATOM 2457 O O . PRO A 1 333 ? -23.044 -2.179 38.079 1.00 92.19 333 PRO A O 1
ATOM 2460 N N . ILE A 1 334 ? -21.975 -0.796 36.651 1.00 95.00 334 ILE A N 1
ATOM 2461 C CA . ILE A 1 334 ? -20.965 -1.774 36.241 1.00 95.00 334 ILE A CA 1
ATOM 2462 C C . ILE A 1 334 ? -19.807 -1.734 37.242 1.00 95.00 334 ILE A C 1
ATOM 2464 O O . ILE A 1 334 ? -19.094 -0.737 37.378 1.00 95.00 334 ILE A O 1
ATOM 2468 N N . ALA A 1 335 ? -19.634 -2.817 37.995 1.00 92.69 335 ALA A N 1
ATOM 2469 C CA . ALA A 1 335 ? -18.583 -2.924 38.994 1.00 92.69 335 ALA A CA 1
ATOM 2470 C C . ALA A 1 335 ? -17.215 -3.039 38.311 1.00 92.69 335 ALA A C 1
ATOM 2472 O O . ALA A 1 335 ? -17.026 -3.857 37.418 1.00 92.69 335 ALA A O 1
ATOM 2473 N N . GLY A 1 336 ? -16.250 -2.233 38.758 1.00 91.31 336 GLY A N 1
ATOM 2474 C CA . GLY A 1 336 ? -14.903 -2.213 38.179 1.00 91.31 336 GLY A CA 1
ATOM 2475 C C . GLY A 1 336 ? -14.765 -1.364 36.914 1.00 91.31 336 GLY A C 1
ATOM 2476 O O . GLY A 1 336 ? -13.645 -1.207 36.441 1.00 91.31 336 GLY A O 1
ATOM 2477 N N . ALA A 1 337 ? -15.854 -0.771 36.414 1.00 96.12 337 ALA A N 1
ATOM 2478 C CA . ALA A 1 337 ? -15.776 0.188 35.324 1.00 96.12 337 ALA A CA 1
ATOM 2479 C C . ALA A 1 337 ? -15.013 1.453 35.747 1.00 96.12 337 ALA A C 1
ATOM 2481 O O . ALA A 1 337 ? -15.147 1.938 36.877 1.00 96.12 337 ALA A O 1
ATOM 2482 N N . SER A 1 338 ? -14.240 2.010 34.822 1.00 95.25 338 SER A N 1
ATOM 2483 C CA . SER A 1 338 ? -13.499 3.255 35.007 1.00 95.25 338 SER A CA 1
ATOM 2484 C C . SER A 1 338 ? -13.886 4.287 33.962 1.00 95.25 338 SER A C 1
ATOM 2486 O O . SER A 1 338 ? -14.225 3.939 32.837 1.00 95.25 338 SER A O 1
ATOM 2488 N N . VAL A 1 339 ? -13.786 5.561 34.336 1.00 95.25 339 VAL A N 1
ATOM 2489 C CA . VAL A 1 339 ? -13.983 6.699 33.436 1.00 95.25 339 VAL A CA 1
ATOM 2490 C C . VAL A 1 339 ? -12.742 7.584 33.487 1.00 95.25 339 VAL A C 1
ATOM 2492 O O . VAL A 1 339 ? -12.298 7.962 34.574 1.00 95.25 339 VAL A O 1
ATOM 2495 N N . SER A 1 340 ? -12.197 7.928 32.323 1.00 93.88 340 SER A N 1
ATOM 2496 C CA . SER A 1 340 ? -11.058 8.831 32.160 1.00 93.88 340 SER A CA 1
ATOM 2497 C C . SER A 1 340 ? -11.297 9.776 30.983 1.00 93.88 340 SER A C 1
ATOM 2499 O O . SER A 1 340 ? -11.216 9.366 29.830 1.00 93.88 340 SER A O 1
ATOM 2501 N N . GLY A 1 341 ? -11.558 11.056 31.269 1.00 93.00 341 GLY A N 1
ATOM 2502 C CA . GLY A 1 341 ? -11.898 12.035 30.229 1.00 93.00 341 GLY A CA 1
ATOM 2503 C C . GLY A 1 341 ? -13.235 11.683 29.577 1.00 93.00 341 GLY A C 1
ATOM 2504 O O . GLY A 1 341 ? -14.251 11.613 30.270 1.00 93.00 341 GLY A O 1
ATOM 2505 N N . SER A 1 342 ? -13.222 11.430 28.272 1.00 92.44 342 SER A N 1
ATOM 2506 C CA . SER A 1 342 ? -14.363 10.951 27.481 1.00 92.44 342 SER A CA 1
ATOM 2507 C C . SER A 1 342 ? -14.470 9.423 27.386 1.00 92.44 342 SER A C 1
ATOM 2509 O O . SER A 1 342 ? -15.480 8.918 26.895 1.00 92.44 342 SER A O 1
ATOM 2511 N N . VAL A 1 343 ? -13.457 8.692 27.869 1.00 95.06 343 VAL A N 1
ATOM 2512 C CA . VAL A 1 343 ? -13.334 7.241 27.684 1.00 95.06 343 VAL A CA 1
ATOM 2513 C C . VAL A 1 343 ? -13.838 6.486 28.908 1.00 95.06 343 VAL A C 1
ATOM 2515 O O . VAL A 1 343 ? -13.434 6.759 30.045 1.00 95.06 343 VAL A O 1
ATOM 2518 N N . LEU A 1 344 ? -14.703 5.506 28.673 1.00 95.12 344 LEU A N 1
ATOM 2519 C CA . LEU A 1 344 ? -15.169 4.548 29.670 1.00 95.12 344 LEU A CA 1
ATOM 2520 C C . LEU A 1 344 ? -14.637 3.146 29.351 1.00 95.12 344 LEU A C 1
ATOM 2522 O O . LEU A 1 344 ? -14.637 2.729 28.199 1.00 95.12 344 LEU A O 1
ATOM 2526 N N . THR A 1 345 ? -14.190 2.420 30.376 1.00 97.06 345 THR A N 1
ATOM 2527 C CA . THR A 1 345 ? -13.577 1.090 30.228 1.00 97.06 345 THR A CA 1
ATOM 2528 C C . THR A 1 345 ? -14.176 0.110 31.224 1.00 97.06 345 THR A C 1
ATOM 2530 O O . THR A 1 345 ? -14.322 0.441 32.404 1.00 97.06 345 THR A O 1
ATOM 2533 N N . TYR A 1 346 ? -14.525 -1.089 30.766 1.00 97.38 346 TYR A N 1
ATOM 2534 C CA . TYR A 1 346 ? -15.112 -2.158 31.579 1.00 97.38 346 TYR A CA 1
ATOM 2535 C C . TYR A 1 346 ? -14.916 -3.524 30.901 1.00 97.38 346 TYR A C 1
ATOM 2537 O O . TYR A 1 346 ? -14.261 -3.625 29.867 1.00 97.38 346 TYR A O 1
ATOM 2545 N N . THR A 1 347 ? -15.418 -4.593 31.518 1.00 97.06 347 THR A N 1
ATOM 2546 C CA . THR A 1 347 ? -15.298 -5.961 30.998 1.00 97.06 347 THR A CA 1
ATOM 2547 C C . THR A 1 347 ? -16.675 -6.588 30.888 1.00 97.06 347 THR A C 1
ATOM 2549 O O . THR A 1 347 ? -17.458 -6.531 31.841 1.00 97.06 347 THR A O 1
ATOM 2552 N N . LEU A 1 348 ? -16.931 -7.212 29.745 1.00 96.69 348 LEU A N 1
ATOM 2553 C CA . LEU A 1 348 ? -18.100 -8.040 29.493 1.00 96.69 348 LEU A CA 1
ATOM 2554 C C . LEU A 1 348 ? -17.704 -9.512 29.473 1.00 96.69 348 LEU A C 1
ATOM 2556 O O . LEU A 1 348 ? -16.549 -9.850 29.212 1.00 96.69 348 LEU A O 1
ATOM 2560 N N . THR A 1 349 ? -18.674 -10.376 29.751 1.00 97.19 349 THR A N 1
ATOM 2561 C CA . THR A 1 349 ? -18.541 -11.827 29.626 1.00 97.19 349 THR A CA 1
ATOM 2562 C C . THR A 1 349 ? -19.821 -12.370 29.008 1.00 97.19 349 THR A C 1
ATOM 2564 O O . THR A 1 349 ? -20.887 -12.001 29.495 1.00 97.19 349 THR A O 1
ATOM 2567 N N . ASP A 1 350 ? -19.721 -13.256 28.018 1.00 97.50 350 ASP A N 1
ATOM 2568 C CA . ASP A 1 350 ? -20.865 -13.975 27.429 1.00 97.50 350 ASP A CA 1
ATOM 2569 C C . ASP A 1 350 ? -21.599 -14.810 28.493 1.00 97.50 350 ASP A C 1
ATOM 2571 O O . ASP A 1 350 ? -21.003 -15.634 29.197 1.00 97.50 350 ASP A O 1
ATOM 2575 N N . GLY A 1 351 ? -22.890 -14.534 28.683 1.00 95.44 351 GLY A N 1
ATOM 2576 C CA . GLY A 1 351 ? -23.697 -15.048 29.792 1.00 95.44 351 GLY A CA 1
ATOM 2577 C C . GLY A 1 351 ? -23.359 -14.473 31.171 1.00 95.44 351 GLY A C 1
ATOM 2578 O O . GLY A 1 351 ? -23.717 -15.050 32.204 1.00 95.44 351 GLY A O 1
ATOM 2579 N N . GLY A 1 352 ? -22.621 -13.366 31.214 1.00 94.31 352 GLY A N 1
ATOM 2580 C CA . GLY A 1 352 ? -22.266 -12.640 32.426 1.00 94.31 352 GLY A CA 1
ATOM 2581 C C . GLY A 1 352 ? -23.395 -11.739 32.947 1.00 94.31 352 GLY A C 1
ATOM 2582 O O . GLY A 1 352 ? -24.418 -11.551 32.303 1.00 94.31 352 GLY A O 1
ATOM 2583 N N . PRO A 1 353 ? -23.218 -11.111 34.125 1.00 91.31 353 PRO A N 1
ATOM 2584 C CA . PRO A 1 353 ? -24.230 -10.228 34.719 1.00 91.31 353 PRO A CA 1
ATOM 2585 C C . PRO A 1 353 ? -24.436 -8.898 33.971 1.00 91.31 353 PRO A C 1
ATOM 2587 O O . PRO A 1 353 ? -25.359 -8.159 34.307 1.00 91.31 353 PRO A O 1
ATOM 2590 N N . TYR A 1 354 ? -23.547 -8.571 33.030 1.00 93.12 354 TYR A N 1
ATOM 2591 C CA . TYR A 1 354 ? -23.613 -7.376 32.182 1.00 93.12 354 TYR A CA 1
ATOM 2592 C C . TYR A 1 354 ? -23.882 -7.718 30.717 1.00 93.12 354 TYR A C 1
ATOM 2594 O O . TYR A 1 354 ? -23.835 -6.832 29.879 1.00 93.12 354 TYR A O 1
ATOM 2602 N N . ASP A 1 355 ? -24.172 -8.980 30.427 1.00 93.81 355 ASP A N 1
ATOM 2603 C CA . ASP A 1 355 ? -24.764 -9.396 29.168 1.00 93.81 355 ASP A CA 1
ATOM 2604 C C . ASP A 1 355 ? -26.285 -9.286 29.310 1.00 93.81 355 ASP A C 1
ATOM 2606 O O . ASP A 1 355 ? -26.840 -9.769 30.301 1.00 93.81 355 ASP A O 1
ATOM 2610 N N . GLU A 1 356 ? -26.956 -8.566 28.410 1.00 90.25 356 GLU A N 1
ATOM 2611 C CA . GLU A 1 356 ? -28.368 -8.208 28.593 1.00 90.25 356 GLU A CA 1
ATOM 2612 C C . GLU A 1 356 ? -29.288 -9.430 28.676 1.00 90.25 356 GLU A C 1
ATOM 2614 O O . GLU A 1 356 ? -30.189 -9.450 29.521 1.00 90.25 356 GLU A O 1
ATOM 2619 N N . ASP A 1 357 ? -29.041 -10.461 27.866 1.00 88.44 357 ASP A N 1
ATOM 2620 C CA . ASP A 1 357 ? -29.834 -11.691 27.915 1.00 88.44 357 ASP A CA 1
ATOM 2621 C C . ASP A 1 357 ? -29.384 -12.641 29.047 1.00 88.44 357 ASP A C 1
ATOM 2623 O O . ASP A 1 357 ? -30.165 -13.478 29.517 1.00 88.44 357 ASP A O 1
ATOM 2627 N N . GLY A 1 358 ? -28.152 -12.470 29.542 1.00 91.12 358 GLY A N 1
ATOM 2628 C CA . GLY A 1 358 ? -27.528 -13.288 30.578 1.00 91.12 358 GLY A CA 1
ATOM 2629 C C . GLY A 1 358 ? -27.323 -14.753 30.178 1.00 91.12 358 GLY A C 1
ATOM 2630 O O . GLY A 1 358 ? -27.214 -15.615 31.059 1.00 91.12 358 GLY A O 1
ATOM 2631 N N . ILE A 1 359 ? -27.308 -15.072 28.881 1.00 95.12 359 ILE A N 1
ATOM 2632 C CA . ILE A 1 359 ? -27.179 -16.427 28.344 1.00 95.12 359 ILE A CA 1
ATOM 2633 C C . ILE A 1 359 ? -25.815 -16.573 27.678 1.00 95.12 359 ILE A C 1
ATOM 2635 O O . ILE A 1 359 ? -25.526 -15.903 26.709 1.00 95.12 359 ILE A O 1
ATOM 2639 N N . ALA A 1 360 ? -25.018 -17.547 28.123 1.00 96.88 360 ALA A N 1
ATOM 2640 C CA . ALA A 1 360 ? -23.766 -17.872 27.441 1.00 96.88 360 ALA A CA 1
ATOM 2641 C C . ALA A 1 360 ? -24.068 -18.597 26.114 1.00 96.88 360 ALA A C 1
ATOM 2643 O O . ALA A 1 360 ? -24.301 -19.816 26.104 1.00 96.88 360 ALA A O 1
ATOM 2644 N N . ASN A 1 361 ? -24.155 -17.847 25.019 1.00 96.62 361 ASN A N 1
ATOM 2645 C CA . ASN A 1 361 ? -24.553 -18.326 23.693 1.00 96.62 361 ASN A CA 1
ATOM 2646 C C . ASN A 1 361 ? -23.610 -17.854 22.568 1.00 96.62 361 ASN A C 1
ATOM 2648 O O . ASN A 1 361 ? -23.852 -18.197 21.408 1.00 96.62 361 ASN A O 1
ATOM 2652 N N . GLY A 1 362 ? -22.525 -17.152 22.910 1.00 96.12 362 GLY A N 1
ATOM 2653 C CA . GLY A 1 362 ? -21.578 -16.570 21.959 1.00 96.12 362 GLY A CA 1
ATOM 2654 C C . GLY A 1 362 ? -22.023 -15.217 21.394 1.00 96.12 362 GLY A C 1
ATOM 2655 O O . GLY A 1 362 ? -21.449 -14.764 20.401 1.00 96.12 362 GLY A O 1
ATOM 2656 N N . VAL A 1 363 ? -23.036 -14.593 21.996 1.00 96.62 363 VAL A N 1
ATOM 2657 C CA . VAL A 1 363 ? -23.553 -13.267 21.658 1.00 96.62 363 VAL A CA 1
ATOM 2658 C C . VAL A 1 363 ? -23.625 -12.448 22.939 1.00 96.62 363 VAL A C 1
ATOM 2660 O O . VAL A 1 363 ? -24.259 -12.864 23.896 1.00 96.62 363 VAL A O 1
ATOM 2663 N N . ILE A 1 364 ? -23.007 -11.269 22.938 1.00 95.56 364 ILE A N 1
ATOM 2664 C CA . ILE A 1 364 ? -23.056 -10.332 24.063 1.00 95.56 364 ILE A CA 1
ATOM 2665 C C . ILE A 1 364 ? -23.842 -9.105 23.627 1.00 95.56 364 ILE A C 1
ATOM 2667 O O . ILE A 1 364 ? -23.433 -8.406 22.697 1.00 95.56 364 ILE A O 1
ATOM 2671 N N . VAL A 1 365 ? -24.946 -8.814 24.311 1.00 92.88 365 VAL A N 1
ATOM 2672 C CA . VAL A 1 365 ? -25.781 -7.643 24.013 1.00 92.88 365 VAL A CA 1
ATOM 2673 C C . VAL A 1 365 ? -25.557 -6.567 25.070 1.00 92.88 365 VAL A C 1
ATOM 2675 O O . VAL A 1 365 ? -25.854 -6.762 26.255 1.00 92.88 365 VAL A O 1
ATOM 2678 N N . ASP A 1 366 ? -25.047 -5.404 24.650 1.00 90.00 366 ASP A N 1
ATOM 2679 C CA . ASP A 1 366 ? -24.662 -4.349 25.581 1.00 90.00 366 ASP A CA 1
ATOM 2680 C C . ASP A 1 366 ? -25.179 -2.939 25.245 1.00 90.00 366 ASP A C 1
ATOM 2682 O O . ASP A 1 366 ? -24.511 -2.121 24.609 1.00 90.00 366 ASP A O 1
ATOM 2686 N N . PRO A 1 367 ? -26.367 -2.600 25.769 1.00 90.00 367 PRO A N 1
ATOM 2687 C CA . PRO A 1 367 ? -26.737 -1.215 26.037 1.00 90.00 367 PRO A CA 1
ATOM 2688 C C . PRO A 1 367 ? -26.074 -0.658 27.314 1.00 90.00 367 PRO A C 1
ATOM 2690 O O . PRO A 1 367 ? -26.394 -1.073 28.436 1.00 90.00 367 PRO A O 1
ATOM 2693 N N . VAL A 1 368 ? -25.217 0.357 27.149 1.00 91.94 368 VAL A N 1
ATOM 2694 C CA . VAL A 1 368 ? -24.442 1.021 28.214 1.00 91.94 368 VAL A CA 1
ATOM 2695 C C . VAL A 1 368 ? -24.606 2.548 28.194 1.00 91.94 368 VAL A C 1
ATOM 2697 O O . VAL A 1 368 ? -24.758 3.191 27.153 1.00 91.94 368 VAL A O 1
ATOM 2700 N N . THR A 1 369 ? -24.565 3.178 29.369 1.00 91.31 369 THR A N 1
ATOM 2701 C CA . THR A 1 369 ? -24.647 4.638 29.528 1.00 91.31 369 THR A CA 1
ATOM 2702 C C . THR A 1 369 ? -23.794 5.147 30.693 1.00 91.31 369 THR A C 1
ATOM 2704 O O . THR A 1 369 ? -23.189 4.386 31.450 1.00 91.31 369 THR A O 1
ATOM 2707 N N . VAL A 1 370 ? -23.770 6.470 30.862 1.00 92.56 370 VAL A N 1
ATOM 2708 C CA . VAL A 1 370 ? -23.091 7.164 31.956 1.00 92.56 370 VAL A CA 1
ATOM 2709 C C . VAL A 1 370 ? -24.093 7.974 32.771 1.00 92.56 370 VAL A C 1
ATOM 2711 O O . VAL A 1 370 ? -24.971 8.662 32.240 1.00 92.56 370 VAL A O 1
ATOM 2714 N N . GLY A 1 371 ? -23.927 7.928 34.091 1.00 90.94 371 GLY A N 1
ATOM 2715 C CA . GLY A 1 371 ? -24.714 8.700 35.041 1.00 90.94 371 GLY A CA 1
ATOM 2716 C C . GLY A 1 371 ? -23.850 9.404 36.080 1.00 90.94 371 GLY A C 1
ATOM 2717 O O . GLY A 1 371 ? -22.781 8.930 36.463 1.00 90.94 371 GLY A O 1
ATOM 2718 N N . TYR A 1 372 ? -24.356 10.528 36.575 1.00 90.12 372 TYR A N 1
ATOM 2719 C CA . TYR A 1 372 ? -23.767 11.298 37.665 1.00 90.12 372 TYR A CA 1
ATOM 2720 C C . TYR A 1 372 ? -24.627 11.182 38.911 1.00 90.12 372 TYR A C 1
ATOM 2722 O O . TYR A 1 372 ? -25.849 11.308 38.831 1.00 90.12 372 TYR A O 1
ATOM 2730 N N . ALA A 1 373 ? -24.001 11.037 40.077 1.00 84.44 373 ALA A N 1
ATOM 2731 C CA . ALA A 1 373 ? -24.711 11.241 41.331 1.00 84.44 373 ALA A CA 1
ATOM 2732 C C . ALA A 1 373 ? -25.223 12.689 41.399 1.00 84.44 373 ALA A C 1
ATOM 2734 O O . ALA A 1 373 ? -24.459 13.645 41.247 1.00 84.44 373 ALA A O 1
ATOM 2735 N N . ALA A 1 374 ? -26.522 12.857 41.630 1.00 68.00 374 ALA A N 1
ATOM 2736 C CA . ALA A 1 374 ? -27.141 14.147 41.854 1.00 68.00 374 ALA A CA 1
ATOM 2737 C C . ALA A 1 374 ? -26.430 14.817 43.030 1.00 68.00 374 ALA A C 1
ATOM 2739 O O . ALA A 1 374 ? -26.368 14.267 44.134 1.00 68.00 374 ALA A O 1
ATOM 2740 N N . ALA A 1 375 ? -25.882 16.008 42.788 1.00 58.91 375 ALA A N 1
ATOM 2741 C CA . ALA A 1 375 ? -25.272 16.795 43.842 1.00 58.91 375 ALA A CA 1
ATOM 2742 C C . ALA A 1 375 ? -26.294 16.954 44.973 1.00 58.91 375 ALA A C 1
ATOM 2744 O O . ALA A 1 375 ? -27.388 17.486 44.756 1.00 58.91 375 ALA A O 1
ATOM 2745 N N . ALA A 1 376 ? -25.949 16.478 46.174 1.00 50.22 376 ALA A N 1
ATOM 2746 C CA . ALA A 1 376 ? -26.748 16.737 47.361 1.00 50.22 376 ALA A CA 1
ATOM 2747 C C . ALA A 1 376 ? -26.997 18.245 47.408 1.00 50.22 376 ALA A C 1
ATOM 2749 O O . ALA A 1 376 ? -26.039 19.020 47.376 1.00 50.22 376 ALA A O 1
ATOM 2750 N N . SER A 1 377 ? -28.267 18.661 47.414 1.00 46.47 377 SER A N 1
ATOM 2751 C CA . SER A 1 377 ? -28.626 20.075 47.449 1.00 46.47 377 SER A CA 1
ATOM 2752 C C . SER A 1 377 ? -27.869 20.719 48.604 1.00 46.47 377 SER A C 1
ATOM 2754 O O . SER A 1 377 ? -28.166 20.434 49.769 1.00 46.47 377 SER A O 1
ATOM 2756 N N . ALA A 1 378 ? -26.856 21.529 48.300 1.00 47.41 378 ALA A N 1
ATOM 2757 C CA . ALA A 1 378 ? -26.132 22.242 49.332 1.00 47.41 378 ALA A CA 1
ATOM 2758 C C . ALA A 1 378 ? -27.173 23.073 50.085 1.00 47.41 378 ALA A C 1
ATOM 2760 O O . ALA A 1 378 ? -27.877 23.883 49.477 1.00 47.41 378 ALA A O 1
ATOM 2761 N N . ALA A 1 379 ? -27.324 22.825 51.390 1.00 51.41 379 ALA A N 1
ATOM 2762 C CA . ALA A 1 379 ? -28.217 23.625 52.216 1.00 51.41 379 ALA A CA 1
ATOM 2763 C C . ALA A 1 379 ? -27.866 25.104 51.980 1.00 51.41 379 ALA A C 1
ATOM 2765 O O . ALA A 1 379 ? -26.666 25.419 51.971 1.00 51.41 379 ALA A O 1
ATOM 2766 N N . PRO A 1 380 ? -28.855 25.992 51.745 1.00 51.50 380 PRO A N 1
ATOM 2767 C CA . PRO A 1 380 ? -28.593 27.391 51.446 1.00 51.50 380 PRO A CA 1
ATOM 2768 C C . PRO A 1 380 ? -27.678 27.952 52.530 1.00 51.50 380 PRO A C 1
ATOM 2770 O O . PRO A 1 380 ? -28.056 28.044 53.698 1.00 51.50 380 PRO A O 1
ATOM 2773 N N . GLN A 1 381 ? -26.439 28.257 52.149 1.00 65.00 381 GLN A N 1
ATOM 2774 C CA . GLN A 1 381 ? -25.498 28.864 53.072 1.00 65.00 381 GLN A CA 1
ATOM 2775 C C . GLN A 1 381 ? -26.031 30.266 53.379 1.00 65.00 381 GLN A C 1
ATOM 2777 O O . GLN A 1 381 ? -26.426 30.973 52.444 1.00 65.00 381 GLN A O 1
ATOM 2782 N N . PRO A 1 382 ? -26.097 30.685 54.654 1.00 61.41 382 PRO A N 1
ATOM 2783 C CA . PRO A 1 382 ? -26.567 32.018 54.987 1.00 61.41 382 PRO A CA 1
ATOM 2784 C C . PRO A 1 382 ? -25.687 33.039 54.264 1.00 61.41 382 PRO A C 1
ATOM 2786 O O . PRO A 1 382 ? -24.483 33.137 54.508 1.00 61.41 382 PRO A O 1
ATOM 2789 N N . VAL A 1 383 ? -26.288 33.795 53.345 1.00 66.88 383 VAL A N 1
ATOM 2790 C CA . VAL A 1 383 ? -25.630 34.956 52.753 1.00 66.88 383 VAL A CA 1
ATOM 2791 C C . VAL A 1 383 ? -25.380 35.926 53.898 1.00 66.88 383 VAL A C 1
ATOM 2793 O O . VAL A 1 383 ? -26.303 36.255 54.645 1.00 66.88 383 VAL A O 1
ATOM 2796 N N . TRP A 1 384 ? -24.134 36.364 54.061 1.00 69.69 384 TRP A N 1
ATOM 2797 C CA . TRP A 1 384 ? -23.762 37.327 55.090 1.00 69.69 384 TRP A CA 1
ATOM 2798 C C . TRP A 1 384 ? -24.393 38.673 54.737 1.00 69.69 384 TRP A C 1
ATOM 2800 O O . TRP A 1 384 ? -23.799 39.509 54.059 1.00 69.69 384 TRP A O 1
ATOM 2810 N N . THR A 1 385 ? -25.640 38.881 55.151 1.00 80.12 385 THR A N 1
ATOM 2811 C CA . THR A 1 385 ? -26.288 40.180 55.026 1.00 80.12 385 THR A CA 1
ATOM 2812 C C . THR A 1 385 ? -25.585 41.136 55.975 1.00 80.12 385 THR A C 1
ATOM 2814 O O . THR A 1 385 ? -25.445 40.834 57.163 1.00 80.12 385 THR A O 1
ATOM 2817 N N . LEU A 1 386 ? -25.158 42.293 55.471 1.00 79.62 386 LEU A N 1
ATOM 2818 C CA . LEU A 1 386 ? -24.661 43.360 56.331 1.00 79.62 386 LEU A CA 1
ATOM 2819 C C . LEU A 1 386 ? -25.728 43.664 57.395 1.00 79.62 386 LEU A C 1
ATOM 2821 O O . LEU A 1 386 ? -26.879 43.932 57.037 1.00 79.62 386 LEU A O 1
ATOM 2825 N N . PRO A 1 387 ? -25.390 43.617 58.693 1.00 82.69 387 PRO A N 1
ATOM 2826 C CA . PRO A 1 387 ? -26.360 43.917 59.731 1.00 82.69 387 PRO A CA 1
ATOM 2827 C C . PRO A 1 387 ? -26.834 45.368 59.579 1.00 82.69 387 PRO A C 1
ATOM 2829 O O . PRO A 1 387 ? -26.066 46.239 59.167 1.00 82.69 387 PRO A O 1
ATOM 2832 N N . LEU A 1 388 ? -28.094 45.649 59.926 1.00 81.62 388 LEU A N 1
ATOM 2833 C CA . LEU A 1 388 ? -28.722 46.966 59.713 1.00 81.62 388 LEU A CA 1
ATOM 2834 C C . LEU A 1 388 ? -27.904 48.135 60.287 1.00 81.62 388 LEU A C 1
ATOM 2836 O O . LEU A 1 388 ? -27.922 49.231 59.731 1.00 81.62 388 LEU A O 1
ATOM 2840 N N . TRP A 1 389 ? -27.136 47.907 61.356 1.00 86.25 389 TRP A N 1
ATOM 2841 C CA . TRP A 1 389 ? -26.242 48.920 61.917 1.00 86.25 389 TRP A CA 1
ATOM 2842 C C . TRP A 1 389 ? -25.074 49.272 60.987 1.00 86.25 389 TRP A C 1
ATOM 2844 O O . TRP A 1 389 ? -24.683 50.433 60.938 1.00 86.25 389 TRP A O 1
ATOM 2854 N N . ALA A 1 390 ? -24.534 48.319 60.223 1.00 86.44 390 ALA A N 1
ATOM 2855 C CA . ALA A 1 390 ? -23.445 48.564 59.279 1.00 86.44 390 ALA A CA 1
ATOM 2856 C C . ALA A 1 390 ? -23.940 49.396 58.089 1.00 86.44 390 ALA A C 1
ATOM 2858 O O . ALA A 1 390 ? -23.270 50.338 57.670 1.00 86.44 390 ALA A O 1
ATOM 2859 N N . ILE A 1 391 ? -25.161 49.119 57.619 1.00 87.00 391 ILE A N 1
ATOM 2860 C CA . ILE A 1 391 ? -25.850 49.942 56.616 1.00 87.00 391 ILE A CA 1
ATOM 2861 C C . ILE A 1 391 ? -26.121 51.347 57.179 1.00 87.00 391 ILE A C 1
ATOM 2863 O O . ILE A 1 391 ? -25.856 52.347 56.512 1.00 87.00 391 ILE A O 1
ATOM 2867 N N . GLY A 1 392 ? -26.576 51.438 58.433 1.00 88.12 392 GLY A N 1
ATOM 2868 C CA . GLY A 1 392 ? -26.791 52.709 59.130 1.00 88.12 392 GLY A CA 1
ATOM 2869 C C . GLY A 1 392 ? -25.511 53.537 59.293 1.00 88.12 392 GLY A C 1
ATOM 2870 O O . GLY A 1 392 ? -25.524 54.740 59.038 1.00 88.12 392 GLY A O 1
ATOM 2871 N N . MET A 1 393 ? -24.388 52.904 59.646 1.00 90.25 393 MET A N 1
ATOM 2872 C CA . MET A 1 393 ? -23.083 53.566 59.751 1.00 90.25 393 MET A CA 1
ATOM 2873 C C . MET A 1 393 ? -22.569 54.042 58.393 1.00 90.25 393 MET A C 1
ATOM 2875 O O . MET A 1 393 ? -22.035 55.147 58.302 1.00 90.25 393 MET A O 1
ATOM 2879 N N . LEU A 1 394 ? -22.778 53.260 57.330 1.00 88.62 394 LEU A N 1
ATOM 2880 C CA . LEU A 1 394 ? -22.440 53.677 55.970 1.00 88.62 394 LEU A CA 1
ATOM 2881 C C . LEU A 1 394 ? -23.246 54.921 55.561 1.00 88.62 394 LEU A C 1
ATOM 2883 O O . LEU A 1 394 ? -22.680 55.892 55.058 1.00 88.62 394 LEU A O 1
ATOM 2887 N N . GLY A 1 395 ? -24.552 54.924 55.848 1.00 88.94 395 GLY A N 1
ATOM 2888 C CA . GLY A 1 395 ? -25.428 56.074 55.621 1.00 88.94 395 GLY A CA 1
ATOM 2889 C C . GLY A 1 395 ? -24.971 57.316 56.390 1.00 88.94 395 GLY A C 1
ATOM 2890 O O . GLY A 1 395 ? -24.800 58.381 55.797 1.00 88.94 395 GLY A O 1
ATOM 2891 N N . ALA A 1 396 ? -24.684 57.172 57.687 1.00 87.69 396 ALA A N 1
ATOM 2892 C CA . ALA A 1 396 ? -24.183 58.262 58.524 1.00 87.69 396 ALA A CA 1
ATOM 2893 C C . ALA A 1 396 ? -22.824 58.799 58.035 1.00 87.69 396 ALA A C 1
ATOM 2895 O O . ALA A 1 396 ? -22.616 60.014 57.992 1.00 87.69 396 ALA A O 1
ATOM 2896 N N . GLY A 1 397 ? -21.921 57.913 57.607 1.00 87.44 397 GLY A N 1
ATOM 2897 C CA . GLY A 1 397 ? -20.628 58.278 57.030 1.00 87.44 397 GLY A CA 1
ATOM 2898 C C . GLY A 1 397 ? -20.775 59.100 55.749 1.00 87.44 397 GLY A C 1
ATOM 2899 O O . GLY A 1 397 ? -20.145 60.150 55.612 1.00 87.44 397 GLY A O 1
ATOM 2900 N N . LEU A 1 398 ? -21.664 58.690 54.841 1.00 88.31 398 LEU A N 1
ATOM 2901 C CA . LEU A 1 398 ? -21.960 59.442 53.619 1.00 88.31 398 LEU A CA 1
ATOM 2902 C C . LEU A 1 398 ? -22.589 60.809 53.924 1.00 88.31 398 LEU A C 1
ATOM 2904 O O . LEU A 1 398 ? -22.193 61.811 53.323 1.00 88.31 398 LEU A O 1
ATOM 2908 N N . SER A 1 399 ? -23.504 60.889 54.897 1.00 84.75 399 SER A N 1
ATOM 2909 C CA . SER A 1 399 ? -24.073 62.166 55.351 1.00 84.75 399 SER A CA 1
ATOM 2910 C C . SER A 1 399 ? -23.014 63.097 55.953 1.00 84.75 399 SER A C 1
ATOM 2912 O O . SER A 1 399 ? -23.021 64.296 55.671 1.00 84.75 399 SER A O 1
ATOM 2914 N N . TRP A 1 400 ? -22.061 62.569 56.727 1.00 86.44 400 TRP A N 1
ATOM 2915 C CA . TRP A 1 400 ? -20.970 63.356 57.310 1.00 86.44 400 TRP A CA 1
ATOM 2916 C C . TRP A 1 400 ? -19.977 63.865 56.255 1.00 86.44 400 TRP A C 1
ATOM 2918 O O . TRP A 1 400 ? -19.570 65.033 56.286 1.00 86.44 400 TRP A O 1
ATOM 2928 N N . ILE A 1 401 ? -19.635 63.039 55.262 1.00 85.69 401 ILE A N 1
ATOM 2929 C CA . ILE A 1 401 ? -18.808 63.452 54.116 1.00 85.69 401 ILE A CA 1
ATOM 2930 C C . ILE A 1 401 ? -19.527 64.538 53.298 1.00 85.69 401 ILE A C 1
ATOM 2932 O O . ILE A 1 401 ? -18.909 65.532 52.910 1.00 85.69 401 ILE A O 1
ATOM 2936 N N . GLY A 1 402 ? -20.838 64.404 53.084 1.00 82.12 402 GLY A N 1
ATOM 2937 C CA . GLY A 1 402 ? -21.652 65.433 52.432 1.00 82.12 402 GLY A CA 1
ATOM 2938 C C . GLY A 1 402 ? -21.654 66.759 53.202 1.00 82.12 402 GLY A C 1
ATOM 2939 O O . GLY A 1 402 ? -21.344 67.811 52.638 1.00 82.12 402 GLY A O 1
ATOM 2940 N N . ALA A 1 403 ? -21.927 66.717 54.508 1.00 80.31 403 ALA A N 1
ATOM 2941 C CA . ALA A 1 403 ? -21.973 67.903 55.365 1.00 80.31 403 ALA A CA 1
ATOM 2942 C C . ALA A 1 403 ? -20.609 68.608 55.490 1.00 80.31 403 ALA A C 1
ATOM 2944 O O . ALA A 1 403 ? -20.531 69.838 55.442 1.00 80.31 403 ALA A O 1
ATOM 2945 N N . SER A 1 404 ? -19.515 67.849 55.596 1.00 76.31 404 SER A N 1
ATOM 2946 C CA . SER A 1 404 ? -18.158 68.409 55.683 1.00 76.31 404 SER A CA 1
ATOM 2947 C C . SER A 1 404 ? -17.703 69.090 54.387 1.00 76.31 404 SER A C 1
ATOM 2949 O O . SER A 1 404 ? -16.968 70.078 54.446 1.00 76.31 404 SER A O 1
ATOM 2951 N N . ARG A 1 405 ? -18.181 68.636 53.219 1.00 76.38 405 ARG A N 1
ATOM 2952 C CA . ARG A 1 405 ? -17.941 69.314 51.933 1.00 76.38 405 ARG A CA 1
ATOM 2953 C C . ARG A 1 405 ? -18.737 70.611 51.783 1.00 76.38 405 ARG A C 1
ATOM 2955 O O .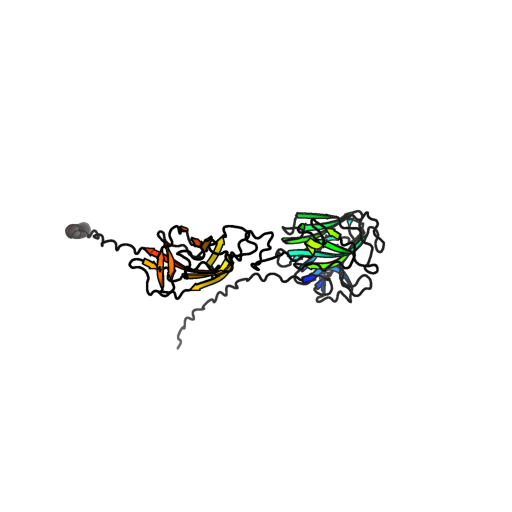 ARG A 1 405 ? -18.212 71.557 51.201 1.00 76.38 405 ARG A O 1
ATOM 2962 N N . MET A 1 406 ? -19.953 70.688 52.325 1.00 73.75 406 MET A N 1
ATOM 2963 C CA . MET A 1 406 ? -20.757 71.920 52.292 1.00 73.75 406 MET A CA 1
ATOM 2964 C C . MET A 1 406 ? -20.193 73.006 53.217 1.00 73.75 406 MET A C 1
ATOM 2966 O O . MET A 1 406 ? -20.131 74.166 52.827 1.00 73.75 406 MET A O 1
ATOM 2970 N N . ARG A 1 407 ? -19.672 72.630 54.392 1.00 67.44 407 ARG A N 1
ATOM 2971 C CA . ARG A 1 407 ? -19.083 73.572 55.364 1.00 67.44 407 ARG A CA 1
ATOM 2972 C C . ARG A 1 407 ? -17.755 74.201 54.915 1.00 67.44 407 ARG A C 1
ATOM 2974 O O . ARG A 1 407 ? -17.339 7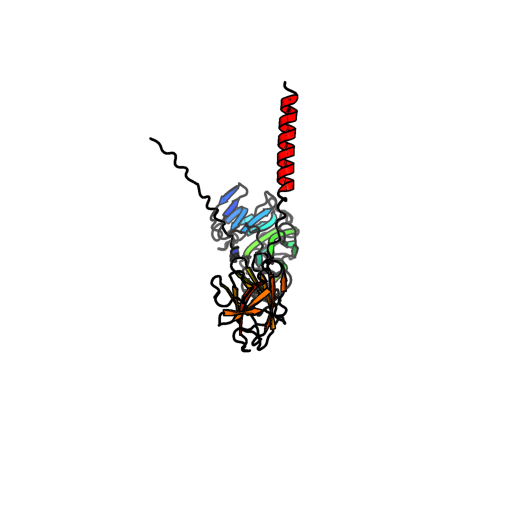5.201 55.479 1.00 67.44 407 ARG A O 1
ATOM 2981 N N . LYS A 1 408 ? -17.081 73.624 53.912 1.00 62.16 408 LYS A N 1
ATOM 2982 C CA . LYS A 1 408 ? -15.872 74.199 53.286 1.00 62.16 408 LYS A CA 1
ATOM 2983 C C . LYS A 1 408 ? -16.176 75.156 52.123 1.00 62.16 408 LYS A C 1
ATOM 2985 O O . LYS A 1 408 ? -15.240 75.705 51.552 1.00 62.16 408 LYS A O 1
ATOM 2990 N N . ARG A 1 409 ? -17.448 75.325 51.739 1.00 57.66 409 ARG A N 1
ATOM 2991 C CA . ARG A 1 409 ? -17.881 76.205 50.634 1.00 57.66 409 ARG A CA 1
ATOM 2992 C C . ARG A 1 409 ? -18.740 77.394 51.097 1.00 57.66 409 ARG A C 1
ATOM 2994 O O . ARG A 1 409 ? -19.244 78.108 50.237 1.00 57.66 409 ARG A O 1
ATOM 3001 N N . SER A 1 410 ? -18.908 77.586 52.408 1.00 51.69 410 SER A N 1
ATOM 3002 C CA . SER A 1 410 ? -19.610 78.723 53.026 1.00 51.69 410 SER A CA 1
ATOM 3003 C C . SER A 1 410 ? -18.643 79.712 53.650 1.00 51.69 410 SER A C 1
ATOM 3005 O O . SER A 1 410 ? -17.762 79.211 54.391 1.00 51.69 410 SER A O 1
#

Sequence (410 aa):
MKRLIRGSASIILLLQGSAALADTGFIYDFSDGSATSSSGDVVSPISGDSRQYSSTVDYTESSFRMTVEPTGAVVTVGKYYSESEGVVHGHWSAGGASNGMDRLLFRAESGETFDLNYYVLTSNTENGGSAATGNEDTYIVASRDGVTASFRSKLPSEDWGISDGVREIYLGPEFDGIKAFWFESEGGTYCFGMDKFYVNLTPPPPSTPDPIVVGSGTVDDAIEEPTDSDGDGTNDEDDPFPNAVTLEQNGGSILETTPGTATSSCSIMNGSFNPNLPLQAIPAGITGIGRAIEFTLESCAVGESIQVSVDLGEDLLPGAAVYKINDAGDWAPIAGASVSGSVLTYTLTDGGPYDEDGIANGVIVDPVTVGYAAAASAAPQPVWTLPLWAIGMLGAGLSWIGASRMRKRS

Secondary structure (DSSP, 8-state):
-------------------------EEE-SSSSEEEETTS-EESS--TTT-EEEEEEEEEETTEEEEEESBTB-EEEEE-SSSSSEEEEEEBTTTT-TT-BSEEEEEETT---B-EEEEEEEEEESSTTS---S--EEEEEEESSSSS-SEEEEPPPB-SSSBTB-EEEEE-GGGTTBSEEEEEEEES--EEEEEEEEESSPPPPPSSSS-EEESSS-HHHHHSPPP-SS-SSS-TTT-SSTTS--EEEETTEEEEEEESSTT---EEEEEEEETT--GGGPPTTEEEEEEEEEEEEESPPTT-EEEEEEE-SSPPPTTEEEEEE-TT--EEE-TT-EEETTEEEEEEETTSTTSSS---SS-EEEEEEEEEEPPP--------PPPHHHHHHHHHHHHHHHHHHHHT--